Protein AF-0000000076234087 (afdb_homodimer)

Structure (mmCIF, N/CA/C/O backbone):
data_AF-0000000076234087-model_v1
#
loop_
_entity.id
_entity.type
_entity.pdbx_description
1 polymer 'Uncharacterized protein'
#
loop_
_atom_site.group_PDB
_atom_site.id
_atom_site.type_symbol
_atom_site.label_atom_id
_atom_site.label_alt_id
_atom_site.label_comp_id
_atom_site.label_asym_id
_atom_site.label_entity_id
_atom_site.label_seq_id
_atom_site.pdbx_PDB_ins_code
_atom_site.Cartn_x
_atom_site.Cartn_y
_atom_site.Cartn_z
_atom_site.occupancy
_atom_site.B_iso_or_equiv
_atom_site.auth_seq_id
_atom_site.auth_comp_id
_atom_site.auth_asym_id
_atom_site.auth_atom_id
_atom_site.pdbx_PDB_model_num
ATOM 1 N N . MET A 1 1 ? -12.305 -6.762 -27.344 1 75.12 1 MET A N 1
ATOM 2 C CA . MET A 1 1 ? -12.789 -7.418 -26.141 1 75.12 1 MET A CA 1
ATOM 3 C C . MET A 1 1 ? -12.336 -6.672 -24.891 1 75.12 1 MET A C 1
ATOM 5 O O . MET A 1 1 ? -13.141 -6.363 -24.016 1 75.12 1 MET A O 1
ATOM 9 N N . TYR A 1 2 ? -11.102 -6.129 -25.047 1 82.81 2 TYR A N 1
ATOM 10 C CA . TYR A 1 2 ? -10.602 -5.398 -23.891 1 82.81 2 TYR A CA 1
ATOM 11 C C . TYR A 1 2 ? -11.328 -4.062 -23.734 1 82.81 2 TYR A C 1
ATOM 13 O O . TYR A 1 2 ? -11.664 -3.662 -22.625 1 82.81 2 TYR A O 1
ATOM 21 N N . ARG A 1 3 ? -11.594 -3.502 -24.859 1 85.25 3 ARG A N 1
ATOM 22 C CA . ARG A 1 3 ? -12.219 -2.186 -24.844 1 85.25 3 ARG A CA 1
ATOM 23 C C . ARG A 1 3 ? -13.625 -2.26 -24.25 1 85.25 3 ARG A C 1
ATOM 25 O O . ARG A 1 3 ? -14.055 -1.346 -23.547 1 85.25 3 ARG A O 1
ATOM 32 N N . GLU A 1 4 ? -14.32 -3.281 -24.531 1 86.5 4 GLU A N 1
ATOM 33 C CA . GLU A 1 4 ? -15.672 -3.453 -24.016 1 86.5 4 GLU A CA 1
ATOM 34 C C . GLU A 1 4 ? -15.68 -3.564 -22.484 1 86.5 4 GLU A C 1
ATOM 36 O O . GLU A 1 4 ? -16.578 -3.035 -21.828 1 86.5 4 GLU A O 1
ATOM 41 N N . ILE A 1 5 ? -14.641 -4.148 -22.031 1 86.56 5 ILE A N 1
ATOM 42 C CA . ILE A 1 5 ? -14.547 -4.309 -20.594 1 86.56 5 ILE A CA 1
ATOM 43 C C . ILE A 1 5 ? -14.109 -2.99 -19.953 1 86.56 5 ILE A C 1
ATOM 45 O O . ILE A 1 5 ? -14.68 -2.566 -18.938 1 86.56 5 ILE A O 1
ATOM 49 N N . LEU A 1 6 ? -13.18 -2.355 -20.609 1 89.06 6 LEU A N 1
ATOM 50 C CA . LEU A 1 6 ? -12.625 -1.125 -20.047 1 89.06 6 LEU A CA 1
ATOM 51 C C . LEU A 1 6 ? -13.672 -0.014 -20.047 1 89.06 6 LEU A C 1
ATOM 53 O O . LEU A 1 6 ? -13.633 0.869 -19.188 1 89.06 6 LEU A O 1
ATOM 57 N N . LEU A 1 7 ? -14.609 -0.153 -20.953 1 88.06 7 LEU A N 1
ATOM 58 C CA . LEU A 1 7 ? -15.578 0.936 -21.078 1 88.06 7 LEU A CA 1
ATOM 59 C C . LEU A 1 7 ? -16.969 0.47 -20.688 1 88.06 7 LEU A C 1
ATOM 61 O O . LEU A 1 7 ? -17.969 1.037 -21.141 1 88.06 7 LEU A O 1
ATOM 65 N N . ASN A 1 8 ? -16.984 -0.543 -19.875 1 85.69 8 ASN A N 1
ATOM 66 C CA . ASN A 1 8 ? -18.281 -0.977 -19.375 1 85.69 8 ASN A CA 1
ATOM 67 C C . ASN A 1 8 ? -18.812 -0.044 -18.297 1 85.69 8 ASN A C 1
ATOM 69 O O . ASN A 1 8 ? -18.078 0.823 -17.812 1 85.69 8 ASN A O 1
ATOM 73 N N . GLY A 1 9 ? -20.047 -0.012 -18.047 1 82.75 9 GLY A N 1
ATOM 74 C CA . GLY A 1 9 ? -20.734 0.879 -17.125 1 82.75 9 GLY A CA 1
ATOM 75 C C . GLY A 1 9 ? -20.047 0.982 -15.773 1 82.75 9 GLY A C 1
ATOM 76 O O . GLY A 1 9 ? -19.625 2.066 -15.367 1 82.75 9 GLY A O 1
ATOM 77 N N . PRO A 1 10 ? -19.922 -0.135 -15.141 1 84.38 10 PRO A N 1
ATOM 78 C CA . PRO A 1 10 ? -19.312 -0.109 -13.805 1 84.38 10 PRO A CA 1
ATOM 79 C C . PRO A 1 10 ? -17.906 0.477 -13.82 1 84.38 10 PRO A C 1
ATOM 81 O O . PRO A 1 10 ? -17.531 1.218 -12.906 1 84.38 10 PRO A O 1
ATOM 84 N N . ASN A 1 11 ? -17.172 0.186 -14.828 1 88.94 11 ASN A N 1
ATOM 85 C CA . ASN A 1 11 ? -15.805 0.704 -14.898 1 88.94 11 ASN A CA 1
ATOM 86 C C . ASN A 1 11 ? -15.789 2.209 -15.156 1 88.94 11 ASN A C 1
ATOM 88 O O . ASN A 1 11 ? -14.922 2.918 -14.641 1 88.94 11 ASN A O 1
ATOM 92 N N . ILE A 1 12 ? -16.688 2.619 -15.898 1 89.88 12 ILE A N 1
ATOM 93 C CA . ILE A 1 12 ? -16.797 4.055 -16.125 1 89.88 12 ILE A CA 1
ATOM 94 C C . ILE A 1 12 ? -17.094 4.77 -14.812 1 89.88 12 ILE A C 1
ATOM 96 O O . ILE A 1 12 ? -16.531 5.836 -14.539 1 89.88 12 ILE A O 1
ATOM 100 N N . VAL A 1 13 ? -17.953 4.195 -14.086 1 90.19 13 VAL A N 1
ATOM 101 C CA . VAL A 1 13 ? -18.25 4.762 -12.773 1 90.19 13 VAL A CA 1
ATOM 102 C C . VAL A 1 13 ? -16.984 4.785 -11.93 1 90.19 13 VAL A C 1
ATOM 104 O O . VAL A 1 13 ? -16.734 5.75 -11.195 1 90.19 13 VAL A O 1
ATOM 107 N N . GLY A 1 14 ? -16.203 3.75 -12.07 1 91.44 14 GLY A N 1
ATOM 108 C CA . GLY A 1 14 ? -14.922 3.715 -11.367 1 91.44 14 GLY A CA 1
ATOM 109 C C . GLY A 1 14 ? -14 4.855 -11.75 1 91.44 14 GLY A C 1
ATOM 110 O O . GLY A 1 14 ? -13.375 5.469 -10.883 1 91.44 14 GLY A O 1
ATOM 111 N N . TYR A 1 15 ? -14.047 5.082 -13.031 1 93.88 15 TYR A N 1
ATOM 112 C CA . TYR A 1 15 ? -13.211 6.18 -13.5 1 93.88 15 TYR A CA 1
ATOM 113 C C . TYR A 1 15 ? -13.711 7.52 -12.977 1 93.88 15 TYR A C 1
ATOM 115 O O . TYR A 1 15 ? -12.922 8.391 -12.609 1 93.88 15 TYR A O 1
ATOM 123 N N . VAL A 1 16 ? -14.93 7.676 -12.914 1 94.12 16 VAL A N 1
ATOM 124 C CA . VAL A 1 16 ? -15.523 8.898 -12.398 1 94.12 16 VAL A CA 1
ATOM 125 C C . VAL A 1 16 ? -15.188 9.055 -10.914 1 94.12 16 VAL A C 1
ATOM 127 O O . VAL A 1 16 ? -14.844 10.148 -10.461 1 94.12 16 VAL A O 1
ATOM 130 N N . ARG A 1 17 ? -15.219 7.945 -10.203 1 94.81 17 ARG A N 1
ATOM 131 C CA . ARG A 1 17 ? -14.867 7.961 -8.789 1 94.81 17 ARG A CA 1
ATOM 132 C C . ARG A 1 17 ? -13.43 8.406 -8.586 1 94.81 17 ARG A C 1
ATOM 134 O O . ARG A 1 17 ? -13.141 9.227 -7.711 1 94.81 17 ARG A O 1
ATOM 141 N N . LEU A 1 18 ? -12.688 7.895 -9.383 1 93.69 18 LEU A N 1
ATOM 142 C CA . LEU A 1 18 ? -11.273 8.258 -9.312 1 93.69 18 LEU A CA 1
ATOM 143 C C . LEU A 1 18 ? -11.086 9.75 -9.578 1 93.69 18 LEU A C 1
ATOM 145 O O . LEU A 1 18 ? -10.305 10.414 -8.891 1 93.69 18 LEU A O 1
ATOM 149 N N . MET A 1 19 ? -11.766 10.242 -10.523 1 94.94 19 MET A N 1
ATOM 150 C CA . MET A 1 19 ? -11.688 11.664 -10.859 1 94.94 19 MET A CA 1
ATOM 151 C C . MET A 1 19 ? -12.188 12.523 -9.695 1 94.94 19 MET A C 1
ATOM 153 O O . MET A 1 19 ? -11.617 13.578 -9.406 1 94.94 19 MET A O 1
ATOM 157 N N . LEU A 1 20 ? -13.219 12.117 -9.094 1 94.5 20 LEU A N 1
ATOM 158 C CA . LEU A 1 20 ? -13.766 12.844 -7.957 1 94.5 20 LEU A CA 1
ATOM 159 C C . LEU A 1 20 ? -12.758 12.914 -6.816 1 94.5 20 LEU A C 1
ATOM 161 O O . LEU A 1 20 ? -12.547 13.977 -6.227 1 94.5 20 LEU A O 1
ATOM 165 N N . VAL A 1 21 ? -12.156 11.805 -6.547 1 92.44 21 VAL A N 1
ATOM 166 C CA . VAL A 1 21 ? -11.18 11.742 -5.469 1 92.44 21 VAL A CA 1
ATOM 167 C C . VAL A 1 21 ? -9.992 12.648 -5.797 1 92.44 21 VAL A C 1
ATOM 169 O O . VAL A 1 21 ? -9.523 13.406 -4.945 1 92.44 21 VAL A O 1
ATOM 172 N N . PHE A 1 22 ? -9.547 12.594 -7.02 1 90.69 22 PHE A N 1
ATOM 173 C CA . PHE A 1 22 ? -8.422 13.422 -7.453 1 90.69 22 PHE A CA 1
ATOM 174 C C . PHE A 1 22 ? -8.781 14.898 -7.375 1 90.69 22 PHE A C 1
ATOM 176 O O . PHE A 1 22 ? -7.977 15.711 -6.914 1 90.69 22 PHE A O 1
ATOM 183 N N . THR A 1 23 ? -9.93 15.234 -7.82 1 91.5 23 THR A N 1
ATOM 184 C CA . THR A 1 23 ? -10.391 16.609 -7.762 1 91.5 23 THR A CA 1
ATOM 185 C C . THR A 1 23 ? -10.453 17.109 -6.32 1 91.5 23 THR A C 1
ATOM 187 O O . THR A 1 23 ? -10.062 18.234 -6.023 1 91.5 23 THR A O 1
ATOM 190 N N . GLY A 1 24 ? -10.969 16.266 -5.469 1 89.81 24 GLY A N 1
ATOM 191 C CA . GLY A 1 24 ? -11.016 16.641 -4.062 1 89.81 24 GLY A CA 1
ATOM 192 C C . GLY A 1 24 ? -9.648 16.906 -3.469 1 89.81 24 GLY A C 1
ATOM 193 O O . GLY A 1 24 ? -9.484 17.797 -2.645 1 89.81 24 GLY A O 1
ATOM 194 N N . CYS A 1 25 ? -8.672 16.188 -3.896 1 85.69 25 CYS A N 1
ATOM 195 C CA . CYS A 1 25 ? -7.312 16.312 -3.381 1 85.69 25 CYS A CA 1
ATOM 196 C C . CYS A 1 25 ? -6.688 17.641 -3.785 1 85.69 25 CYS A C 1
ATOM 198 O O . CYS A 1 25 ? -5.781 18.125 -3.115 1 85.69 25 CYS A O 1
ATOM 200 N N . LEU A 1 26 ? -7.117 18.188 -4.871 1 85.5 26 LEU A N 1
ATOM 201 C CA . LEU A 1 26 ? -6.547 19.422 -5.379 1 85.5 26 LEU A CA 1
ATOM 202 C C . LEU A 1 26 ? -6.957 20.609 -4.504 1 85.5 26 LEU A C 1
ATOM 204 O O . LEU A 1 26 ? -6.305 21.656 -4.523 1 85.5 26 LEU A O 1
ATOM 208 N N . PHE A 1 27 ? -7.996 20.297 -3.766 1 81.69 27 PHE A N 1
ATOM 209 C CA . PHE A 1 27 ? -8.445 21.375 -2.887 1 81.69 27 PHE A CA 1
ATOM 210 C C . PHE A 1 27 ? -7.828 21.234 -1.501 1 81.69 27 PHE A C 1
ATOM 212 O O . PHE A 1 27 ? -7.711 20.125 -0.979 1 81.69 27 PHE A O 1
ATOM 219 N N . PHE A 1 28 ? -7.211 22.234 -1.013 1 72.94 28 PHE A N 1
ATOM 220 C CA . PHE A 1 28 ? -6.543 22.188 0.282 1 72.94 28 PHE A CA 1
ATOM 221 C C . PHE A 1 28 ? -7.559 22.234 1.418 1 72.94 28 PHE A C 1
ATOM 223 O O . PHE A 1 28 ? -7.238 21.875 2.557 1 72.94 28 PHE A O 1
ATOM 230 N N . ASN A 1 29 ? -8.781 22.484 1.021 1 80.94 29 ASN A N 1
ATOM 231 C CA . ASN A 1 29 ? -9.828 22.547 2.033 1 80.94 29 ASN A CA 1
ATOM 232 C C . ASN A 1 29 ? -10.367 21.156 2.365 1 80.94 29 ASN A C 1
ATOM 234 O O . ASN A 1 29 ? -10.852 20.438 1.481 1 80.94 29 ASN A O 1
ATOM 238 N N . ASN A 1 30 ? -10.344 20.75 3.574 1 82.06 30 ASN A N 1
ATOM 239 C CA . ASN A 1 30 ? -10.742 19.406 4.023 1 82.06 30 ASN A CA 1
ATOM 240 C C . ASN A 1 30 ? -12.227 19.156 3.783 1 82.06 30 ASN A C 1
ATOM 242 O O . ASN A 1 30 ? -12.625 18.047 3.457 1 82.06 30 ASN A O 1
ATOM 246 N N . THR A 1 31 ? -13.031 20.219 3.963 1 82.31 31 THR A N 1
ATOM 247 C CA . THR A 1 31 ? -14.469 20.062 3.766 1 82.31 31 THR A CA 1
ATOM 248 C C . THR A 1 31 ? -14.773 19.688 2.322 1 82.31 31 THR A C 1
ATOM 250 O O . THR A 1 31 ? -15.578 18.781 2.07 1 82.31 31 THR A O 1
ATOM 253 N N . VAL A 1 32 ? -14.133 20.375 1.447 1 86.44 32 VAL A N 1
ATOM 254 C CA . VAL A 1 32 ? -14.336 20.078 0.031 1 86.44 32 VAL A CA 1
ATOM 255 C C . VAL A 1 32 ? -13.836 18.672 -0.286 1 86.44 32 VAL A C 1
ATOM 257 O O . VAL A 1 32 ? -14.5 17.922 -0.994 1 86.44 32 VAL A O 1
ATOM 260 N N . PHE A 1 33 ? -12.727 18.312 0.286 1 90.38 33 PHE A N 1
ATOM 261 C CA . PHE A 1 33 ? -12.141 17 0.077 1 90.38 33 PHE A CA 1
ATOM 262 C C . PHE A 1 33 ? -13.094 15.906 0.546 1 90.38 33 PHE A C 1
ATOM 264 O O . PHE A 1 33 ? -13.367 14.961 -0.194 1 90.38 33 PHE A O 1
ATOM 271 N N . ILE A 1 34 ? -13.617 16.109 1.677 1 88.31 34 ILE A N 1
ATOM 272 C CA . ILE A 1 34 ? -14.5 15.109 2.27 1 88.31 34 ILE A CA 1
ATOM 273 C C . ILE A 1 34 ? -15.773 14.984 1.439 1 88.31 34 ILE A C 1
ATOM 275 O O . ILE A 1 34 ? -16.312 13.891 1.281 1 88.31 34 ILE A O 1
ATOM 279 N N . THR A 1 35 ? -16.25 16.078 0.967 1 88.75 35 THR A N 1
ATOM 280 C CA . THR A 1 35 ? -17.453 16.062 0.142 1 88.75 35 THR A CA 1
ATOM 281 C C . THR A 1 35 ? -17.234 15.25 -1.124 1 88.75 35 THR A C 1
ATOM 283 O O . THR A 1 35 ? -18.047 14.391 -1.465 1 88.75 35 THR A O 1
ATOM 286 N N . PHE A 1 36 ? -16.125 15.469 -1.769 1 92.69 36 PHE A N 1
ATOM 287 C CA . PHE A 1 36 ? -15.82 14.758 -3.004 1 92.69 36 PHE A CA 1
ATOM 288 C C . PHE A 1 36 ? -15.625 13.273 -2.736 1 92.69 36 PHE A C 1
ATOM 290 O O . PHE A 1 36 ? -16.094 12.43 -3.508 1 92.69 36 PHE A O 1
ATOM 297 N N . VAL A 1 37 ? -14.961 12.992 -1.688 1 91.44 37 VAL A N 1
ATOM 298 C CA . VAL A 1 37 ? -14.703 11.602 -1.332 1 91.44 37 VAL A CA 1
ATOM 299 C C . VAL A 1 37 ? -16.016 10.906 -0.985 1 91.44 37 VAL A C 1
ATOM 301 O O . VAL A 1 37 ? -16.234 9.742 -1.347 1 91.44 37 VAL A O 1
ATOM 304 N N . SER A 1 38 ? -16.891 11.609 -0.27 1 88.75 38 SER A N 1
ATOM 305 C CA . SER A 1 38 ? -18.188 11.047 0.077 1 88.75 38 SER A CA 1
ATOM 306 C C . SER A 1 38 ? -19.031 10.789 -1.17 1 88.75 38 SER A C 1
ATOM 308 O O . SER A 1 38 ? -19.688 9.75 -1.274 1 88.75 38 SER A O 1
ATOM 310 N N . LEU A 1 39 ? -18.969 11.711 -2.023 1 91.44 39 LEU A N 1
ATOM 311 C CA . LEU A 1 39 ? -19.672 11.523 -3.289 1 91.44 39 LEU A CA 1
ATOM 312 C C . LEU A 1 39 ? -19.141 10.305 -4.031 1 91.44 39 LEU A C 1
ATOM 314 O O . LEU A 1 39 ? -19.922 9.523 -4.594 1 91.44 39 LEU A O 1
ATOM 318 N N . SER A 1 40 ? -17.844 10.18 -4.039 1 92.94 40 SER A N 1
ATOM 319 C CA . SER A 1 40 ? -17.219 9.031 -4.68 1 92.94 40 SER A CA 1
ATOM 320 C C . SER A 1 40 ? -17.656 7.727 -4.031 1 92.94 40 SER A C 1
ATOM 322 O O . SER A 1 40 ? -17.938 6.742 -4.723 1 92.94 40 SER A O 1
ATOM 324 N N . ALA A 1 41 ? -17.766 7.742 -2.752 1 87.38 41 ALA A N 1
ATOM 325 C CA . ALA A 1 41 ? -18.156 6.539 -2.018 1 87.38 41 ALA A CA 1
ATOM 326 C C . ALA A 1 41 ? -19.594 6.16 -2.312 1 87.38 41 ALA A C 1
ATOM 328 O O . ALA A 1 41 ? -19.938 4.977 -2.406 1 87.38 41 ALA A O 1
ATOM 329 N N . ILE A 1 42 ? -20.422 7.113 -2.406 1 86.31 42 ILE A N 1
ATOM 330 C CA . ILE A 1 42 ? -21.828 6.879 -2.719 1 86.31 42 ILE A CA 1
ATOM 331 C C . ILE A 1 42 ? -21.969 6.281 -4.117 1 86.31 42 ILE A C 1
ATOM 333 O O . ILE A 1 42 ? -22.75 5.355 -4.336 1 86.31 42 ILE A O 1
ATOM 337 N N . LEU A 1 43 ? -21.172 6.777 -5.012 1 87.56 43 LEU A N 1
ATOM 338 C CA . LEU A 1 43 ? -21.188 6.27 -6.379 1 87.56 43 LEU A CA 1
ATOM 339 C C . LEU A 1 43 ? -20.797 4.797 -6.414 1 87.56 43 LEU A C 1
ATOM 341 O O . LEU A 1 43 ? -21.25 4.047 -7.277 1 87.56 43 LEU A O 1
ATOM 345 N N . ASP A 1 44 ? -19.953 4.449 -5.559 1 86.62 44 ASP A N 1
ATOM 346 C CA . ASP A 1 44 ? -19.516 3.061 -5.469 1 86.62 44 ASP A CA 1
ATOM 347 C C . ASP A 1 44 ? -20.688 2.133 -5.148 1 86.62 44 ASP A C 1
ATOM 349 O O . ASP A 1 44 ? -20.797 1.046 -5.719 1 86.62 44 ASP A O 1
ATOM 353 N N . MET A 1 45 ? -21.5 2.539 -4.25 1 78.44 45 MET A N 1
ATOM 354 C CA . MET A 1 45 ? -22.656 1.743 -3.85 1 78.44 45 MET A CA 1
ATOM 355 C C . MET A 1 45 ? -23.609 1.549 -5.02 1 78.44 45 MET A C 1
ATOM 357 O O . MET A 1 45 ? -24.172 0.466 -5.195 1 78.44 45 MET A O 1
ATOM 361 N N . PHE A 1 46 ? -23.609 2.482 -5.82 1 78.25 46 PHE A N 1
ATOM 362 C CA . PHE A 1 46 ? -24.547 2.443 -6.938 1 78.25 46 PHE A CA 1
ATOM 363 C C . PHE A 1 46 ? -24.016 1.56 -8.062 1 78.25 46 PHE A C 1
ATOM 365 O O . PHE A 1 46 ? -24.766 0.796 -8.664 1 78.25 46 PHE A O 1
ATOM 372 N N . ASP A 1 47 ? -22.75 1.668 -8.289 1 75.12 47 ASP A N 1
ATOM 373 C CA . ASP A 1 47 ? -22.188 0.935 -9.422 1 75.12 47 ASP A CA 1
ATOM 374 C C . ASP A 1 47 ? -22.109 -0.56 -9.117 1 75.12 47 ASP A C 1
ATOM 376 O O . ASP A 1 47 ? -22.219 -1.388 -10.031 1 75.12 47 ASP A O 1
ATOM 380 N N . GLY A 1 48 ? -21.828 -0.897 -7.875 1 69.31 48 GLY A N 1
ATOM 381 C CA . GLY A 1 48 ? -21.891 -2.303 -7.508 1 69.31 48 GLY A CA 1
ATOM 382 C C . GLY A 1 48 ? -23.25 -2.924 -7.758 1 69.31 48 GLY A C 1
ATOM 383 O O . GLY A 1 48 ? -23.344 -4.039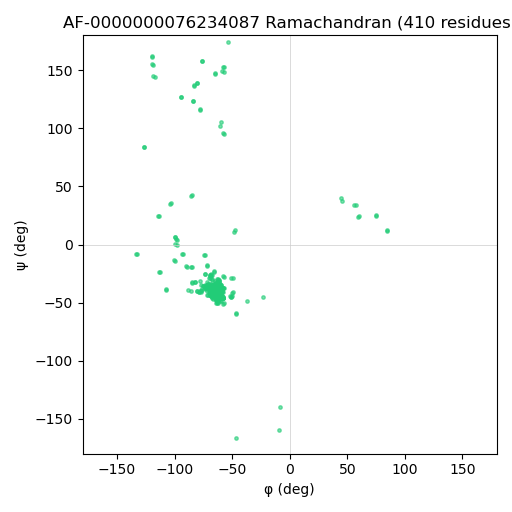 -8.281 1 69.31 48 GLY A O 1
ATOM 384 N N . TYR A 1 49 ? -24.188 -2.086 -7.496 1 69.69 49 TYR A N 1
ATOM 385 C CA . TYR A 1 49 ? -25.562 -2.537 -7.715 1 69.69 49 TYR A CA 1
ATOM 386 C C . TYR A 1 49 ? -25.844 -2.705 -9.203 1 69.69 49 TYR A C 1
ATOM 388 O O . TYR A 1 49 ? -26.422 -3.715 -9.617 1 69.69 49 TYR A O 1
ATOM 396 N N . LEU A 1 50 ? -25.359 -1.82 -9.938 1 69.25 50 LEU A N 1
ATOM 397 C CA . LEU A 1 50 ? -25.609 -1.84 -11.375 1 69.25 50 LEU A CA 1
ATOM 398 C C . LEU A 1 50 ? -24.844 -2.98 -12.047 1 69.25 50 LEU A C 1
ATOM 400 O O . LEU A 1 50 ? -25.344 -3.609 -12.977 1 69.25 50 LEU A O 1
ATOM 404 N N . ALA A 1 51 ? -23.672 -3.254 -11.625 1 68.88 51 ALA A N 1
ATOM 405 C CA . ALA A 1 51 ? -22.859 -4.32 -12.195 1 68.88 51 ALA A CA 1
ATOM 406 C C . ALA A 1 51 ? -23.5 -5.684 -11.984 1 68.88 51 ALA A C 1
ATOM 408 O O . ALA A 1 51 ? -23.484 -6.539 -12.875 1 68.88 51 ALA A O 1
ATOM 409 N N . ARG A 1 52 ? -24.094 -5.855 -10.867 1 69.75 52 ARG A N 1
ATOM 410 C CA . ARG A 1 52 ? -24.781 -7.102 -10.547 1 69.75 52 ARG A CA 1
ATOM 411 C C . ARG A 1 52 ? -26.078 -7.238 -11.344 1 69.75 52 ARG A C 1
ATOM 413 O O . ARG A 1 52 ? -26.391 -8.312 -11.859 1 69.75 52 ARG A O 1
ATOM 420 N N . LYS A 1 53 ? -26.641 -6.188 -11.469 1 71.81 53 LYS A N 1
ATOM 421 C CA . LYS A 1 53 ? -27.922 -6.184 -12.172 1 71.81 53 LYS A CA 1
ATOM 422 C C . LYS A 1 53 ? -27.734 -6.406 -13.672 1 71.81 53 LYS A C 1
ATOM 424 O O . LYS A 1 53 ? -28.516 -7.109 -14.305 1 71.81 53 LYS A O 1
ATOM 429 N N . TRP A 1 54 ? -26.625 -5.848 -14.133 1 75.69 54 TRP A N 1
ATOM 430 C CA . TRP A 1 54 ? -26.391 -5.926 -15.57 1 75.69 54 TRP A CA 1
ATOM 431 C C . TRP A 1 54 ? -25.453 -7.082 -15.906 1 75.69 54 TRP A C 1
ATOM 433 O O . TRP A 1 54 ? -25.062 -7.262 -17.062 1 75.69 54 TRP A O 1
ATOM 443 N N . ASN A 1 55 ? -25.078 -7.859 -14.922 1 73.38 55 ASN A N 1
ATOM 444 C CA . ASN A 1 55 ? -24.203 -9.008 -15.102 1 73.38 55 ASN A CA 1
ATOM 445 C C . ASN A 1 55 ? -22.875 -8.617 -15.734 1 73.38 55 ASN A C 1
ATOM 447 O O . ASN A 1 55 ? -22.422 -9.258 -16.688 1 73.38 55 ASN A O 1
ATOM 451 N N . GLN A 1 56 ? -22.453 -7.547 -15.445 1 77.25 56 GLN A N 1
ATOM 452 C CA . GLN A 1 56 ? -21.203 -7.039 -15.992 1 77.25 56 GLN A CA 1
ATOM 453 C C . GLN A 1 56 ? -20.078 -7.121 -14.969 1 77.25 56 GLN A C 1
ATOM 455 O O . GLN A 1 56 ? -19.234 -6.23 -14.898 1 77.25 56 GLN A O 1
ATOM 460 N N . GLU A 1 57 ? -20.172 -8.133 -14.219 1 78.44 57 GLU A N 1
ATOM 461 C CA . GLU A 1 57 ? -19.094 -8.32 -13.242 1 78.44 57 GLU A CA 1
ATOM 462 C C . GLU A 1 57 ? -17.844 -8.891 -13.891 1 78.44 57 GLU A C 1
ATOM 464 O O . GLU A 1 57 ? -17.906 -9.906 -14.594 1 78.44 57 GLU A O 1
ATOM 469 N N . THR A 1 58 ? -16.797 -8.07 -13.852 1 83.44 58 THR A N 1
ATOM 470 C CA . THR A 1 58 ? -15.523 -8.508 -14.398 1 83.44 58 THR A CA 1
ATOM 471 C C . THR A 1 58 ? -14.445 -8.523 -13.32 1 83.44 58 THR A C 1
ATOM 473 O O . THR A 1 58 ? -14.578 -7.848 -12.297 1 83.44 58 THR A O 1
ATOM 476 N N . ARG A 1 59 ? -13.5 -9.328 -13.555 1 85.88 59 ARG A N 1
ATOM 477 C CA . ARG A 1 59 ? -12.391 -9.391 -12.617 1 85.88 59 ARG A CA 1
ATOM 478 C C . ARG A 1 59 ? -11.633 -8.062 -12.578 1 85.88 59 ARG A C 1
ATOM 480 O O . ARG A 1 59 ? -11.18 -7.633 -11.516 1 85.88 59 ARG A O 1
ATOM 487 N N . PHE A 1 60 ? -11.508 -7.5 -13.734 1 89.44 60 PHE A N 1
ATOM 488 C CA . PHE A 1 60 ? -10.844 -6.207 -13.789 1 89.44 60 PHE A CA 1
ATOM 489 C C . PHE A 1 60 ? -11.617 -5.164 -12.984 1 89.44 60 PHE A C 1
ATOM 491 O O . PHE A 1 60 ? -11.016 -4.383 -12.242 1 89.44 60 PHE A O 1
ATOM 498 N N . GLY A 1 61 ? -12.828 -5.152 -13.211 1 87.62 61 GLY A N 1
ATOM 499 C CA . GLY A 1 61 ? -13.656 -4.195 -12.492 1 87.62 61 GLY A CA 1
ATOM 500 C C . GLY A 1 61 ? -13.578 -4.355 -10.984 1 87.62 61 GLY A C 1
ATOM 501 O O . GLY A 1 61 ? -13.547 -3.365 -10.25 1 87.62 61 GLY A O 1
ATOM 502 N N . GLU A 1 62 ? -13.562 -5.551 -10.539 1 86.06 62 GLU A N 1
ATOM 503 C CA . GLU A 1 62 ? -13.43 -5.824 -9.109 1 86.06 62 GLU A CA 1
ATOM 504 C C . GLU A 1 62 ? -12.094 -5.34 -8.57 1 86.06 62 GLU A C 1
ATOM 506 O O . GLU A 1 62 ? -12.031 -4.742 -7.496 1 86.06 62 GLU A O 1
ATOM 511 N N . TRP A 1 63 ? -11.172 -5.676 -9.312 1 89.5 63 TRP A N 1
ATOM 512 C CA . TRP A 1 63 ? -9.828 -5.234 -8.953 1 89.5 63 TRP A CA 1
ATOM 513 C C . TRP A 1 63 ? -9.75 -3.711 -8.906 1 89.5 63 TRP A C 1
ATOM 515 O O . TRP A 1 63 ? -9.219 -3.137 -7.953 1 89.5 63 TRP A O 1
ATOM 525 N N . LEU A 1 64 ? -10.242 -3.061 -9.938 1 91.38 64 LEU A N 1
ATOM 526 C CA . LEU A 1 64 ? -10.227 -1.604 -10.031 1 91.38 64 LEU A CA 1
ATOM 527 C C . LEU A 1 64 ? -10.969 -0.979 -8.852 1 91.38 64 LEU A C 1
ATOM 529 O O . LEU A 1 64 ? -10.508 0.006 -8.273 1 91.38 64 LEU A O 1
ATOM 533 N N . ASP A 1 65 ? -12.031 -1.592 -8.547 1 89.88 65 ASP A N 1
ATOM 534 C CA . ASP A 1 65 ? -12.852 -1.097 -7.445 1 89.88 65 ASP A CA 1
ATOM 535 C C . ASP A 1 65 ? -12.07 -1.107 -6.133 1 89.88 65 ASP A C 1
ATOM 537 O O . ASP A 1 65 ? -12.047 -0.107 -5.41 1 89.88 65 ASP A O 1
ATOM 541 N N . VAL A 1 66 ? -11.422 -2.146 -5.918 1 91.25 66 VAL A N 1
ATOM 542 C CA . VAL A 1 66 ? -10.664 -2.295 -4.676 1 91.25 66 VAL A CA 1
ATOM 543 C C . VAL A 1 66 ? -9.5 -1.305 -4.656 1 91.25 66 VAL A C 1
ATOM 545 O O . VAL A 1 66 ? -9.219 -0.692 -3.627 1 91.25 66 VAL A O 1
ATOM 548 N N . VAL A 1 67 ? -8.883 -1.13 -5.73 1 94.12 67 VAL A N 1
ATOM 549 C CA . VAL A 1 67 ? -7.742 -0.226 -5.832 1 94.12 67 VAL A CA 1
ATOM 550 C C . VAL A 1 67 ? -8.188 1.206 -5.547 1 94.12 67 VAL A C 1
ATOM 552 O O . VAL A 1 67 ? -7.551 1.922 -4.773 1 94.12 67 VAL A O 1
ATOM 555 N N . ILE A 1 68 ? -9.266 1.614 -6.129 1 93.81 68 ILE A N 1
ATOM 556 C CA . ILE A 1 68 ? -9.781 2.963 -5.926 1 93.81 68 ILE A CA 1
ATOM 557 C C . ILE A 1 68 ? -10.141 3.162 -4.457 1 93.81 68 ILE A C 1
ATOM 559 O O . ILE A 1 68 ? -9.82 4.195 -3.865 1 93.81 68 ILE A O 1
ATOM 563 N N . ASP A 1 69 ? -10.75 2.176 -3.91 1 93.5 69 ASP A N 1
ATOM 564 C CA . ASP A 1 69 ? -11.148 2.254 -2.508 1 93.5 69 ASP A CA 1
ATOM 565 C C . ASP A 1 69 ? -9.93 2.389 -1.597 1 93.5 69 ASP A C 1
ATOM 567 O O . ASP A 1 69 ? -9.93 3.193 -0.662 1 93.5 69 ASP A O 1
ATOM 571 N N . LEU A 1 70 ? -8.93 1.645 -1.89 1 94.5 70 LEU A N 1
ATOM 572 C CA . LEU A 1 70 ? -7.719 1.674 -1.077 1 94.5 70 LEU A CA 1
ATOM 573 C C . LEU A 1 70 ? -7.047 3.039 -1.157 1 94.5 70 LEU A C 1
ATOM 575 O O . LEU A 1 70 ? -6.637 3.594 -0.136 1 94.5 70 LEU A O 1
ATOM 579 N N . PHE A 1 71 ? -6.953 3.59 -2.285 1 93.44 71 PHE A N 1
ATOM 580 C CA . PHE A 1 71 ? -6.305 4.887 -2.441 1 93.44 71 PHE A CA 1
ATOM 581 C C . PHE A 1 71 ? -7.129 5.988 -1.79 1 93.44 71 PHE A C 1
ATOM 583 O O . PHE A 1 71 ? -6.578 6.918 -1.2 1 93.44 71 PHE A O 1
ATOM 590 N N . THR A 1 72 ? -8.406 5.852 -1.954 1 92.88 72 THR A N 1
ATOM 591 C CA . THR A 1 72 ? -9.281 6.84 -1.337 1 92.88 72 THR A CA 1
ATOM 592 C C . THR A 1 72 ? -9.141 6.812 0.182 1 92.88 72 THR A C 1
ATOM 594 O O . THR A 1 72 ? -8.938 7.855 0.812 1 92.88 72 THR A O 1
ATOM 597 N N . ARG A 1 73 ? -9.234 5.652 0.714 1 93.31 73 ARG A N 1
ATOM 598 C CA . ARG A 1 73 ? -9.109 5.531 2.162 1 93.31 73 ARG A CA 1
ATOM 599 C C . ARG A 1 73 ? -7.703 5.902 2.625 1 93.31 73 ARG A C 1
ATOM 601 O O . ARG A 1 73 ? -7.527 6.465 3.705 1 93.31 73 ARG A O 1
ATOM 608 N N . GLY A 1 74 ? -6.773 5.555 1.813 1 92.12 74 GLY A N 1
ATOM 609 C CA . GLY A 1 74 ? -5.418 5.977 2.121 1 92.12 74 GLY A CA 1
ATOM 610 C C . GLY A 1 74 ? -5.273 7.484 2.234 1 92.12 74 GLY A C 1
ATOM 611 O O . GLY A 1 74 ? -4.621 7.984 3.152 1 92.12 74 GLY A O 1
ATOM 612 N N . LEU A 1 75 ? -5.816 8.18 1.317 1 90.31 75 LEU A N 1
ATOM 613 C CA . LEU A 1 75 ? -5.789 9.641 1.349 1 90.31 75 LEU A CA 1
ATOM 614 C C . LEU A 1 75 ? -6.473 10.172 2.604 1 90.31 75 LEU A C 1
ATOM 616 O O . LEU A 1 75 ? -5.98 11.102 3.236 1 90.31 75 LEU A O 1
ATOM 620 N N . LEU A 1 76 ? -7.527 9.539 2.916 1 91.38 76 LEU A N 1
ATOM 621 C CA . LEU A 1 76 ? -8.266 9.945 4.109 1 91.38 76 LEU A CA 1
ATOM 622 C C . LEU A 1 76 ? -7.414 9.758 5.363 1 91.38 76 LEU A C 1
ATOM 624 O O . LEU A 1 76 ? -7.316 10.664 6.191 1 91.38 76 LEU A O 1
ATOM 628 N N . TRP A 1 77 ? -6.797 8.656 5.434 1 91.75 77 TRP A N 1
ATOM 629 C CA . TRP A 1 77 ? -5.977 8.359 6.605 1 91.75 77 TRP A CA 1
ATOM 630 C C . TRP A 1 77 ? -4.77 9.289 6.676 1 91.75 77 TRP A C 1
ATOM 632 O O . TRP A 1 77 ? -4.402 9.758 7.758 1 91.75 77 TRP A O 1
ATOM 642 N N . CYS A 1 78 ? -4.164 9.555 5.57 1 88.44 78 CYS A N 1
ATOM 643 C CA . CYS A 1 78 ? -2.986 10.414 5.555 1 88.44 78 CYS A CA 1
ATOM 644 C C . CYS A 1 78 ? -3.352 11.852 5.91 1 88.44 78 CYS A C 1
ATOM 646 O O . CYS A 1 78 ? -2.553 12.57 6.512 1 88.44 78 CYS A O 1
ATOM 648 N N . ARG A 1 79 ? -4.492 12.227 5.594 1 86.38 79 ARG A N 1
ATOM 649 C CA . ARG A 1 79 ? -4.949 13.555 5.977 1 86.38 79 ARG A CA 1
ATOM 650 C C . ARG A 1 79 ? -5.34 13.594 7.453 1 86.38 79 ARG A C 1
ATOM 652 O O . ARG A 1 79 ? -5.121 14.602 8.133 1 86.38 79 ARG A O 1
ATOM 659 N N . ALA A 1 80 ? -5.957 12.516 7.859 1 87.75 80 ALA A N 1
ATOM 660 C CA . ALA A 1 80 ? -6.391 12.445 9.25 1 87.75 80 ALA A CA 1
ATOM 661 C C . ALA A 1 80 ? -5.195 12.281 10.188 1 87.75 80 ALA A C 1
ATOM 663 O O . ALA A 1 80 ? -5.148 12.906 11.258 1 87.75 80 ALA A O 1
ATOM 664 N N . LEU A 1 81 ? -4.289 11.398 9.773 1 88 81 LEU A N 1
ATOM 665 C CA . LEU A 1 81 ? -3.096 11.094 10.555 1 88 81 LEU A CA 1
ATOM 666 C C . LEU A 1 81 ? -1.837 11.266 9.711 1 88 81 LEU A C 1
ATOM 668 O O . LEU A 1 81 ? -1.275 10.281 9.219 1 88 81 LEU A O 1
ATOM 672 N N . PRO A 1 82 ? -1.343 12.445 9.594 1 80.31 82 PRO A N 1
ATOM 673 C CA . PRO A 1 82 ? -0.241 12.75 8.68 1 80.31 82 PRO A CA 1
ATOM 674 C C . PRO A 1 82 ? 1.002 11.906 8.953 1 80.31 82 PRO A C 1
ATOM 676 O O . PRO A 1 82 ? 1.724 11.539 8.016 1 80.31 8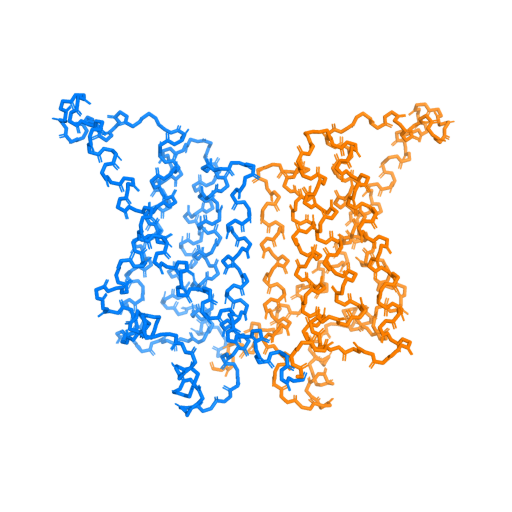2 PRO A O 1
ATOM 679 N N . ASN A 1 83 ? 1.275 11.438 10.164 1 76.75 83 ASN A N 1
ATOM 680 C CA . ASN A 1 83 ? 2.512 10.719 10.453 1 76.75 83 ASN A CA 1
ATOM 681 C C . ASN A 1 83 ? 2.289 9.203 10.461 1 76.75 83 ASN A C 1
ATOM 683 O O . ASN A 1 83 ? 3.23 8.438 10.273 1 76.75 83 ASN A O 1
ATOM 687 N N . PHE A 1 84 ? 0.99 8.797 10.5 1 82.12 84 PHE A N 1
ATOM 688 C CA . PHE A 1 84 ? 0.78 7.379 10.75 1 82.12 84 PHE A CA 1
ATOM 689 C C . PHE A 1 84 ? -0.227 6.801 9.758 1 82.12 84 PHE A C 1
ATOM 691 O O . PHE A 1 84 ? -0.39 5.582 9.68 1 82.12 84 PHE A O 1
ATOM 698 N N . GLY A 1 85 ? -0.831 7.637 9.008 1 88.12 85 GLY A N 1
ATOM 699 C CA . GLY A 1 85 ? -1.87 7.188 8.094 1 88.12 85 GLY A CA 1
ATOM 700 C C . GLY A 1 85 ? -1.367 6.207 7.055 1 88.12 85 GLY A C 1
ATOM 701 O O . GLY A 1 85 ? -2.096 5.297 6.652 1 88.12 85 GLY A O 1
ATOM 702 N N . PHE A 1 86 ? -0.133 6.332 6.66 1 88.31 86 PHE A N 1
ATOM 703 C CA . PHE A 1 86 ? 0.409 5.469 5.617 1 88.31 86 PHE A CA 1
ATOM 704 C C . PHE A 1 86 ? 0.543 4.035 6.117 1 88.31 86 PHE A C 1
ATOM 706 O O . PHE A 1 86 ? 0.499 3.09 5.324 1 88.31 86 PHE A O 1
ATOM 713 N N . LEU A 1 87 ? 0.691 3.828 7.445 1 89.75 87 LEU A N 1
ATOM 714 C CA . LEU A 1 87 ? 0.818 2.482 7.992 1 89.75 87 LEU A CA 1
ATOM 715 C C . LEU A 1 87 ? -0.493 1.717 7.863 1 89.75 87 LEU A C 1
ATOM 717 O O . LEU A 1 87 ? -0.492 0.526 7.543 1 89.75 87 LEU A O 1
ATOM 721 N N . ILE A 1 88 ? -1.564 2.453 8.094 1 92.25 88 ILE A N 1
ATOM 722 C CA . ILE A 1 88 ? -2.877 1.836 7.949 1 92.25 88 ILE A CA 1
ATOM 723 C C . ILE A 1 88 ? -3.125 1.496 6.48 1 92.25 88 ILE A C 1
ATOM 725 O O . ILE A 1 88 ? -3.568 0.392 6.16 1 92.25 88 ILE A O 1
ATOM 729 N N . PHE A 1 89 ? -2.734 2.443 5.672 1 93.44 89 PHE A N 1
ATOM 730 C CA . PHE A 1 89 ? -2.826 2.273 4.227 1 93.44 89 PHE A CA 1
ATOM 731 C C . PHE A 1 89 ? -2.037 1.05 3.775 1 93.44 89 PHE A C 1
ATOM 733 O O . PHE A 1 89 ? -2.557 0.203 3.047 1 93.44 89 PHE A O 1
ATOM 740 N N . GLY A 1 90 ? -0.886 0.903 4.258 1 94.69 90 GLY A N 1
ATOM 741 C CA . GLY A 1 90 ? -0.042 -0.232 3.922 1 94.69 90 GLY A CA 1
ATOM 742 C C . GLY A 1 90 ? -0.607 -1.558 4.395 1 94.69 90 GLY A C 1
ATOM 743 O O . GLY A 1 90 ? -0.538 -2.561 3.682 1 94.69 90 GLY A O 1
ATOM 744 N N . PHE A 1 91 ? -1.12 -1.562 5.574 1 94.88 91 PHE A N 1
ATOM 745 C CA . PHE A 1 91 ? -1.713 -2.781 6.113 1 94.88 91 PHE A CA 1
ATOM 746 C C . PHE A 1 91 ? -2.881 -3.242 5.25 1 94.88 91 PHE A C 1
ATOM 748 O O . PHE A 1 91 ? -3.01 -4.434 4.953 1 94.88 91 PHE A O 1
ATOM 755 N N . GLU A 1 92 ? -3.691 -2.322 4.898 1 94.44 92 GLU A N 1
ATOM 756 C CA . GLU A 1 92 ? -4.832 -2.678 4.059 1 94.44 92 GLU A CA 1
ATOM 757 C C . GLU A 1 92 ? -4.375 -3.219 2.705 1 94.44 92 GLU A C 1
ATOM 759 O O . GLU A 1 92 ? -4.996 -4.125 2.15 1 94.44 92 GLU A O 1
ATOM 764 N N . PHE A 1 93 ? -3.309 -2.646 2.189 1 95 93 PHE A N 1
ATOM 765 C CA . PHE A 1 93 ? -2.766 -3.146 0.931 1 95 93 PHE A CA 1
ATOM 766 C C . PHE A 1 93 ? -2.25 -4.57 1.092 1 95 93 PHE A C 1
ATOM 768 O O . PHE A 1 93 ? -2.381 -5.391 0.181 1 95 93 PHE A O 1
ATOM 775 N N . LEU A 1 94 ? -1.68 -4.84 2.238 1 94.75 94 LEU A N 1
ATOM 776 C CA . LEU A 1 94 ? -1.182 -6.184 2.496 1 94.75 94 LEU A CA 1
ATOM 777 C C . LEU A 1 94 ? -2.318 -7.199 2.461 1 94.75 94 LEU A C 1
ATOM 779 O O . LEU A 1 94 ? -2.158 -8.305 1.929 1 94.75 94 LEU A O 1
ATOM 783 N N . VAL A 1 95 ? -3.393 -6.844 3.039 1 93.12 95 VAL A N 1
ATOM 784 C CA . VAL A 1 95 ? -4.562 -7.715 3.02 1 93.12 95 VAL A CA 1
ATOM 785 C C . VAL A 1 95 ? -5.031 -7.922 1.581 1 93.12 95 VAL A C 1
ATOM 787 O O . VAL A 1 95 ? -5.383 -9.039 1.19 1 93.12 95 VAL A O 1
ATOM 790 N N . PHE A 1 96 ? -4.957 -6.859 0.848 1 93.94 96 PHE A N 1
ATOM 791 C CA . PHE A 1 96 ? -5.324 -6.926 -0.562 1 93.94 96 PHE A CA 1
ATOM 792 C C . PHE A 1 96 ? -4.41 -7.883 -1.315 1 93.94 96 PHE A C 1
ATOM 794 O O . PHE A 1 96 ? -4.867 -8.648 -2.166 1 93.94 96 PHE A O 1
ATOM 801 N N . VAL A 1 97 ? -3.174 -7.844 -1.029 1 91.44 97 VAL A N 1
ATOM 802 C CA . VAL A 1 97 ? -2.219 -8.773 -1.623 1 91.44 97 VAL A CA 1
ATOM 803 C C . VAL A 1 97 ? -2.637 -10.211 -1.316 1 91.44 97 VAL A C 1
ATOM 805 O O . VAL A 1 97 ? -2.65 -11.062 -2.207 1 91.44 97 VAL A O 1
ATOM 808 N N . ALA A 1 98 ? -2.975 -10.445 -0.107 1 89.19 98 ALA A N 1
ATOM 809 C CA . ALA A 1 98 ? -3.371 -11.781 0.326 1 89.19 98 ALA A CA 1
ATOM 810 C C . ALA A 1 98 ? -4.613 -12.258 -0.423 1 89.19 98 ALA A C 1
ATOM 812 O O . ALA A 1 98 ? -4.688 -13.414 -0.847 1 89.19 98 ALA A O 1
ATOM 813 N N . ILE A 1 99 ? -5.496 -11.367 -0.6 1 86.31 99 ILE A N 1
ATOM 814 C CA . ILE A 1 99 ? -6.75 -11.711 -1.265 1 86.31 99 ILE A CA 1
ATOM 815 C C . ILE A 1 99 ? -6.488 -12.008 -2.738 1 86.31 99 ILE A C 1
ATOM 817 O O . ILE A 1 99 ? -6.984 -13 -3.273 1 86.31 99 ILE A O 1
ATOM 821 N N . GLN A 1 100 ? -5.68 -11.203 -3.389 1 84.81 100 GLN A N 1
ATOM 822 C CA . GLN A 1 100 ? -5.418 -11.367 -4.812 1 84.81 100 GLN A CA 1
ATOM 823 C C . GLN A 1 100 ? -4.562 -12.602 -5.078 1 84.81 100 GLN A C 1
ATOM 825 O O . GLN A 1 100 ? -4.703 -13.25 -6.117 1 84.81 100 GLN A O 1
ATOM 830 N N . ALA A 1 101 ? -3.682 -12.844 -4.277 1 81.31 101 ALA A N 1
ATOM 831 C CA . ALA A 1 101 ? -2.834 -14.023 -4.434 1 81.31 101 ALA A CA 1
ATOM 832 C C . ALA A 1 101 ? -3.656 -15.305 -4.348 1 81.31 101 ALA A C 1
ATOM 834 O O . ALA A 1 101 ? -3.312 -16.312 -4.965 1 81.31 101 ALA A O 1
ATOM 835 N N . ASN A 1 102 ? -4.621 -15.281 -3.684 1 71.94 102 ASN A N 1
ATOM 836 C CA . ASN A 1 102 ? -5.453 -16.469 -3.488 1 71.94 102 ASN A CA 1
ATOM 837 C C . ASN A 1 102 ? -6.539 -16.562 -4.559 1 71.94 102 ASN A C 1
ATOM 839 O O . ASN A 1 102 ? -7.188 -17.609 -4.691 1 71.94 102 ASN A O 1
ATOM 843 N N . SER A 1 103 ? -6.84 -15.516 -5.234 1 62.44 103 SER A N 1
ATOM 844 C CA . SER A 1 103 ? -7.922 -15.508 -6.211 1 62.44 103 SER A CA 1
ATOM 845 C C . SER A 1 103 ? -7.562 -16.344 -7.438 1 62.44 103 SER A C 1
ATOM 847 O O . SER A 1 103 ? -8.445 -16.891 -8.109 1 62.44 103 SER A O 1
ATOM 849 N N . HIS A 1 104 ? -6.324 -16.344 -8.031 1 52.5 104 HIS A N 1
ATOM 850 C CA . HIS A 1 104 ? -6 -17.078 -9.242 1 52.5 104 HIS A CA 1
ATOM 851 C C . HIS A 1 104 ? -5.992 -18.594 -8.984 1 52.5 104 HIS A C 1
ATOM 853 O O . HIS A 1 104 ? -5.902 -19.375 -9.922 1 52.5 104 HIS A O 1
ATOM 859 N N . ASN A 1 105 ? -5.73 -18.984 -7.934 1 45.72 105 ASN A N 1
ATOM 860 C CA . ASN A 1 105 ? -5.789 -20.438 -7.719 1 45.72 105 ASN A CA 1
ATOM 861 C C . ASN A 1 105 ? -7.191 -20.984 -7.973 1 45.72 105 ASN A C 1
ATOM 863 O O . ASN A 1 105 ? -8.18 -20.375 -7.551 1 45.72 105 ASN A O 1
ATOM 867 N N . SER A 1 106 ? -7.438 -21.641 -9.203 1 39.09 106 SER A N 1
ATOM 868 C CA .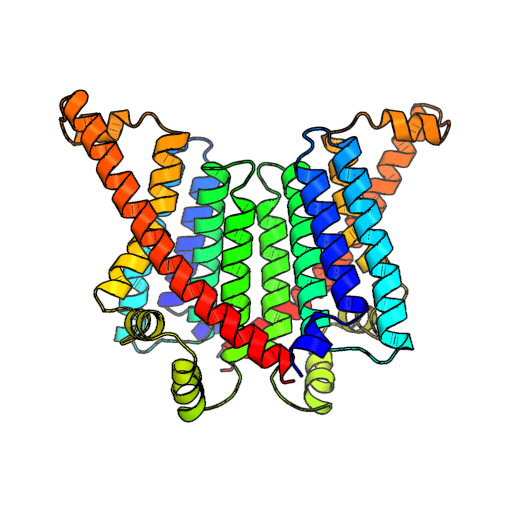 SER A 1 106 ? -8.648 -22.203 -9.773 1 39.09 106 SER A CA 1
ATOM 869 C C . SER A 1 106 ? -9.789 -22.219 -8.758 1 39.09 106 SER A C 1
ATOM 871 O O . SER A 1 106 ? -9.562 -22.031 -7.562 1 39.09 106 SER A O 1
ATOM 873 N N . GLU A 1 107 ? -10.781 -23.531 -8.711 1 37.94 107 GLU A N 1
ATOM 874 C CA . GLU A 1 107 ? -12.164 -23.906 -8.453 1 37.94 107 GLU A CA 1
ATOM 875 C C . GLU A 1 107 ? -12.633 -23.391 -7.102 1 37.94 107 GLU A C 1
ATOM 877 O O . GLU A 1 107 ? -11.82 -23.047 -6.238 1 37.94 107 GLU A O 1
ATOM 882 N N . ASN A 1 108 ? -14.242 -23.609 -6.727 1 39.31 108 ASN A N 1
ATOM 883 C CA . ASN A 1 108 ? -15.359 -23.734 -5.801 1 39.31 108 ASN A CA 1
ATOM 884 C C . ASN A 1 108 ? -14.891 -24.188 -4.418 1 39.31 108 ASN A C 1
ATOM 886 O O . ASN A 1 108 ? -15.531 -23.875 -3.41 1 39.31 108 ASN A O 1
ATOM 890 N N . ARG A 1 109 ? -13.969 -25.25 -4.422 1 37.41 109 ARG A N 1
ATOM 891 C CA . ARG A 1 109 ? -13.672 -26.109 -3.281 1 37.41 109 ARG A CA 1
ATOM 892 C C . ARG A 1 109 ? -12.766 -25.391 -2.279 1 37.41 109 ARG A C 1
ATOM 894 O O . ARG A 1 109 ? -12.945 -25.531 -1.068 1 37.41 109 ARG A O 1
ATOM 901 N N . ALA A 1 110 ? -11.656 -24.562 -2.658 1 39.47 110 ALA A N 1
ATOM 902 C CA . ALA A 1 110 ? -10.594 -24.109 -1.771 1 39.47 110 ALA A CA 1
ATOM 903 C C . ALA A 1 110 ? -11 -22.828 -1.047 1 39.47 110 ALA A C 1
ATOM 905 O O . ALA A 1 110 ? -10.586 -22.594 0.093 1 39.47 110 ALA A O 1
ATOM 906 N N . TRP A 1 111 ? -11.664 -21.906 -1.7 1 45.25 111 TRP A N 1
ATOM 907 C CA . TRP A 1 111 ? -12.328 -20.828 -1 1 45.25 111 TRP A CA 1
ATOM 908 C C . TRP A 1 111 ? -13.242 -21.359 0.102 1 45.25 111 TRP A C 1
ATOM 910 O O . TRP A 1 111 ? -13.289 -20.797 1.199 1 45.25 111 TRP A O 1
ATOM 920 N N . GLN A 1 112 ? -14.031 -22.5 -0.337 1 40.94 112 GLN A N 1
ATOM 921 C CA . GLN A 1 112 ? -14.844 -23.25 0.613 1 40.94 112 GLN A CA 1
ATOM 922 C C . GLN A 1 112 ? -13.977 -23.859 1.712 1 40.94 112 GLN A C 1
ATOM 924 O O . GLN A 1 112 ? -14.367 -23.891 2.881 1 40.94 112 GLN A O 1
ATOM 929 N N . GLU A 1 113 ? -12.812 -24.344 1.364 1 44.12 113 GLU A N 1
ATOM 930 C CA . GLU A 1 113 ? -11.875 -24.969 2.303 1 44.12 113 GLU A CA 1
ATOM 931 C C . GLU A 1 113 ? -11.141 -23.906 3.123 1 44.12 113 GLU A C 1
ATOM 933 O O . GLU A 1 113 ? -10.836 -24.125 4.297 1 44.12 113 GLU A O 1
ATOM 938 N N . ARG A 1 114 ? -10.828 -22.734 2.572 1 48.03 114 ARG A N 1
ATOM 939 C CA . ARG A 1 114 ? -10.094 -21.609 3.133 1 48.03 114 ARG A CA 1
ATOM 940 C C . ARG A 1 114 ? -10.945 -20.859 4.145 1 48.03 114 ARG A C 1
ATOM 942 O O . ARG A 1 114 ? -10.422 -20.25 5.086 1 48.03 114 ARG A O 1
ATOM 949 N N . LYS A 1 115 ? -12.219 -20.797 3.719 1 52.38 115 LYS A N 1
ATOM 950 C CA . LYS A 1 115 ? -13.203 -20.438 4.738 1 52.38 115 LYS A CA 1
ATOM 951 C C . LYS A 1 115 ? -13.023 -21.281 5.992 1 52.38 115 LYS A C 1
ATOM 953 O O . LYS A 1 115 ? -13.359 -20.844 7.094 1 52.38 115 LYS A O 1
ATOM 958 N N . ARG A 1 116 ? -12.531 -22.406 5.605 1 50.31 116 ARG A N 1
ATOM 959 C CA . ARG A 1 116 ? -12.375 -23.359 6.699 1 50.31 116 ARG A CA 1
ATOM 960 C C . ARG A 1 116 ? -11.328 -22.875 7.695 1 50.31 116 ARG A C 1
ATOM 962 O O . ARG A 1 116 ? -11.398 -23.188 8.883 1 50.31 116 ARG A O 1
ATOM 969 N N . GLY A 1 117 ? -10.328 -21.906 7.121 1 59.12 117 GLY A N 1
ATOM 970 C CA . GLY A 1 117 ? -9.352 -21.5 8.117 1 59.12 117 GLY A CA 1
ATOM 971 C C . GLY A 1 117 ? -9.672 -20.172 8.773 1 59.12 117 GLY A C 1
ATOM 972 O O . GLY A 1 117 ? -8.922 -19.703 9.641 1 59.12 117 GLY A O 1
ATOM 973 N N . LEU A 1 118 ? -10.82 -19.641 8.258 1 63.78 118 LEU A N 1
ATOM 974 C CA . LEU A 1 118 ? -11.203 -18.391 8.914 1 63.78 118 LEU A CA 1
ATOM 975 C C . LEU A 1 118 ? -11.906 -18.672 10.242 1 63.78 118 LEU A C 1
ATOM 977 O O . LEU A 1 118 ? -12.578 -19.703 10.391 1 63.78 118 LEU A O 1
ATOM 981 N N . ASN A 1 119 ? -11.531 -17.844 11.188 1 68.81 119 ASN A N 1
ATOM 982 C CA . ASN A 1 119 ? -12.32 -17.938 12.414 1 68.81 119 ASN A CA 1
ATOM 983 C C . ASN A 1 119 ? -13.805 -17.703 12.148 1 68.81 119 ASN A C 1
ATOM 985 O O . ASN A 1 119 ? -14.164 -17.141 11.109 1 68.81 119 ASN A O 1
ATOM 989 N N . TRP A 1 120 ? -14.555 -18.234 12.922 1 69.5 120 TRP A N 1
ATOM 990 C CA . TRP A 1 120 ? -16 -18.219 12.758 1 69.5 120 TRP A CA 1
ATOM 991 C C . TRP A 1 120 ? -16.5 -16.797 12.5 1 69.5 120 TRP A C 1
ATOM 993 O O . TRP A 1 120 ? -17.375 -16.594 11.656 1 69.5 120 TRP A O 1
ATOM 1003 N N . LEU A 1 121 ? -16.016 -15.883 13.156 1 70.88 121 LEU A N 1
ATOM 1004 C CA . LEU A 1 121 ? -16.484 -14.508 13.023 1 70.88 121 LEU A CA 1
ATOM 1005 C C . LEU A 1 121 ? -16.094 -13.93 11.664 1 70.88 121 LEU A C 1
ATOM 1007 O O . LEU A 1 121 ? -16.891 -13.219 11.039 1 70.88 121 LEU A O 1
ATOM 1011 N N . ALA A 1 122 ? -14.961 -14.227 11.289 1 72.56 122 ALA A N 1
ATOM 1012 C CA . ALA A 1 122 ? -14.508 -13.758 9.984 1 72.56 122 ALA A CA 1
ATOM 1013 C C . ALA A 1 122 ? -15.32 -14.398 8.859 1 72.56 122 ALA A C 1
ATOM 1015 O O . ALA A 1 122 ? -15.688 -13.727 7.895 1 72.56 122 ALA A O 1
ATOM 1016 N N . ALA A 1 123 ? -15.609 -15.641 9.125 1 70.94 123 ALA A N 1
ATOM 1017 C CA . ALA A 1 123 ? -16.406 -16.344 8.125 1 70.94 123 ALA A CA 1
ATOM 1018 C C . ALA A 1 123 ? -17.812 -15.766 8.031 1 70.94 123 ALA A C 1
ATOM 1020 O O . ALA A 1 123 ? -18.344 -15.586 6.938 1 70.94 123 ALA A O 1
ATOM 1021 N N . MET A 1 124 ? -18.312 -15.414 9.188 1 70.81 124 MET A N 1
ATOM 1022 C CA . MET A 1 124 ? -19.641 -14.828 9.227 1 70.81 124 MET A CA 1
ATOM 1023 C C . MET A 1 124 ? -19.656 -13.453 8.578 1 70.81 124 MET A C 1
ATOM 1025 O O . MET A 1 124 ? -20.625 -13.086 7.914 1 70.81 124 MET A O 1
ATOM 1029 N N . THR A 1 125 ? -18.641 -12.797 8.711 1 75.19 125 THR A N 1
ATOM 1030 C CA . THR A 1 125 ? -18.547 -11.422 8.219 1 75.19 125 THR A CA 1
ATOM 1031 C C . THR A 1 125 ? -18.484 -11.406 6.695 1 75.19 125 THR A C 1
ATOM 1033 O O . THR A 1 125 ? -19.125 -10.57 6.051 1 75.19 125 THR A O 1
ATOM 1036 N N . VAL A 1 126 ? -17.766 -12.438 6.172 1 70.5 126 VAL A N 1
ATOM 1037 C CA . VAL A 1 126 ? -17.547 -12.406 4.73 1 70.5 126 VAL A CA 1
ATOM 1038 C C . VAL A 1 126 ? -18.641 -13.195 4.02 1 70.5 126 VAL A C 1
ATOM 1040 O O . VAL A 1 126 ? -18.812 -13.078 2.805 1 70.5 126 VAL A O 1
ATOM 1043 N N . SER A 1 127 ? -19.422 -13.867 4.871 1 66 127 SER A N 1
ATOM 1044 C CA . SER A 1 127 ? -20.453 -14.695 4.27 1 66 127 SER A CA 1
ATOM 1045 C C . SER A 1 127 ? -21.484 -13.844 3.531 1 66 127 SER A C 1
ATOM 1047 O O . SER A 1 127 ? -21.672 -12.664 3.852 1 66 127 SER A O 1
ATOM 1049 N N . LYS A 1 128 ? -22.062 -14.312 2.49 1 67.06 128 LYS A N 1
ATOM 1050 C CA . LYS A 1 128 ? -23.094 -13.672 1.676 1 67.06 128 LYS A CA 1
ATOM 1051 C C . LYS A 1 128 ? -22.594 -12.352 1.093 1 67.06 128 LYS A C 1
ATOM 1053 O O . LYS A 1 128 ? -23.359 -11.383 1.015 1 67.06 128 LYS A O 1
ATOM 1058 N N . GLY A 1 129 ? -21.297 -12.125 0.933 1 67.06 129 GLY A N 1
ATOM 1059 C CA . GLY A 1 129 ? -20.766 -10.898 0.351 1 67.06 129 GLY A CA 1
ATOM 1060 C C . GLY A 1 129 ? -20.828 -9.719 1.294 1 67.06 129 GLY A C 1
ATOM 1061 O O . GLY A 1 129 ? -21.141 -8.602 0.875 1 67.06 129 GLY A O 1
ATOM 1062 N N . PHE A 1 130 ? -20.844 -9.984 2.521 1 68.06 130 PHE A N 1
ATOM 1063 C CA . PHE A 1 130 ? -20.812 -8.977 3.57 1 68.06 130 PHE A CA 1
ATOM 1064 C C . PHE A 1 130 ? -22.219 -8.453 3.857 1 68.06 130 PHE A C 1
ATOM 1066 O O . PHE A 1 130 ? -22.375 -7.414 4.5 1 68.06 130 PHE A O 1
ATOM 1073 N N . LYS A 1 131 ? -23.203 -9.133 3.311 1 72.06 131 LYS A N 1
ATOM 1074 C CA . LYS A 1 131 ? -24.578 -8.703 3.574 1 72.06 131 LYS A CA 1
ATOM 1075 C C . LYS A 1 131 ? -25.094 -9.297 4.879 1 72.06 131 LYS A C 1
ATOM 1077 O O . LYS A 1 131 ? -26.141 -9.953 4.898 1 72.06 131 LYS A O 1
ATOM 1082 N N . THR A 1 132 ? -24.328 -9.305 5.852 1 78.12 132 THR A N 1
ATOM 1083 C CA . THR A 1 132 ? -24.656 -9.688 7.223 1 78.12 132 THR A CA 1
ATOM 1084 C C . THR A 1 132 ? -24.422 -8.523 8.18 1 78.12 132 THR A C 1
ATOM 1086 O O . THR A 1 132 ? -23.875 -7.496 7.797 1 78.12 132 THR A O 1
ATOM 1089 N N . ILE A 1 133 ? -25 -8.633 9.25 1 83.5 133 ILE A N 1
ATOM 1090 C CA . ILE A 1 133 ? -24.859 -7.57 10.234 1 83.5 133 ILE A CA 1
ATOM 1091 C C . ILE A 1 133 ? -23.375 -7.352 10.555 1 83.5 133 ILE A C 1
ATOM 1093 O O . ILE A 1 133 ? -22.875 -6.227 10.469 1 83.5 133 ILE A O 1
ATOM 1097 N N . PRO A 1 134 ? -22.672 -8.406 10.859 1 84.19 134 PRO A N 1
ATOM 1098 C CA . PRO A 1 134 ? -21.25 -8.18 11.102 1 84.19 134 PRO A CA 1
ATOM 1099 C C . PRO A 1 134 ? -20.531 -7.617 9.883 1 84.19 134 PRO A C 1
ATOM 1101 O O . PRO A 1 134 ? -19.578 -6.84 10.023 1 84.19 134 PRO A O 1
ATOM 1104 N N . GLY A 1 135 ? -21 -8.023 8.781 1 86.06 135 GLY A N 1
ATOM 1105 C CA . GLY A 1 135 ? -20.422 -7.477 7.562 1 86.06 135 GLY A CA 1
ATOM 1106 C C . GLY A 1 135 ? -20.656 -5.984 7.41 1 86.06 135 GLY A C 1
ATOM 1107 O O . GLY A 1 135 ? -19.75 -5.242 7.039 1 86.06 135 GLY A O 1
ATOM 1108 N N . ALA A 1 136 ? -21.844 -5.613 7.684 1 86.25 136 ALA A N 1
ATOM 1109 C CA . ALA A 1 136 ? -22.188 -4.195 7.613 1 86.25 136 ALA A CA 1
ATOM 1110 C C . ALA A 1 136 ? -21.359 -3.381 8.609 1 86.25 136 ALA A C 1
ATOM 1112 O O . ALA A 1 136 ? -20.891 -2.289 8.289 1 86.25 136 ALA A O 1
ATOM 1113 N N . ILE A 1 137 ? -21.203 -3.936 9.734 1 88.44 137 ILE A N 1
ATOM 1114 C CA . ILE A 1 137 ? -20.438 -3.264 10.773 1 88.44 137 ILE A CA 1
ATOM 1115 C C . ILE A 1 137 ? -18.984 -3.117 10.336 1 88.44 137 ILE A C 1
ATOM 1117 O O . ILE A 1 137 ? -18.375 -2.074 10.547 1 88.44 137 ILE A O 1
ATOM 1121 N N . ALA A 1 138 ? -18.531 -4.078 9.734 1 88.5 138 ALA A N 1
ATOM 1122 C CA . ALA A 1 138 ? -17.156 -4.023 9.234 1 88.5 138 ALA A CA 1
ATOM 1123 C C . ALA A 1 138 ? -16.984 -2.941 8.172 1 88.5 138 ALA A C 1
ATOM 1125 O O . ALA A 1 138 ? -16.016 -2.193 8.18 1 88.5 138 ALA A O 1
ATOM 1126 N N . ILE A 1 139 ? -17.953 -2.885 7.383 1 86.31 139 ILE A N 1
ATOM 1127 C CA . ILE A 1 139 ? -17.891 -1.915 6.297 1 86.31 139 ILE A CA 1
ATOM 1128 C C . ILE A 1 139 ? -17.984 -0.5 6.859 1 86.31 139 ILE A C 1
ATOM 1130 O O . ILE A 1 139 ? -17.297 0.407 6.398 1 86.31 139 ILE A O 1
ATOM 1134 N N . ILE A 1 140 ? -18.812 -0.384 7.793 1 88.69 140 ILE A N 1
ATOM 1135 C CA . ILE A 1 140 ? -18.953 0.918 8.438 1 88.69 140 ILE A CA 1
ATOM 1136 C C . ILE A 1 140 ? -17.625 1.326 9.078 1 88.69 140 ILE A C 1
ATOM 1138 O O . ILE A 1 140 ? -17.172 2.459 8.906 1 88.69 140 ILE A O 1
ATOM 1142 N N . GLY A 1 141 ? -17.031 0.449 9.773 1 89.81 141 GLY A N 1
ATOM 1143 C CA . GLY A 1 141 ? -15.75 0.746 10.391 1 89.81 141 GLY A CA 1
ATOM 1144 C C . GLY A 1 141 ? -14.664 1.058 9.375 1 89.81 141 GLY A C 1
ATOM 1145 O O . GLY A 1 141 ? -13.828 1.932 9.609 1 89.81 141 GLY A O 1
ATOM 1146 N N . LEU A 1 142 ? -14.781 0.42 8.312 1 89.88 142 LEU A N 1
ATOM 1147 C CA . LEU A 1 142 ? -13.758 0.545 7.281 1 89.88 142 LEU A CA 1
ATOM 1148 C C . LEU A 1 142 ? -13.883 1.874 6.547 1 89.88 142 LEU A C 1
ATOM 1150 O O . LEU A 1 142 ? -12.883 2.521 6.242 1 89.88 142 LEU A O 1
ATOM 1154 N N . TRP A 1 143 ? -15.078 2.357 6.336 1 90.25 143 TRP A N 1
ATOM 1155 C CA . TRP A 1 143 ? -15.266 3.516 5.465 1 90.25 143 TRP A CA 1
ATOM 1156 C C . TRP A 1 143 ? -15.609 4.758 6.277 1 90.25 143 TRP A C 1
ATOM 1158 O O . TRP A 1 143 ? -15.125 5.852 5.988 1 90.25 143 TRP A O 1
ATOM 1168 N N . VAL A 1 144 ? -16.359 4.598 7.234 1 90.88 144 VAL A N 1
ATOM 1169 C CA . VAL A 1 144 ? -16.891 5.766 7.934 1 90.88 144 VAL A CA 1
ATOM 1170 C C . VAL A 1 144 ? -15.859 6.277 8.938 1 90.88 144 VAL A C 1
ATOM 1172 O O . VAL A 1 144 ? -15.758 7.484 9.164 1 90.88 144 VAL A O 1
ATOM 1175 N N . LEU A 1 145 ? -15.102 5.414 9.469 1 92.88 145 LEU A N 1
ATOM 1176 C CA . LEU A 1 145 ? -14.133 5.848 10.469 1 92.88 145 LEU A CA 1
ATOM 1177 C C . LEU A 1 145 ? -13.109 6.797 9.859 1 92.88 145 LEU A C 1
ATOM 1179 O O . LEU A 1 145 ? -12.828 7.859 10.422 1 92.88 145 LEU A O 1
ATOM 1183 N N . PRO A 1 146 ? -12.492 6.449 8.758 1 91.75 146 PRO A N 1
ATOM 1184 C CA . PRO A 1 146 ? -11.516 7.383 8.188 1 91.75 146 PRO A CA 1
ATOM 1185 C C . PRO A 1 146 ? -12.133 8.734 7.84 1 91.75 146 PRO A C 1
ATOM 1187 O O . PRO A 1 146 ? -11.469 9.773 7.969 1 91.75 146 PRO A O 1
ATOM 1190 N N . VAL A 1 147 ? -13.32 8.727 7.391 1 89.56 147 VAL A N 1
ATOM 1191 C CA . VAL A 1 147 ? -14.008 9.984 7.102 1 89.56 147 VAL A CA 1
ATOM 1192 C C . VAL A 1 147 ? -14.203 10.773 8.391 1 89.56 147 VAL A C 1
ATOM 1194 O O . VAL A 1 147 ? -13.914 11.969 8.453 1 89.56 147 VAL A O 1
ATOM 1197 N N . TRP A 1 148 ? -14.672 10.062 9.359 1 89.75 148 TRP A N 1
ATOM 1198 C CA . TRP A 1 148 ? -14.906 10.672 10.664 1 89.75 148 TRP A CA 1
ATOM 1199 C C . TRP A 1 148 ? -13.609 11.203 11.258 1 89.75 148 TRP A C 1
ATOM 1201 O O . TRP A 1 148 ? -13.578 12.312 11.805 1 89.75 148 TRP A O 1
ATOM 1211 N N . ALA A 1 149 ? -12.617 10.477 11.125 1 89.38 149 ALA A N 1
ATOM 1212 C CA . ALA A 1 149 ? -11.312 10.898 11.641 1 89.38 149 ALA A CA 1
ATOM 1213 C C . ALA A 1 149 ? -10.82 12.148 10.914 1 89.38 149 ALA A C 1
ATOM 1215 O O . ALA A 1 149 ? -10.25 13.047 11.539 1 89.38 149 ALA A O 1
ATOM 1216 N N . CYS A 1 150 ? -10.961 12.234 9.703 1 87.19 150 CYS A N 1
ATOM 1217 C CA . CYS A 1 150 ? -10.547 13.398 8.922 1 87.19 150 CYS A CA 1
ATOM 1218 C C . CYS A 1 150 ? -11.336 14.641 9.336 1 87.19 150 CYS A C 1
ATOM 1220 O O . CYS A 1 150 ? -10.781 15.734 9.43 1 87.19 150 CYS A O 1
ATOM 1222 N N . ILE A 1 151 ? -12.609 14.43 9.617 1 84.56 151 ILE A N 1
ATOM 1223 C CA . ILE A 1 151 ? -13.453 15.539 10.047 1 84.56 151 ILE A CA 1
ATOM 1224 C C . ILE A 1 151 ? -13.023 16.016 11.43 1 84.56 151 ILE A C 1
ATOM 1226 O O . ILE A 1 151 ? -12.867 17.219 11.648 1 84.56 151 ILE A O 1
ATOM 1230 N N . MET A 1 152 ? -12.781 15.117 12.289 1 83.81 152 MET A N 1
ATOM 1231 C CA . MET A 1 152 ? -12.461 15.453 13.672 1 83.81 152 MET A CA 1
ATOM 1232 C C . MET A 1 152 ? -11.094 16.109 13.766 1 83.81 152 MET A C 1
ATOM 1234 O O . MET A 1 152 ? -10.898 17.047 14.555 1 83.81 152 MET A O 1
ATOM 1238 N N . MET A 1 153 ? -10.172 15.641 12.961 1 80 153 MET A N 1
ATOM 1239 C CA . MET A 1 153 ? -8.797 16.125 13.094 1 80 153 MET A CA 1
ATOM 1240 C C . MET A 1 153 ? -8.609 17.422 12.32 1 80 153 MET A C 1
ATOM 1242 O O . MET A 1 153 ? -7.75 18.234 12.672 1 80 153 MET A O 1
ATOM 1246 N N . ASN A 1 154 ? -9.258 17.625 11.242 1 70.62 154 ASN A N 1
ATOM 1247 C CA . ASN A 1 154 ? -8.938 18.766 10.383 1 70.62 154 ASN A CA 1
ATOM 1248 C C . ASN A 1 154 ? -10.07 19.781 10.352 1 70.62 154 ASN A C 1
ATOM 1250 O O . ASN A 1 154 ? -9.914 20.891 9.82 1 70.62 154 ASN A O 1
ATOM 1254 N N . SER A 1 155 ? -11.234 19.344 10.633 1 65.75 155 SER A N 1
ATOM 1255 C CA . SER A 1 155 ? -12.328 20.297 10.398 1 65.75 155 SER A CA 1
ATOM 1256 C C . SER A 1 155 ? -13.031 20.641 11.703 1 65.75 155 SER A C 1
ATOM 1258 O O . SER A 1 155 ? -12.906 19.938 12.703 1 65.75 155 SER A O 1
ATOM 1260 N N . ASP A 1 156 ? -13.484 21.891 11.859 1 61.12 156 ASP A N 1
ATOM 1261 C CA . ASP A 1 156 ? -14.375 22.359 12.914 1 61.12 156 ASP A CA 1
ATOM 1262 C C . ASP A 1 156 ? -15.68 21.578 12.914 1 61.12 156 ASP A C 1
ATOM 1264 O O . ASP A 1 156 ? -16.359 21.469 11.891 1 61.12 156 ASP A O 1
ATOM 1268 N N . THR A 1 157 ? -15.766 20.562 13.734 1 61.03 157 THR A N 1
ATOM 1269 C CA . THR A 1 157 ? -16.969 19.75 13.891 1 61.03 157 THR A CA 1
ATOM 1270 C C . THR A 1 157 ? -18.188 20.641 14.086 1 61.03 157 THR A C 1
ATOM 1272 O O . THR A 1 157 ? -19.25 20.172 14.484 1 61.03 157 THR A O 1
ATOM 1275 N N . SER A 1 158 ? -17.984 21.906 13.852 1 62.38 158 SER A N 1
ATOM 1276 C CA . SER A 1 158 ? -19.094 22.828 14.07 1 62.38 158 SER A CA 1
ATOM 1277 C C . SER A 1 158 ? -20.25 22.562 13.117 1 62.38 158 SER A C 1
ATOM 1279 O O . SER A 1 158 ? -21.406 22.719 13.484 1 62.38 158 SER A O 1
ATOM 1281 N N . PHE A 1 159 ? -19.828 22.109 11.984 1 61.47 159 PHE A N 1
ATOM 1282 C CA . PHE A 1 159 ? -20.875 21.875 11.008 1 61.47 159 PHE A CA 1
ATOM 1283 C C . PHE A 1 159 ? -21.797 20.75 11.461 1 61.47 159 PHE A C 1
ATOM 1285 O O . PHE A 1 159 ? -23.016 20.812 11.289 1 61.47 159 PHE A O 1
ATOM 1292 N N . LEU A 1 160 ? -21.234 19.797 12.008 1 62.78 160 LEU A N 1
ATOM 1293 C CA . LEU A 1 160 ? -22.047 18.688 12.492 1 62.78 160 LEU A CA 1
ATOM 1294 C C . LEU A 1 160 ? -22.938 19.125 13.656 1 62.78 160 LEU A C 1
ATOM 1296 O O . LEU A 1 160 ? -24.094 18.734 13.734 1 62.78 160 LEU A O 1
ATOM 1300 N N . VAL A 1 161 ? -22.328 19.922 14.445 1 64.44 161 VAL A N 1
ATOM 1301 C CA . VAL A 1 161 ? -23.062 20.453 15.594 1 64.44 161 VAL A CA 1
ATOM 1302 C C . VAL A 1 161 ? -24.219 21.312 15.117 1 64.44 161 VAL A C 1
ATOM 1304 O O . VAL A 1 161 ? -25.328 21.219 15.641 1 64.44 161 VAL A O 1
ATOM 1307 N N . ASP A 1 162 ? -23.891 22.125 14.211 1 64.31 162 ASP A N 1
ATOM 1308 C CA . ASP A 1 162 ? -24.922 23.031 13.695 1 64.31 162 ASP A CA 1
ATOM 1309 C C . ASP A 1 162 ? -26 22.266 12.938 1 64.31 162 ASP A C 1
ATOM 1311 O O . ASP A 1 162 ? -27.188 22.562 13.078 1 64.31 162 ASP A O 1
ATOM 1315 N N . PHE A 1 163 ? -25.5 21.297 12.297 1 62.69 163 PHE A N 1
ATOM 1316 C CA . PHE A 1 163 ? -26.422 20.531 11.469 1 62.69 163 PHE A CA 1
ATOM 1317 C C . PHE A 1 163 ? -27.375 19.703 12.328 1 62.69 163 PHE A C 1
ATOM 1319 O O . PHE A 1 163 ? -28.562 19.594 12.031 1 62.69 163 PHE A O 1
ATOM 1326 N N . LEU A 1 164 ? -26.844 19.281 13.391 1 67.88 164 LEU A N 1
ATOM 1327 C CA . LEU A 1 164 ? -27.656 18.406 14.227 1 67.88 164 LEU A CA 1
ATOM 1328 C C . LEU A 1 164 ? -28.281 19.188 15.383 1 67.88 164 LEU A C 1
ATOM 1330 O O . LEU A 1 164 ? -29.031 18.625 16.172 1 67.88 164 LEU A O 1
ATOM 1334 N N . SER A 1 165 ? -28.125 20.469 15.391 1 68.94 165 SER A N 1
ATOM 1335 C CA . SER A 1 165 ? -28.688 21.359 16.406 1 68.94 165 SER A CA 1
ATOM 1336 C C . SER A 1 165 ? -28.469 20.812 17.812 1 68.94 165 SER A C 1
ATOM 1338 O O . SER A 1 165 ? -29.391 20.797 18.625 1 68.94 165 SER A O 1
ATOM 1340 N N . PHE A 1 166 ? -27.406 20.25 18.031 1 68.38 166 PHE A N 1
ATOM 1341 C CA . PHE A 1 166 ? -27.094 19.656 19.328 1 68.38 166 PHE A CA 1
ATOM 1342 C C . PHE A 1 166 ? -26.562 20.719 20.297 1 68.38 166 PHE A C 1
ATOM 1344 O O . PHE A 1 166 ? -25.953 21.703 19.859 1 68.38 166 PHE A O 1
ATOM 1351 N N . SER A 1 167 ? -27.109 20.594 21.516 1 73.5 167 SER A N 1
ATOM 1352 C CA . SER A 1 167 ? -26.391 21.328 22.547 1 73.5 167 SER A CA 1
ATOM 1353 C C . SER A 1 167 ? -24.922 20.906 22.625 1 73.5 167 SER A C 1
ATOM 1355 O O . SER A 1 167 ? -24.578 19.797 22.219 1 73.5 167 SER A O 1
ATOM 1357 N N . PRO A 1 168 ? -24.062 21.828 22.984 1 73.88 168 PRO A N 1
ATOM 1358 C CA . PRO A 1 168 ? -22.641 21.5 23.031 1 73.88 168 PRO A CA 1
ATOM 1359 C C . PRO A 1 168 ? -22.359 20.219 23.828 1 73.88 168 PRO A C 1
ATOM 1361 O O . PRO A 1 168 ? -21.484 19.438 23.453 1 73.88 168 PRO A O 1
ATOM 1364 N N . LYS A 1 169 ? -23.016 20.109 24.984 1 77.44 169 LYS A N 1
ATOM 1365 C CA . LYS A 1 169 ? -22.797 18.906 25.781 1 77.44 169 LYS A CA 1
ATOM 1366 C C . LYS A 1 169 ? -23.25 17.656 25.031 1 77.44 169 LYS A C 1
ATOM 1368 O O . LYS A 1 169 ? -22.562 16.625 25.047 1 77.44 169 LYS A O 1
ATOM 1373 N N . THR A 1 170 ? -24.344 17.734 24.438 1 78 170 THR A N 1
ATOM 1374 C CA . THR A 1 170 ? -24.891 16.625 23.656 1 78 170 THR A CA 1
ATOM 1375 C C . THR A 1 170 ? -24 16.328 22.453 1 78 170 THR A C 1
ATOM 1377 O O . THR A 1 170 ? -23.812 15.164 22.094 1 78 170 THR A O 1
ATOM 1380 N N . ALA A 1 171 ? -23.453 17.359 22 1 79 171 ALA A N 1
ATOM 1381 C CA . ALA A 1 171 ? -22.562 17.188 20.844 1 79 171 ALA A CA 1
ATOM 1382 C C . ALA A 1 171 ? -21.312 16.406 21.234 1 79 171 ALA A C 1
ATOM 1384 O O . ALA A 1 171 ? -20.875 15.523 20.484 1 79 171 ALA A O 1
ATOM 1385 N N . ASP A 1 172 ? -20.844 16.688 22.328 1 82.62 172 ASP A N 1
ATOM 1386 C CA . ASP A 1 172 ? -19.641 16.016 22.797 1 82.62 172 ASP A CA 1
ATOM 1387 C C . ASP A 1 172 ? -19.922 14.531 23.047 1 82.62 172 ASP A C 1
ATOM 1389 O O . ASP A 1 172 ? -19.109 13.68 22.703 1 82.62 172 ASP A O 1
ATOM 1393 N N . SER A 1 173 ? -21.047 14.383 23.734 1 84.88 173 SER A N 1
ATOM 1394 C CA . SER A 1 173 ? -21.406 13 24.016 1 84.88 173 SER A CA 1
ATOM 1395 C C . SER A 1 173 ? -21.625 12.211 22.734 1 84.88 173 SER A C 1
ATOM 1397 O O . SER A 1 173 ? -21.234 11.047 22.641 1 84.88 173 SER A O 1
ATOM 1399 N N . PHE A 1 174 ? -22.25 12.828 21.891 1 83.06 174 PHE A N 1
ATOM 1400 C CA . PHE A 1 174 ? -22.531 12.188 20.609 1 83.06 174 PHE A CA 1
ATOM 1401 C C . PHE A 1 174 ? -21.234 11.883 19.875 1 83.06 174 PHE A C 1
ATOM 1403 O O . PHE A 1 174 ? -21.078 10.805 19.297 1 83.06 174 PHE A O 1
ATOM 1410 N N . GLU A 1 175 ? -20.328 12.797 19.875 1 85.06 175 GLU A N 1
ATOM 1411 C CA . GLU A 1 175 ? -19.047 12.594 19.234 1 85.06 175 GLU A CA 1
ATOM 1412 C C . GLU A 1 175 ? -18.281 11.422 19.875 1 85.06 175 GLU A C 1
ATOM 1414 O O . GLU A 1 175 ? -17.656 10.633 19.172 1 85.06 175 GLU A O 1
ATOM 1419 N N . PHE A 1 176 ? -18.438 11.352 21.109 1 88.62 176 PHE A N 1
ATOM 1420 C CA . PHE A 1 176 ? -17.766 10.273 21.828 1 88.62 176 PHE A CA 1
ATOM 1421 C C . PHE A 1 176 ? -18.359 8.922 21.453 1 88.62 176 PHE A C 1
ATOM 1423 O O . PHE A 1 176 ? -17.641 7.965 21.172 1 88.62 176 PHE A O 1
ATOM 1430 N N . LEU A 1 177 ? -19.641 8.93 21.438 1 90.31 177 LEU A N 1
ATOM 1431 C CA . LEU A 1 177 ? -20.344 7.68 21.172 1 90.31 177 LEU A CA 1
ATOM 1432 C C . LEU A 1 177 ? -20.078 7.211 19.734 1 90.31 177 LEU A C 1
ATOM 1434 O O . LEU A 1 177 ? -19.828 6.027 19.5 1 90.31 177 LEU A O 1
ATOM 1438 N N . ILE A 1 178 ? -20.141 8.102 18.859 1 89.25 178 ILE A N 1
ATOM 1439 C CA . ILE A 1 178 ? -19.922 7.758 17.469 1 89.25 178 ILE A CA 1
ATOM 1440 C C . ILE A 1 178 ? -18.484 7.285 17.266 1 89.25 178 ILE A C 1
ATOM 1442 O O . ILE A 1 178 ? -18.234 6.301 16.562 1 89.25 178 ILE A O 1
ATOM 1446 N N . THR A 1 179 ? -17.594 7.941 17.859 1 92 179 THR A N 1
ATOM 1447 C CA . THR A 1 179 ? -16.188 7.566 17.75 1 92 179 THR A CA 1
ATOM 1448 C C . THR A 1 179 ? -15.953 6.18 18.344 1 92 179 THR A C 1
ATOM 1450 O O . THR A 1 179 ? -15.266 5.355 17.734 1 92 179 THR A O 1
ATOM 1453 N N . ALA A 1 180 ? -16.562 5.945 19.438 1 93.62 180 ALA A N 1
ATOM 1454 C CA . ALA A 1 180 ? -16.406 4.645 20.078 1 93.62 180 ALA A CA 1
ATOM 1455 C C . ALA A 1 180 ? -16.969 3.527 19.203 1 93.62 180 ALA A C 1
ATOM 1457 O O . ALA A 1 180 ? -16.359 2.469 19.062 1 93.62 180 ALA A O 1
ATOM 1458 N N . PHE A 1 181 ? -18.109 3.824 18.734 1 94.44 181 PHE A N 1
ATOM 1459 C CA . PHE A 1 181 ? -18.766 2.846 17.859 1 94.44 181 PHE A CA 1
ATOM 1460 C C . PHE A 1 181 ? -17.906 2.578 16.641 1 94.44 181 PHE A C 1
ATOM 1462 O O . PHE A 1 181 ? -17.703 1.423 16.25 1 94.44 181 PHE A O 1
ATOM 1469 N N . LEU A 1 182 ? -17.391 3.576 16.094 1 94.62 182 LEU A N 1
ATOM 1470 C CA . LEU A 1 182 ? -16.625 3.428 14.859 1 94.62 182 LEU A CA 1
ATOM 1471 C C . LEU A 1 182 ? -15.297 2.727 15.133 1 94.62 182 LEU A C 1
ATOM 1473 O O . LEU A 1 182 ? -14.82 1.938 14.312 1 94.62 182 LEU A O 1
ATOM 1477 N N . ILE A 1 183 ? -14.727 2.947 16.219 1 94.69 183 ILE A N 1
ATOM 1478 C CA . ILE A 1 183 ? -13.477 2.299 16.578 1 94.69 183 ILE A CA 1
ATOM 1479 C C . ILE A 1 183 ? -13.711 0.806 16.797 1 94.69 183 ILE A C 1
ATOM 1481 O O . ILE A 1 183 ? -12.93 -0.027 16.328 1 94.69 183 ILE A O 1
ATOM 1485 N N . THR A 1 184 ? -14.758 0.547 17.469 1 94.5 184 THR A N 1
ATOM 1486 C CA . THR A 1 184 ? -15.094 -0.853 17.703 1 94.5 184 THR A CA 1
ATOM 1487 C C . THR A 1 184 ? -15.359 -1.573 16.391 1 94.5 184 THR A C 1
ATOM 1489 O O . THR A 1 184 ? -14.922 -2.713 16.203 1 94.5 184 THR A O 1
ATOM 1492 N N . SER A 1 185 ? -16.016 -0.924 15.547 1 92.75 185 SER A N 1
ATOM 1493 C CA . SER A 1 185 ? -16.312 -1.492 14.234 1 92.75 185 SER A CA 1
ATOM 1494 C C . SER A 1 185 ? -15.031 -1.737 13.445 1 92.75 185 SER A C 1
ATOM 1496 O O . SER A 1 185 ? -14.906 -2.752 12.758 1 92.75 185 SER A O 1
ATOM 1498 N N . ARG A 1 186 ? -14.172 -0.894 13.578 1 93.38 186 ARG A N 1
ATOM 1499 C CA . ARG A 1 186 ? -12.906 -1.049 12.867 1 93.38 186 ARG A CA 1
ATOM 1500 C C . ARG A 1 186 ? -12.102 -2.217 13.43 1 93.38 186 ARG A C 1
ATOM 1502 O O . ARG A 1 186 ? -11.422 -2.922 12.688 1 93.38 186 ARG A O 1
ATOM 1509 N N . PHE A 1 187 ? -12.172 -2.361 14.672 1 93.12 187 PHE A N 1
ATOM 1510 C CA . PHE A 1 187 ? -11.477 -3.488 15.281 1 93.12 187 PHE A CA 1
ATOM 1511 C C . PHE A 1 187 ? -12.062 -4.812 14.805 1 93.12 187 PHE A C 1
ATOM 1513 O O . PHE A 1 187 ? -11.336 -5.789 14.625 1 93.12 187 PHE A O 1
ATOM 1520 N N . HIS A 1 188 ? -13.352 -4.75 14.672 1 91.88 188 HIS A N 1
ATOM 1521 C CA . HIS A 1 188 ? -13.984 -5.93 14.094 1 91.88 188 HIS A CA 1
ATOM 1522 C C . HIS A 1 188 ? -13.453 -6.207 12.688 1 91.88 188 HIS A C 1
ATOM 1524 O O . HIS A 1 188 ? -13.109 -7.344 12.367 1 91.88 188 HIS A O 1
ATOM 1530 N N . CYS A 1 189 ? -13.352 -5.25 11.906 1 90.69 189 CYS A N 1
ATOM 1531 C CA . CYS A 1 189 ? -12.812 -5.383 10.562 1 90.69 189 CYS A CA 1
ATOM 1532 C C . CYS A 1 189 ? -11.367 -5.859 10.602 1 90.69 189 CYS A C 1
ATOM 1534 O O . CYS A 1 189 ? -10.961 -6.703 9.797 1 90.69 189 CYS A O 1
ATOM 1536 N N . LEU A 1 190 ? -10.68 -5.312 11.523 1 92.44 190 LEU A N 1
ATOM 1537 C CA . LEU A 1 190 ? -9.273 -5.695 11.68 1 92.44 190 LEU A CA 1
ATOM 1538 C C . LEU A 1 190 ? -9.148 -7.18 12 1 92.44 190 LEU A C 1
ATOM 1540 O O . LEU A 1 190 ? -8.258 -7.855 11.492 1 92.44 190 LEU A O 1
ATOM 1544 N N . HIS A 1 191 ? -9.992 -7.598 12.789 1 90.75 191 HIS A N 1
ATOM 1545 C CA . HIS A 1 191 ? -9.984 -9.016 13.141 1 90.75 191 HIS A CA 1
ATOM 1546 C C . HIS A 1 191 ? -10.148 -9.898 11.914 1 90.75 191 HIS A C 1
ATOM 1548 O O . HIS A 1 191 ? -9.43 -10.883 11.75 1 90.75 191 HIS A O 1
ATOM 1554 N N . VAL A 1 192 ? -11.016 -9.555 11.109 1 88.56 192 VAL A N 1
ATOM 1555 C CA . VAL A 1 192 ? -11.258 -10.305 9.883 1 88.56 192 VAL A CA 1
ATOM 1556 C C . VAL A 1 192 ? -10.039 -10.211 8.969 1 88.56 192 VAL A C 1
ATOM 1558 O O . VAL A 1 192 ? -9.594 -11.211 8.406 1 88.56 192 VAL A O 1
ATOM 1561 N N . GLU A 1 193 ? -9.523 -9.078 8.836 1 90.75 193 GLU A N 1
ATOM 1562 C CA . GLU A 1 193 ? -8.367 -8.852 7.98 1 90.75 193 GLU A CA 1
ATOM 1563 C C . GLU A 1 193 ? -7.16 -9.664 8.461 1 90.75 193 GLU A C 1
ATOM 1565 O O . GLU A 1 193 ? -6.426 -10.227 7.648 1 90.75 193 GLU A O 1
ATOM 1570 N N . LEU A 1 194 ? -7 -9.711 9.742 1 92 194 LEU A N 1
ATOM 1571 C CA . LEU A 1 194 ? -5.891 -10.469 10.312 1 92 194 LEU A CA 1
ATOM 1572 C C . LEU A 1 194 ? -6.062 -11.961 10.055 1 92 194 LEU A C 1
ATOM 1574 O O . LEU A 1 194 ? -5.078 -12.672 9.844 1 92 194 LEU A O 1
ATOM 1578 N N . SER A 1 195 ? -7.258 -12.359 10.07 1 88.5 195 SER A N 1
ATOM 1579 C CA . SER A 1 195 ? -7.523 -13.766 9.781 1 88.5 195 SER A CA 1
ATOM 1580 C C . SER A 1 195 ? -7.172 -14.109 8.336 1 88.5 195 SER A C 1
ATOM 1582 O O . SER A 1 195 ? -6.602 -15.164 8.062 1 88.5 195 SER A O 1
ATOM 1584 N N . ILE A 1 196 ? -7.496 -13.258 7.48 1 87.31 196 ILE A N 1
ATOM 1585 C CA . ILE A 1 196 ? -7.191 -13.453 6.066 1 87.31 196 ILE A CA 1
ATOM 1586 C C . ILE A 1 196 ? -5.676 -13.477 5.863 1 87.31 196 ILE A C 1
ATOM 1588 O O . ILE A 1 196 ? -5.148 -14.344 5.16 1 87.31 196 ILE A O 1
ATOM 1592 N N . LEU A 1 197 ? -5.07 -12.586 6.449 1 90.38 197 LEU A N 1
ATOM 1593 C CA . LEU A 1 197 ? -3.619 -12.484 6.312 1 90.38 197 LEU A CA 1
ATOM 1594 C C . LEU A 1 197 ? -2.934 -13.711 6.914 1 90.38 197 LEU A C 1
ATOM 1596 O O . LEU A 1 197 ? -1.952 -14.211 6.359 1 90.38 197 LEU A O 1
ATOM 1600 N N . LYS A 1 198 ? -3.449 -14.102 8.016 1 89 198 LYS A N 1
ATOM 1601 C CA . LYS A 1 198 ? -2.896 -15.289 8.664 1 89 198 LYS A CA 1
ATOM 1602 C C . LYS A 1 198 ? -2.971 -16.5 7.746 1 89 198 LYS A C 1
ATOM 1604 O O . LYS A 1 198 ? -2.002 -17.25 7.621 1 89 198 LYS A O 1
ATOM 1609 N N . ASN A 1 199 ? -4.055 -16.688 7.141 1 85.69 199 ASN A N 1
ATOM 1610 C CA . ASN A 1 199 ? -4.215 -17.797 6.215 1 85.69 199 ASN A CA 1
ATOM 1611 C C . ASN A 1 199 ? -3.246 -17.703 5.043 1 85.69 199 ASN A C 1
ATOM 1613 O O . ASN A 1 199 ? -2.689 -18.719 4.605 1 85.69 199 ASN A O 1
ATOM 1617 N N . TYR A 1 200 ? -3.123 -16.562 4.57 1 87.38 200 TYR A N 1
ATOM 1618 C CA . TYR A 1 200 ? -2.193 -16.344 3.465 1 87.38 200 TYR A CA 1
ATOM 1619 C C . TYR A 1 200 ? -0.765 -16.672 3.883 1 87.38 200 TYR A C 1
ATOM 1621 O O . TYR A 1 200 ? -0.033 -17.344 3.143 1 87.38 200 TYR A O 1
ATOM 1629 N N . ILE A 1 201 ? -0.396 -16.25 5.059 1 88.88 201 ILE A N 1
ATOM 1630 C CA . ILE A 1 201 ? 0.95 -16.5 5.566 1 88.88 201 ILE A CA 1
ATOM 1631 C C . ILE A 1 201 ? 1.16 -18 5.777 1 88.88 201 ILE A C 1
ATOM 1633 O O . ILE A 1 201 ? 2.234 -18.531 5.488 1 88.88 201 ILE A O 1
ATOM 1637 N N . LEU A 1 202 ? 0.158 -18.641 6.273 1 87 202 LEU A N 1
ATOM 1638 C CA . LEU A 1 202 ? 0.25 -20.094 6.457 1 87 202 LEU A CA 1
ATOM 1639 C C . LEU A 1 202 ? 0.454 -20.797 5.121 1 87 202 LEU A C 1
ATOM 1641 O O . LEU A 1 202 ? 1.218 -21.75 5.035 1 87 202 LEU A O 1
ATOM 1645 N N . ASP A 1 203 ? -0.213 -20.312 4.152 1 84 203 ASP A N 1
ATOM 1646 C CA . ASP A 1 203 ? -0.029 -20.859 2.816 1 84 203 ASP A CA 1
ATOM 1647 C C . ASP A 1 203 ? 1.4 -20.641 2.322 1 84 203 ASP A C 1
ATOM 1649 O O . ASP A 1 203 ? 1.978 -21.516 1.671 1 84 203 ASP A O 1
ATOM 1653 N N . LEU A 1 204 ? 1.933 -19.531 2.607 1 84.81 204 LEU A N 1
ATOM 1654 C CA . LEU A 1 204 ? 3.305 -19.234 2.213 1 84.81 204 LEU A CA 1
ATOM 1655 C C . LEU A 1 204 ? 4.289 -20.156 2.93 1 84.81 204 LEU A C 1
ATOM 1657 O O . LEU A 1 204 ? 5.301 -20.562 2.35 1 84.81 204 LEU A O 1
ATOM 1661 N N . LEU A 1 205 ? 3.969 -20.453 4.18 1 86.06 205 LEU A N 1
ATOM 1662 C CA . LEU A 1 205 ? 4.859 -21.266 4.992 1 86.06 205 LEU A CA 1
ATOM 1663 C C . LEU A 1 205 ? 4.809 -22.734 4.547 1 86.06 205 LEU A C 1
ATOM 1665 O O . LEU A 1 205 ? 5.781 -23.469 4.715 1 86.06 205 LEU A O 1
ATOM 1669 N N . GLU A 1 206 ? 3.705 -23.094 3.951 1 82.62 206 GLU A N 1
ATOM 1670 C CA . GLU A 1 206 ? 3.545 -24.469 3.49 1 82.62 206 GLU A CA 1
ATOM 1671 C C . GLU A 1 206 ? 4.152 -24.656 2.104 1 82.62 206 GLU A C 1
ATOM 1673 O O . GLU A 1 206 ? 4.441 -25.797 1.697 1 82.62 206 GLU A O 1
ATOM 1678 N N . SER A 1 207 ? 4.371 -23.609 1.348 1 74.06 207 SER A N 1
ATOM 1679 C CA . SER A 1 207 ? 4.91 -23.703 -0.005 1 74.06 207 SER A CA 1
ATOM 1680 C C . SER A 1 207 ? 6.434 -23.672 0.003 1 74.06 207 SER A C 1
ATOM 1682 O O . SER A 1 207 ? 7.035 -22.781 0.614 1 74.06 207 SER A O 1
ATOM 1684 N N . MET B 1 1 ? 7.355 -27.391 11.688 1 75.62 1 MET B N 1
ATOM 1685 C CA . MET B 1 1 ? 7.809 -27.016 10.352 1 75.62 1 MET B CA 1
ATOM 1686 C C . MET B 1 1 ? 7.695 -25.516 10.125 1 75.62 1 MET B C 1
ATOM 1688 O O . MET B 1 1 ? 8.648 -24.875 9.688 1 75.62 1 MET B O 1
ATOM 1692 N N . TYR B 1 2 ? 6.617 -25 10.75 1 83.06 2 TYR B N 1
ATOM 1693 C CA . TYR B 1 2 ? 6.449 -23.562 10.586 1 83.06 2 TYR B CA 1
ATOM 1694 C C . TYR B 1 2 ? 7.488 -22.781 11.383 1 83.06 2 TYR B C 1
ATOM 1696 O O . TYR B 1 2 ? 8.039 -21.797 10.906 1 83.06 2 TYR B O 1
ATOM 1704 N N . ARG B 1 3 ? 7.758 -23.312 12.508 1 85.06 3 ARG B N 1
ATOM 1705 C CA . ARG B 1 3 ? 8.688 -22.625 13.391 1 85.06 3 ARG B CA 1
ATOM 1706 C C . ARG B 1 3 ? 10.086 -22.594 12.789 1 85.06 3 ARG B C 1
ATOM 1708 O O . ARG B 1 3 ? 10.805 -21.594 12.945 1 85.06 3 ARG B O 1
ATOM 1715 N N . GLU B 1 4 ? 10.469 -23.609 12.148 1 86.38 4 GLU B N 1
ATOM 1716 C CA . GLU B 1 4 ? 11.789 -23.672 11.531 1 86.38 4 GLU B CA 1
ATOM 1717 C C . GLU B 1 4 ? 11.938 -22.625 10.43 1 86.38 4 GLU B C 1
ATOM 1719 O O . GLU B 1 4 ? 13 -22.016 10.289 1 86.38 4 GLU B O 1
ATOM 1724 N N . ILE B 1 5 ? 10.844 -22.406 9.812 1 86.5 5 ILE B N 1
ATOM 1725 C CA . ILE B 1 5 ? 10.883 -21.422 8.742 1 86.5 5 ILE B CA 1
ATOM 1726 C C . ILE B 1 5 ? 10.859 -20.016 9.344 1 86.5 5 ILE B C 1
ATOM 1728 O O . ILE B 1 5 ? 11.625 -19.141 8.922 1 86.5 5 ILE B O 1
ATOM 1732 N N . LEU B 1 6 ? 10.055 -19.859 10.344 1 88.88 6 LEU B N 1
ATOM 1733 C CA . LEU B 1 6 ? 9.883 -18.531 10.945 1 88.88 6 LEU B CA 1
ATOM 1734 C C . LEU B 1 6 ? 11.164 -18.094 11.641 1 88.88 6 LEU B C 1
ATOM 1736 O O . LEU B 1 6 ? 11.445 -16.891 11.719 1 88.88 6 LEU B O 1
ATOM 1740 N N . LEU B 1 7 ? 11.93 -19.094 12.055 1 87.88 7 LEU B N 1
ATOM 1741 C CA . LEU B 1 7 ? 13.109 -18.734 12.828 1 87.88 7 LEU B CA 1
ATOM 1742 C C . LEU B 1 7 ? 14.383 -19.078 12.062 1 87.88 7 LEU B C 1
ATOM 1744 O O . LEU B 1 7 ? 15.438 -19.297 12.672 1 87.88 7 LEU B O 1
ATOM 1748 N N . ASN B 1 8 ? 14.227 -19.125 10.781 1 85.5 8 ASN B N 1
ATOM 1749 C CA . ASN B 1 8 ? 15.43 -19.359 9.984 1 85.5 8 ASN B CA 1
ATOM 1750 C C . ASN B 1 8 ? 16.281 -18.109 9.883 1 85.5 8 ASN B C 1
ATOM 1752 O O . ASN B 1 8 ? 15.852 -17.016 10.281 1 85.5 8 ASN B O 1
ATOM 1756 N N . GLY B 1 9 ? 17.5 -18.203 9.609 1 82.62 9 GLY B N 1
ATOM 1757 C CA . GLY B 1 9 ? 18.484 -17.141 9.57 1 82.62 9 GLY B CA 1
ATOM 1758 C C . GLY B 1 9 ? 18.016 -15.906 8.82 1 82.62 9 GLY B C 1
ATOM 1759 O O . GLY B 1 9 ? 17.922 -14.82 9.391 1 82.62 9 GLY B O 1
ATOM 1760 N N . PRO B 1 10 ? 17.703 -16.109 7.582 1 84.31 10 PRO B N 1
ATOM 1761 C CA . PRO B 1 10 ? 17.266 -14.969 6.781 1 84.31 10 PRO B CA 1
ATOM 1762 C C . PRO B 1 10 ? 16.047 -14.258 7.375 1 84.31 10 PRO B C 1
ATOM 1764 O O . PRO B 1 10 ? 15.977 -13.023 7.348 1 84.31 10 PRO B O 1
ATOM 1767 N N . ASN B 1 11 ? 15.156 -15 7.918 1 88.81 11 ASN B N 1
ATOM 1768 C CA . ASN B 1 11 ? 13.969 -14.383 8.492 1 88.81 11 ASN B CA 1
ATOM 1769 C C . ASN B 1 11 ? 14.297 -13.617 9.773 1 88.81 11 ASN B C 1
ATOM 1771 O O . ASN B 1 11 ? 13.688 -12.578 10.047 1 88.81 11 ASN B O 1
ATOM 1775 N N . ILE B 1 12 ? 15.164 -14.125 10.477 1 89.94 12 ILE B N 1
ATOM 1776 C CA . ILE B 1 12 ? 15.594 -13.414 11.68 1 89.94 12 ILE B CA 1
ATOM 1777 C C . ILE B 1 12 ? 16.203 -12.07 11.289 1 89.94 12 ILE B C 1
ATOM 1779 O O . ILE B 1 12 ? 15.961 -11.055 11.945 1 89.94 12 ILE B O 1
ATOM 1783 N N . VAL B 1 13 ? 16.969 -12.117 10.281 1 90.31 13 VAL B N 1
ATOM 1784 C CA . VAL B 1 13 ? 17.547 -10.867 9.781 1 90.31 13 VAL B CA 1
ATOM 1785 C C . VAL B 1 13 ? 16.422 -9.914 9.375 1 90.31 13 VAL B C 1
ATOM 1787 O O . VAL B 1 13 ? 16.5 -8.711 9.617 1 90.31 13 VAL B O 1
ATOM 1790 N N . GLY B 1 14 ? 15.414 -10.484 8.805 1 91.38 14 GLY B N 1
ATOM 1791 C CA . GLY B 1 14 ? 14.258 -9.672 8.445 1 91.38 14 GLY B CA 1
ATOM 1792 C C . GLY B 1 14 ? 13.617 -9 9.648 1 91.38 14 GLY B C 1
ATOM 1793 O O . GLY B 1 14 ? 13.266 -7.816 9.586 1 91.38 14 GLY B O 1
ATOM 1794 N N . TYR B 1 15 ? 13.562 -9.805 10.664 1 93.69 15 TYR B N 1
ATOM 1795 C CA . TYR B 1 15 ? 12.977 -9.25 11.883 1 93.69 15 TYR B CA 1
ATOM 1796 C C . TYR B 1 15 ? 13.859 -8.141 12.445 1 93.69 15 TYR B C 1
ATOM 1798 O O . TYR B 1 15 ? 13.352 -7.125 12.93 1 93.69 15 TYR B O 1
ATOM 1806 N N . VAL B 1 16 ? 15.07 -8.305 12.391 1 94.12 16 VAL B N 1
ATOM 1807 C CA . VAL B 1 16 ? 16.016 -7.297 12.875 1 94.12 16 VAL B CA 1
ATOM 1808 C C . VAL B 1 16 ? 15.891 -6.027 12.031 1 94.12 16 VAL B C 1
ATOM 1810 O O . VAL B 1 16 ? 15.883 -4.918 12.57 1 94.12 16 VAL B O 1
ATOM 1813 N N . ARG B 1 17 ? 15.719 -6.215 10.75 1 94.75 17 ARG B N 1
ATOM 1814 C CA . ARG B 1 17 ? 15.547 -5.078 9.852 1 94.75 17 ARG B CA 1
ATOM 1815 C C . ARG B 1 17 ? 14.289 -4.285 10.211 1 94.75 17 ARG B C 1
ATOM 1817 O O . ARG B 1 17 ? 14.32 -3.055 10.258 1 94.75 17 ARG B O 1
ATOM 1824 N N . LEU B 1 18 ? 13.375 -5.008 10.445 1 93.56 18 LEU B N 1
ATOM 1825 C CA . LEU B 1 18 ? 12.117 -4.371 10.82 1 93.56 18 LEU B CA 1
ATOM 1826 C C . LEU B 1 18 ? 12.273 -3.576 12.117 1 93.56 18 LEU B C 1
ATOM 1828 O O . LEU B 1 18 ? 11.766 -2.457 12.227 1 93.56 18 LEU B O 1
ATOM 1832 N N . MET B 1 19 ? 12.938 -4.129 13.039 1 94.81 19 MET B N 1
ATOM 1833 C CA . MET B 1 19 ? 13.188 -3.457 14.312 1 94.81 19 MET B CA 1
ATOM 1834 C C . MET B 1 19 ? 14.008 -2.191 14.109 1 94.81 19 MET B C 1
ATOM 1836 O O . MET B 1 19 ? 13.758 -1.172 14.75 1 94.81 19 MET B O 1
ATOM 1840 N N . LEU B 1 20 ? 14.969 -2.262 13.297 1 94.38 20 LEU B N 1
ATOM 1841 C CA . LEU B 1 20 ? 15.805 -1.102 13.008 1 94.38 20 LEU B CA 1
ATOM 1842 C C . LEU B 1 20 ? 14.977 0.031 12.414 1 94.38 20 LEU B C 1
ATOM 1844 O O . LEU B 1 20 ? 15.109 1.187 12.82 1 94.38 20 LEU B O 1
ATOM 1848 N N . VAL B 1 21 ? 14.156 -0.327 11.492 1 92.31 21 VAL B N 1
ATOM 1849 C CA . VAL B 1 21 ? 13.32 0.671 10.836 1 92.31 21 VAL B CA 1
ATOM 1850 C C . VAL B 1 21 ? 12.367 1.296 11.852 1 92.31 21 VAL B C 1
ATOM 1852 O O . VAL B 1 21 ? 12.203 2.518 11.898 1 92.31 21 VAL B O 1
ATOM 1855 N N . PHE B 1 22 ? 11.789 0.488 12.672 1 90.69 22 PHE B N 1
ATOM 1856 C CA . PHE B 1 22 ? 10.875 0.97 13.703 1 90.69 22 PHE B CA 1
ATOM 1857 C C . PHE B 1 22 ? 11.594 1.875 14.688 1 90.69 22 PHE B C 1
ATOM 1859 O O . PHE B 1 22 ? 11.078 2.93 15.07 1 90.69 22 PHE B O 1
ATOM 1866 N N . THR B 1 23 ? 12.734 1.475 15.102 1 91.31 23 THR B N 1
ATOM 1867 C CA . THR B 1 23 ? 13.523 2.273 16.031 1 91.31 23 THR B CA 1
ATOM 1868 C C . THR B 1 23 ? 13.875 3.627 15.414 1 91.31 23 THR B C 1
ATOM 1870 O O . THR B 1 23 ? 13.812 4.656 16.094 1 91.31 23 THR B O 1
ATOM 1873 N N . GLY B 1 24 ? 14.25 3.6 14.172 1 89.5 24 GLY B N 1
ATOM 1874 C CA . GLY B 1 24 ? 14.539 4.855 13.492 1 89.5 24 GLY B CA 1
ATOM 1875 C C . GLY B 1 24 ? 13.352 5.797 13.453 1 89.5 24 GLY B C 1
ATOM 1876 O O . GLY B 1 24 ? 13.516 7.016 13.578 1 89.5 24 GLY B O 1
ATOM 1877 N N . CYS B 1 25 ? 12.195 5.277 13.336 1 85.5 25 CYS B N 1
ATOM 1878 C CA . CYS B 1 25 ? 10.977 6.07 13.234 1 85.5 25 CYS B CA 1
ATOM 1879 C C . CYS B 1 25 ? 10.664 6.762 14.555 1 85.5 25 CYS B C 1
ATOM 1881 O O . CYS B 1 25 ? 9.984 7.789 14.57 1 85.5 25 CYS B O 1
ATOM 1883 N N . LEU B 1 26 ? 11.094 6.211 15.625 1 85.25 26 LEU B N 1
ATOM 1884 C CA . LEU B 1 26 ? 10.797 6.762 16.953 1 85.25 26 LEU B CA 1
ATOM 1885 C C . LEU B 1 26 ? 11.586 8.047 17.188 1 85.25 26 LEU B C 1
ATOM 1887 O O . LEU B 1 26 ? 11.219 8.852 18.047 1 85.25 26 LEU B O 1
ATOM 1891 N N . PHE B 1 27 ? 12.586 8.125 16.359 1 81.62 27 PHE B N 1
ATOM 1892 C CA . PHE B 1 27 ? 13.383 9.336 16.516 1 81.62 27 PHE B CA 1
ATOM 1893 C C . PHE B 1 27 ? 12.922 10.422 15.547 1 81.62 27 PHE B C 1
ATOM 1895 O O . PHE B 1 27 ? 12.609 10.133 14.383 1 81.62 27 PHE B O 1
ATOM 1902 N N . PHE B 1 28 ? 12.633 11.562 16.031 1 72.56 28 PHE B N 1
ATOM 1903 C CA . PHE B 1 28 ? 12.133 12.656 15.203 1 72.56 28 PHE B CA 1
ATOM 1904 C C . PHE B 1 28 ? 13.25 13.25 14.359 1 72.56 28 PHE B C 1
ATOM 1906 O O . PHE B 1 28 ? 12.984 13.945 13.375 1 72.56 28 PHE B O 1
ATOM 1913 N N . ASN B 1 29 ? 14.438 12.82 14.664 1 80.75 29 ASN B N 1
ATOM 1914 C CA . ASN B 1 29 ? 15.57 13.336 13.914 1 80.75 29 ASN B CA 1
ATOM 1915 C C . ASN B 1 29 ? 15.781 12.57 12.609 1 80.75 29 ASN B C 1
ATOM 1917 O O . ASN B 1 29 ? 15.953 11.352 12.617 1 80.75 29 ASN B O 1
ATOM 1921 N N . ASN B 1 30 ? 15.789 13.219 11.516 1 82 30 ASN B N 1
ATOM 1922 C CA . ASN B 1 30 ? 15.891 12.609 10.188 1 82 30 ASN B CA 1
ATOM 1923 C C . ASN B 1 30 ? 17.234 11.898 10 1 82 30 ASN B C 1
ATOM 1925 O O . ASN B 1 30 ? 17.297 10.852 9.344 1 82 30 ASN B O 1
ATOM 1929 N N . THR B 1 31 ? 18.281 12.484 10.57 1 82.19 31 THR B N 1
ATOM 1930 C CA . THR B 1 31 ? 19.609 11.875 10.422 1 82.19 31 THR B CA 1
ATOM 1931 C C . THR B 1 31 ? 19.641 10.492 11.07 1 82.19 31 THR B C 1
ATOM 1933 O O . THR B 1 31 ? 20.156 9.539 10.492 1 82.19 31 THR B O 1
ATOM 1936 N N . VAL B 1 32 ? 19.094 10.445 12.219 1 86.38 32 VAL B N 1
ATOM 1937 C CA . VAL B 1 32 ? 19.047 9.172 12.93 1 86.38 32 VAL B CA 1
ATOM 1938 C C . VAL B 1 32 ? 18.188 8.18 12.164 1 86.38 32 VAL B C 1
ATOM 1940 O O . VAL B 1 32 ? 18.547 7.012 12 1 86.38 32 VAL B O 1
ATOM 1943 N N . PHE B 1 33 ? 17.094 8.656 11.648 1 90.12 33 PHE B N 1
ATOM 1944 C CA . PHE B 1 33 ? 16.172 7.816 10.875 1 90.12 33 PHE B CA 1
ATOM 1945 C C . PHE B 1 33 ? 16.875 7.234 9.656 1 90.12 33 PHE B C 1
ATOM 1947 O O . PHE B 1 33 ? 16.812 6.023 9.422 1 90.12 33 PHE B O 1
ATOM 1954 N N . ILE B 1 34 ? 17.562 8.062 8.992 1 88.19 34 ILE B N 1
ATOM 1955 C CA . ILE B 1 34 ? 18.234 7.648 7.758 1 88.19 34 ILE B CA 1
ATOM 1956 C C . ILE B 1 34 ? 19.328 6.641 8.078 1 88.19 34 ILE B C 1
ATOM 1958 O O . ILE B 1 34 ? 19.562 5.703 7.316 1 88.19 34 ILE B O 1
ATOM 1962 N N . THR B 1 35 ? 20 6.875 9.141 1 88.5 35 THR B N 1
ATOM 1963 C CA . THR B 1 35 ? 21.062 5.957 9.547 1 88.5 35 THR B CA 1
ATOM 1964 C C . THR B 1 35 ? 20.5 4.566 9.812 1 88.5 35 THR B C 1
ATOM 1966 O O . THR B 1 35 ? 21.031 3.568 9.32 1 88.5 35 THR B O 1
ATOM 1969 N N . PHE B 1 36 ? 19.422 4.5 10.539 1 92.5 36 PHE B N 1
ATOM 1970 C CA . PHE B 1 36 ? 18.812 3.217 10.875 1 92.5 36 PHE B CA 1
ATOM 1971 C C . PHE B 1 36 ? 18.281 2.525 9.625 1 92.5 36 PHE B C 1
ATOM 1973 O O . PHE B 1 36 ? 18.438 1.312 9.469 1 92.5 36 PHE B O 1
ATOM 1980 N N . VAL B 1 37 ? 17.688 3.291 8.789 1 91.31 37 VAL B N 1
ATOM 1981 C CA . VAL B 1 37 ? 17.141 2.74 7.555 1 91.31 37 VAL B CA 1
ATOM 1982 C C . VAL B 1 37 ? 18.266 2.229 6.664 1 91.31 37 VAL B C 1
ATOM 1984 O O . VAL B 1 37 ? 18.141 1.18 6.027 1 91.31 37 VAL B O 1
ATOM 1987 N N . SER B 1 38 ? 19.359 2.979 6.617 1 88.38 38 SER B N 1
ATOM 1988 C CA . SER B 1 38 ? 20.516 2.553 5.824 1 88.38 38 SER B CA 1
ATOM 1989 C C . SER B 1 38 ? 21.109 1.259 6.371 1 88.38 38 SER B C 1
ATOM 1991 O O . SER B 1 38 ? 21.469 0.364 5.605 1 88.38 38 SER B O 1
ATOM 1993 N N . LEU B 1 39 ? 21.188 1.229 7.621 1 91.25 39 LEU B N 1
ATOM 1994 C CA . LEU B 1 39 ? 21.672 0.006 8.25 1 91.25 39 LEU B CA 1
ATOM 1995 C C . LEU B 1 39 ? 20.781 -1.176 7.91 1 91.25 39 LEU B C 1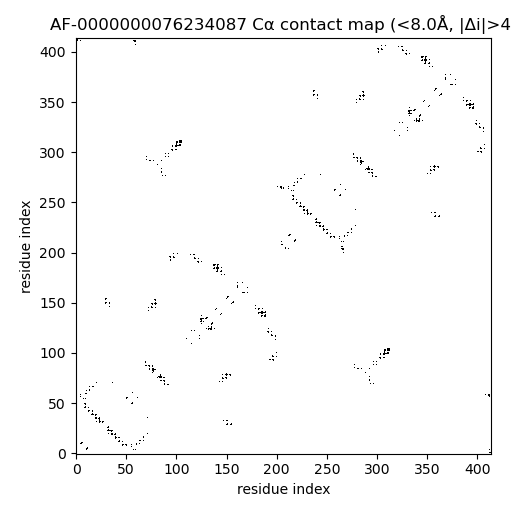
ATOM 1997 O O . LEU B 1 39 ? 21.266 -2.271 7.625 1 91.25 39 LEU B O 1
ATOM 2001 N N . SER B 1 40 ? 19.5 -0.937 7.969 1 92.81 40 SER B N 1
ATOM 2002 C CA . SER B 1 40 ? 18.531 -1.975 7.625 1 92.81 40 SER B CA 1
ATOM 2003 C C . SER B 1 40 ? 18.703 -2.43 6.18 1 92.81 40 SER B C 1
ATOM 2005 O O . SER B 1 40 ? 18.641 -3.627 5.891 1 92.81 40 SER B O 1
ATOM 2007 N N . ALA B 1 41 ? 18.953 -1.509 5.324 1 87.19 41 ALA B N 1
ATOM 2008 C CA . ALA B 1 41 ? 19.109 -1.823 3.906 1 87.19 41 ALA B CA 1
ATOM 2009 C C . ALA B 1 41 ? 20.375 -2.643 3.664 1 87.19 41 ALA B C 1
ATOM 2011 O O . ALA B 1 41 ? 20.391 -3.543 2.822 1 87.19 41 ALA B O 1
ATOM 2012 N N . ILE B 1 42 ? 21.406 -2.309 4.336 1 86.25 42 ILE B N 1
ATOM 2013 C CA . ILE B 1 42 ? 22.656 -3.035 4.219 1 86.25 42 ILE B CA 1
ATOM 2014 C C . ILE B 1 42 ? 22.469 -4.473 4.699 1 86.25 42 ILE B C 1
ATOM 2016 O O . ILE B 1 42 ? 22.984 -5.41 4.078 1 86.25 42 ILE B O 1
ATOM 2020 N N . LEU B 1 43 ? 21.734 -4.637 5.75 1 87.56 43 LEU B N 1
ATOM 2021 C CA . LEU B 1 43 ? 21.469 -5.961 6.293 1 87.56 43 LEU B CA 1
ATOM 2022 C C . LEU B 1 43 ? 20.719 -6.82 5.277 1 87.56 43 LEU B C 1
ATOM 2024 O O . LEU B 1 43 ? 20.891 -8.039 5.246 1 87.56 43 LEU B O 1
ATOM 2028 N N . ASP B 1 44 ? 19.922 -6.207 4.539 1 86.62 44 ASP B N 1
ATOM 2029 C CA . ASP B 1 44 ? 19.172 -6.902 3.506 1 86.62 44 ASP B CA 1
ATOM 2030 C C . ASP B 1 44 ? 20.094 -7.551 2.482 1 86.62 44 ASP B C 1
ATOM 2032 O O . ASP B 1 44 ? 19.875 -8.68 2.055 1 86.62 44 ASP B O 1
ATOM 2036 N N . MET B 1 45 ? 21.078 -6.816 2.088 1 78.56 45 MET B N 1
ATOM 2037 C CA . MET B 1 45 ? 22.047 -7.316 1.107 1 78.56 45 MET B CA 1
ATOM 2038 C C . MET B 1 45 ? 22.781 -8.539 1.644 1 78.56 45 MET B C 1
ATOM 2040 O O . MET B 1 45 ? 23.031 -9.492 0.905 1 78.56 45 MET B O 1
ATOM 2044 N N . PHE B 1 46 ? 22.922 -8.531 2.861 1 78.44 46 PHE B N 1
ATOM 2045 C CA . PHE B 1 46 ? 23.688 -9.609 3.477 1 78.44 46 PHE B CA 1
ATOM 2046 C C . PHE B 1 46 ? 22.844 -10.859 3.641 1 78.44 46 PHE B C 1
ATOM 2048 O O . PHE B 1 46 ? 23.297 -11.977 3.402 1 78.44 46 PHE B O 1
ATOM 2055 N N . ASP B 1 47 ? 21.625 -10.648 4.016 1 75.25 47 ASP B N 1
ATOM 2056 C CA . ASP B 1 47 ? 20.781 -11.805 4.297 1 75.25 47 ASP B CA 1
ATOM 2057 C C . ASP B 1 47 ? 20.359 -12.508 3.008 1 75.25 47 ASP B C 1
ATOM 2059 O O . ASP B 1 47 ? 20.156 -13.719 2.992 1 75.25 47 ASP B O 1
ATOM 2063 N N . GLY B 1 48 ? 20.141 -11.742 1.962 1 69.88 48 GLY B N 1
ATOM 2064 C CA . GLY B 1 48 ? 19.891 -12.367 0.676 1 69.88 48 GLY B CA 1
ATOM 2065 C C . GLY B 1 48 ? 21.016 -13.281 0.229 1 69.88 48 GLY B C 1
ATOM 2066 O O . GLY B 1 48 ? 20.766 -14.391 -0.253 1 69.88 48 GLY B O 1
ATOM 2067 N N . TYR B 1 49 ? 22.156 -12.781 0.567 1 70.31 49 TYR B N 1
ATOM 2068 C CA . TYR B 1 49 ? 23.344 -13.57 0.219 1 70.31 49 TYR B CA 1
ATOM 2069 C C . TYR B 1 49 ? 23.406 -14.836 1.055 1 70.31 49 TYR B C 1
ATOM 2071 O O . TYR B 1 49 ? 23.656 -15.922 0.523 1 70.31 49 TYR B O 1
ATOM 2079 N N . LEU B 1 50 ? 23.094 -14.703 2.246 1 69.44 50 LEU B N 1
ATOM 2080 C CA . LEU B 1 50 ? 23.172 -15.844 3.162 1 69.44 50 LEU B CA 1
ATOM 2081 C C . LEU B 1 50 ? 22.078 -16.859 2.859 1 69.44 50 LEU B C 1
ATOM 2083 O O . LEU B 1 50 ? 22.297 -18.062 2.957 1 69.44 50 LEU B O 1
ATOM 2087 N N . ALA B 1 51 ? 20.922 -16.422 2.521 1 69.31 51 ALA B N 1
ATOM 2088 C CA . ALA B 1 51 ? 19.812 -17.312 2.211 1 69.31 51 ALA B CA 1
ATOM 2089 C C . ALA B 1 51 ? 20.109 -18.172 0.989 1 69.31 51 ALA B C 1
ATOM 2091 O O . ALA B 1 51 ? 19.781 -19.359 0.957 1 69.31 51 ALA B O 1
ATOM 2092 N N . ARG B 1 52 ? 20.766 -17.609 0.053 1 70.12 52 ARG B N 1
ATOM 2093 C CA . ARG B 1 52 ? 21.141 -18.328 -1.16 1 70.12 52 ARG B CA 1
ATOM 2094 C C . ARG B 1 52 ? 22.266 -19.312 -0.88 1 70.12 52 ARG B C 1
ATOM 2096 O O . ARG B 1 52 ? 22.25 -20.453 -1.364 1 70.12 52 ARG B O 1
ATOM 2103 N N . LYS B 1 53 ? 23.078 -18.891 -0.088 1 72.25 53 LYS B N 1
ATOM 2104 C CA . LYS B 1 53 ? 24.234 -19.719 0.236 1 72.25 53 LYS B CA 1
ATOM 2105 C C . LYS B 1 53 ? 23.828 -20.922 1.093 1 72.25 53 LYS B C 1
ATOM 2107 O O . LYS B 1 53 ? 24.328 -22.031 0.905 1 72.25 53 LYS B O 1
ATOM 2112 N N . TRP B 1 54 ? 22.844 -20.641 1.93 1 75.94 54 TRP B N 1
ATOM 2113 C CA . TRP B 1 54 ? 22.438 -21.688 2.854 1 75.94 54 TRP B CA 1
ATOM 2114 C C . TRP B 1 54 ? 21.203 -22.422 2.336 1 75.94 54 TRP B C 1
ATOM 2116 O O . TRP B 1 54 ? 20.656 -23.297 3.025 1 75.94 54 TRP B O 1
ATOM 2126 N N . ASN B 1 55 ? 20.75 -22.109 1.143 1 73.25 55 ASN B N 1
ATOM 2127 C CA . ASN B 1 55 ? 19.594 -22.734 0.51 1 73.25 55 ASN B CA 1
ATOM 2128 C C . ASN B 1 55 ? 18.344 -22.625 1.378 1 73.25 55 ASN B C 1
ATOM 2130 O O . ASN B 1 55 ? 17.641 -23.609 1.589 1 73.25 55 ASN B O 1
ATOM 2134 N N . GLN B 1 56 ? 18.25 -21.641 2.029 1 77.31 56 GLN B N 1
ATOM 2135 C CA . GLN B 1 56 ? 17.109 -21.422 2.912 1 77.31 56 GLN B CA 1
ATOM 2136 C C . GLN B 1 56 ? 16.125 -20.422 2.297 1 77.31 56 GLN B C 1
ATOM 2138 O O . GLN B 1 56 ? 15.547 -19.609 3.002 1 77.31 56 GLN B O 1
ATOM 2143 N N . GLU B 1 57 ? 16.047 -20.531 1.046 1 78.5 57 GLU B N 1
ATOM 2144 C CA . GLU B 1 57 ? 15.094 -19.656 0.382 1 78.5 57 GLU B CA 1
ATOM 2145 C C . GLU B 1 57 ? 13.664 -20.188 0.537 1 78.5 57 GLU B C 1
ATOM 2147 O O . GLU B 1 57 ? 13.391 -21.344 0.237 1 78.5 57 GLU B O 1
ATOM 2152 N N . THR B 1 58 ? 12.867 -19.375 1.218 1 83.62 58 THR B N 1
ATOM 2153 C CA . THR B 1 58 ? 11.461 -19.734 1.403 1 83.62 58 THR B CA 1
ATOM 2154 C C . THR B 1 58 ? 10.547 -18.688 0.793 1 83.62 58 THR B C 1
ATOM 2156 O O . THR B 1 58 ? 10.961 -17.547 0.586 1 83.62 58 THR B O 1
ATOM 2159 N N . ARG B 1 59 ? 9.414 -19.125 0.475 1 85.94 59 ARG B N 1
ATOM 2160 C CA . ARG B 1 59 ? 8.43 -18.188 -0.07 1 85.94 59 ARG B CA 1
ATOM 2161 C C . ARG B 1 59 ? 8.039 -17.141 0.964 1 85.94 59 ARG B C 1
ATOM 2163 O O . ARG B 1 59 ? 7.836 -15.977 0.625 1 85.94 59 ARG B O 1
ATOM 2170 N N . PHE B 1 60 ? 7.934 -17.609 2.158 1 89.5 60 PHE B N 1
ATOM 2171 C CA . PHE B 1 60 ? 7.605 -16.672 3.225 1 89.5 60 PHE B CA 1
ATOM 2172 C C . PHE B 1 60 ? 8.695 -15.609 3.369 1 89.5 60 PHE B C 1
ATOM 2174 O O . PHE B 1 60 ? 8.398 -14.422 3.514 1 89.5 60 PHE B O 1
ATOM 2181 N N . GLY B 1 61 ? 9.844 -16.062 3.383 1 87.62 61 GLY B N 1
ATOM 2182 C CA . GLY B 1 61 ? 10.953 -15.141 3.51 1 87.62 61 GLY B CA 1
ATOM 2183 C C . GLY B 1 61 ? 11.008 -14.109 2.396 1 87.62 61 GLY B C 1
ATOM 2184 O O . GLY B 1 61 ? 11.305 -12.938 2.639 1 87.62 61 GLY B O 1
ATOM 2185 N N . GLU B 1 62 ? 10.734 -14.539 1.224 1 86 62 GLU B N 1
ATOM 2186 C CA . GLU B 1 62 ? 10.703 -13.625 0.083 1 86 62 GLU B CA 1
ATOM 2187 C C . GLU B 1 62 ? 9.594 -12.594 0.237 1 86 62 GLU B C 1
ATOM 2189 O O . GLU B 1 62 ? 9.797 -11.406 -0.04 1 86 62 GLU B O 1
ATOM 2194 N N . TRP B 1 63 ? 8.547 -13.125 0.593 1 89.5 63 TRP B N 1
ATOM 2195 C CA . TRP B 1 63 ? 7.402 -12.25 0.828 1 89.5 63 TRP B CA 1
ATOM 2196 C C . TRP B 1 63 ? 7.711 -11.234 1.929 1 89.5 63 TRP B C 1
ATOM 2198 O O . TRP B 1 63 ? 7.453 -10.039 1.773 1 89.5 63 TRP B O 1
ATOM 2208 N N . LEU B 1 64 ? 8.234 -11.711 3.033 1 91.38 64 LEU B N 1
ATOM 2209 C CA . LEU B 1 64 ? 8.57 -10.852 4.164 1 91.38 64 LEU B CA 1
ATOM 2210 C C . LEU B 1 64 ? 9.57 -9.773 3.754 1 91.38 64 LEU B C 1
ATOM 2212 O O . LEU B 1 64 ? 9.43 -8.617 4.145 1 91.38 64 LEU B O 1
ATOM 2216 N N . ASP B 1 65 ? 10.461 -10.203 2.977 1 89.94 65 ASP B N 1
ATOM 2217 C CA . ASP B 1 65 ? 11.492 -9.281 2.51 1 89.94 65 ASP B CA 1
ATOM 2218 C C . ASP B 1 65 ? 10.883 -8.133 1.715 1 89.94 65 ASP B C 1
ATOM 2220 O O . ASP B 1 65 ? 11.188 -6.961 1.974 1 89.94 65 ASP B O 1
ATOM 2224 N N . VAL B 1 66 ? 10.031 -8.461 0.893 1 91.31 66 VAL B N 1
ATOM 2225 C CA . VAL B 1 66 ? 9.398 -7.453 0.043 1 91.31 66 VAL B CA 1
ATOM 2226 C C . VAL B 1 66 ? 8.531 -6.531 0.892 1 91.31 66 VAL B C 1
ATOM 2228 O O . VAL B 1 66 ? 8.516 -5.316 0.685 1 91.31 66 VAL B O 1
ATOM 2231 N N . VAL B 1 67 ? 7.867 -7.059 1.806 1 94 67 VAL B N 1
ATOM 2232 C CA . VAL B 1 67 ? 6.988 -6.277 2.67 1 94 67 VAL B CA 1
ATOM 2233 C C . VAL B 1 67 ? 7.809 -5.277 3.479 1 94 67 VAL B C 1
ATOM 2235 O O . VAL B 1 67 ? 7.457 -4.098 3.561 1 94 67 VAL B O 1
ATOM 2238 N N . ILE B 1 68 ? 8.867 -5.711 4.035 1 93.75 68 ILE B N 1
ATOM 2239 C CA . ILE B 1 68 ? 9.734 -4.844 4.832 1 93.75 68 ILE B CA 1
ATOM 2240 C C . ILE B 1 68 ? 10.289 -3.725 3.953 1 93.75 68 ILE B C 1
ATOM 2242 O O . ILE B 1 68 ? 10.297 -2.557 4.352 1 93.75 68 ILE B O 1
ATOM 2246 N N . ASP B 1 69 ? 10.68 -4.098 2.797 1 93.5 69 ASP B N 1
ATOM 2247 C CA . ASP B 1 69 ? 11.242 -3.115 1.871 1 93.5 69 ASP B CA 1
ATOM 2248 C C . ASP B 1 69 ? 10.203 -2.059 1.5 1 93.5 69 ASP B C 1
ATOM 2250 O O . ASP B 1 69 ? 10.508 -0.865 1.464 1 93.5 69 ASP B O 1
ATOM 2254 N N . LEU B 1 70 ? 9.023 -2.496 1.27 1 94.5 70 LEU B N 1
ATOM 2255 C CA . LEU B 1 70 ? 7.957 -1.58 0.886 1 94.5 70 LEU B CA 1
ATOM 2256 C C . LEU B 1 70 ? 7.641 -0.61 2.02 1 94.5 70 LEU B C 1
ATOM 2258 O O . LEU B 1 70 ? 7.5 0.593 1.791 1 94.5 70 LEU B O 1
ATOM 2262 N N . PHE B 1 71 ? 7.566 -1.074 3.188 1 93.31 71 PHE B N 1
ATOM 2263 C CA . PHE B 1 71 ? 7.242 -0.209 4.316 1 93.31 71 PHE B CA 1
ATOM 2264 C C . PHE B 1 71 ? 8.383 0.757 4.602 1 93.31 71 PHE B C 1
ATOM 2266 O O . PHE B 1 71 ? 8.156 1.913 4.965 1 93.31 71 PHE B O 1
ATOM 2273 N N . THR B 1 72 ? 9.555 0.236 4.465 1 92.75 72 THR B N 1
ATOM 2274 C CA . THR B 1 72 ? 10.711 1.097 4.68 1 92.75 72 THR B CA 1
ATOM 2275 C C . THR B 1 72 ? 10.742 2.232 3.66 1 92.75 72 THR B C 1
ATOM 2277 O O . THR B 1 72 ? 10.875 3.4 4.027 1 92.75 72 THR B O 1
ATOM 2280 N N . ARG B 1 73 ? 10.594 1.868 2.449 1 93.31 73 ARG B N 1
ATOM 2281 C CA . ARG B 1 73 ? 10.602 2.889 1.406 1 93.31 73 ARG B CA 1
ATOM 2282 C C . ARG B 1 73 ? 9.391 3.809 1.532 1 93.31 73 ARG B C 1
ATOM 2284 O O . ARG B 1 73 ? 9.484 5.004 1.244 1 93.31 73 ARG B O 1
ATOM 2291 N N . GLY B 1 74 ? 8.32 3.219 1.929 1 92.06 74 GLY B N 1
ATOM 2292 C CA . GLY B 1 74 ? 7.156 4.047 2.193 1 92.06 74 GLY B CA 1
ATOM 2293 C C . GLY B 1 74 ? 7.406 5.117 3.24 1 92.06 74 GLY B C 1
ATOM 2294 O O . GLY B 1 74 ? 7 6.266 3.07 1 92.06 74 GLY B O 1
ATOM 2295 N N . LEU B 1 75 ? 8.008 4.75 4.297 1 90.19 75 LEU B N 1
ATOM 2296 C CA . LEU B 1 75 ? 8.352 5.699 5.348 1 90.19 75 LEU B CA 1
ATOM 2297 C C . LEU B 1 75 ? 9.281 6.789 4.816 1 90.19 75 LEU B C 1
ATOM 2299 O O . LEU B 1 75 ? 9.109 7.965 5.137 1 90.19 75 LEU B O 1
ATOM 2303 N N . LEU B 1 76 ? 10.172 6.363 4.02 1 91.25 76 LEU B N 1
ATOM 2304 C CA . LEU B 1 76 ? 11.109 7.316 3.438 1 91.25 76 LEU B CA 1
ATOM 2305 C C . LEU B 1 76 ? 10.383 8.328 2.561 1 91.25 76 LEU B C 1
ATOM 2307 O O . LEU B 1 76 ? 10.602 9.539 2.684 1 91.25 76 LEU B O 1
ATOM 2311 N N . TRP B 1 77 ? 9.523 7.84 1.782 1 91.75 77 TRP B N 1
ATOM 2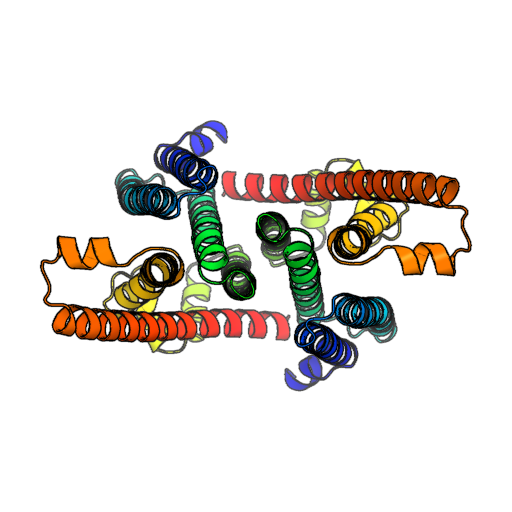312 C CA . TRP B 1 77 ? 8.781 8.719 0.876 1 91.75 77 TRP B CA 1
ATOM 2313 C C . TRP B 1 77 ? 7.863 9.648 1.651 1 91.75 77 TRP B C 1
ATOM 2315 O O . TRP B 1 77 ? 7.742 10.828 1.315 1 91.75 77 TRP B O 1
ATOM 2325 N N . CYS B 1 78 ? 7.223 9.148 2.648 1 88.44 78 CYS B N 1
ATOM 2326 C CA . CYS B 1 78 ? 6.301 9.969 3.424 1 88.44 78 CYS B CA 1
ATOM 2327 C C . CYS B 1 78 ? 7.047 11.047 4.199 1 88.44 78 CYS B C 1
ATOM 2329 O O . CYS B 1 78 ? 6.52 12.141 4.418 1 88.44 78 CYS B O 1
ATOM 2331 N N . ARG B 1 79 ? 8.203 10.773 4.551 1 86.25 79 ARG B N 1
ATOM 2332 C CA . ARG B 1 79 ? 9.016 11.781 5.219 1 86.25 79 ARG B CA 1
ATOM 2333 C C . ARG B 1 79 ? 9.562 12.797 4.219 1 86.25 79 ARG B C 1
ATOM 2335 O O . ARG B 1 79 ? 9.672 13.984 4.523 1 86.25 79 ARG B O 1
ATOM 2342 N N . ALA B 1 80 ? 9.938 12.258 3.08 1 87.69 80 ALA B N 1
ATOM 2343 C CA . ALA B 1 80 ? 10.484 13.133 2.051 1 87.69 80 ALA B CA 1
ATOM 2344 C C . ALA B 1 80 ? 9.398 14.016 1.44 1 87.69 80 ALA B C 1
ATOM 2346 O O . ALA B 1 80 ? 9.625 15.203 1.185 1 87.69 80 ALA B O 1
ATOM 2347 N N . LEU B 1 81 ? 8.266 13.375 1.172 1 88.06 81 LEU B N 1
ATOM 2348 C CA . LEU B 1 81 ? 7.125 14.055 0.563 1 88.06 81 LEU B CA 1
ATOM 2349 C C . LEU B 1 81 ? 5.863 13.844 1.396 1 88.06 81 LEU B C 1
ATOM 2351 O O . LEU B 1 81 ? 5.023 13.008 1.064 1 88.06 81 LEU B O 1
ATOM 2355 N N . PRO B 1 82 ? 5.656 14.633 2.404 1 80.31 82 PRO B N 1
ATOM 2356 C CA . PRO B 1 82 ? 4.57 14.414 3.365 1 80.31 82 PRO B CA 1
ATOM 2357 C C . PRO B 1 82 ? 3.195 14.391 2.703 1 80.31 82 PRO B C 1
ATOM 2359 O O . PRO B 1 82 ? 2.309 13.648 3.145 1 80.31 82 PRO B O 1
ATOM 2362 N N . ASN B 1 83 ? 2.949 15.047 1.57 1 76.81 83 ASN B N 1
ATOM 2363 C CA . ASN B 1 83 ? 1.612 15.109 0.987 1 76.81 83 ASN B CA 1
ATOM 2364 C C . ASN B 1 83 ? 1.458 14.109 -0.161 1 76.81 83 ASN B C 1
ATOM 2366 O O . ASN B 1 83 ? 0.341 13.727 -0.503 1 76.81 83 ASN B O 1
ATOM 2370 N N . PHE B 1 84 ? 2.607 13.555 -0.621 1 82.25 84 PHE B N 1
ATOM 2371 C CA . PHE B 1 84 ? 2.488 12.797 -1.859 1 82.25 84 PHE B CA 1
ATOM 2372 C C . PHE B 1 84 ? 3.209 11.453 -1.742 1 82.25 84 PHE B C 1
ATOM 2374 O O . PHE B 1 84 ? 3.062 10.586 -2.605 1 82.25 84 PHE B O 1
ATOM 2381 N N . GLY B 1 85 ? 3.918 11.281 -0.682 1 88.19 85 GLY B N 1
ATOM 2382 C CA . GLY B 1 85 ? 4.707 10.07 -0.522 1 88.19 85 GLY B CA 1
ATOM 2383 C C . GLY B 1 85 ? 3.865 8.812 -0.495 1 88.19 85 GLY B C 1
ATOM 2384 O O . GLY B 1 85 ? 4.297 7.758 -0.974 1 88.19 85 GLY B O 1
ATOM 2385 N N . PHE B 1 86 ? 2.664 8.914 -0.004 1 88.5 86 PHE B N 1
ATOM 2386 C CA . PHE B 1 86 ? 1.812 7.734 0.119 1 88.5 86 PHE B CA 1
ATOM 2387 C C . PHE B 1 86 ? 1.384 7.23 -1.254 1 88.5 86 PHE B C 1
ATOM 2389 O O . PHE B 1 86 ? 1.11 6.043 -1.426 1 88.5 86 PHE B O 1
ATOM 2396 N N . LEU B 1 87 ? 1.336 8.109 -2.273 1 90 87 LEU B N 1
ATOM 2397 C CA . LEU B 1 87 ? 0.942 7.695 -3.617 1 90 87 LEU B CA 1
ATOM 2398 C C . LEU B 1 87 ? 2.002 6.793 -4.242 1 90 87 LEU B C 1
ATOM 2400 O O . LEU B 1 87 ? 1.671 5.809 -4.902 1 90 87 LEU B O 1
ATOM 2404 N N . ILE B 1 88 ? 3.238 7.172 -3.984 1 92.38 88 ILE B N 1
ATOM 2405 C CA . ILE B 1 88 ? 4.336 6.352 -4.488 1 92.38 88 ILE B CA 1
ATOM 2406 C C . ILE B 1 88 ? 4.328 4.996 -3.789 1 92.38 88 ILE B C 1
ATOM 2408 O O . ILE B 1 88 ? 4.449 3.953 -4.438 1 92.38 88 ILE B O 1
ATOM 2412 N N . PHE B 1 89 ? 4.098 5.09 -2.504 1 93.44 89 PHE B N 1
ATOM 2413 C CA . PHE B 1 89 ? 3.988 3.891 -1.678 1 93.44 89 PHE B CA 1
ATOM 2414 C C . PHE B 1 89 ? 2.873 2.984 -2.184 1 93.44 89 PHE B C 1
ATOM 2416 O O . PHE B 1 89 ? 3.082 1.786 -2.379 1 93.44 89 PHE B O 1
ATOM 2423 N N . GLY B 1 90 ? 1.779 3.539 -2.48 1 94.75 90 GLY B N 1
ATOM 2424 C CA . GLY B 1 90 ? 0.646 2.785 -2.994 1 94.75 90 GLY B CA 1
ATOM 2425 C C . GLY B 1 90 ? 0.913 2.158 -4.348 1 94.75 90 GLY B C 1
ATOM 2426 O O . GLY B 1 90 ? 0.516 1.019 -4.602 1 94.75 90 GLY B O 1
ATOM 2427 N N . PHE B 1 91 ? 1.542 2.893 -5.199 1 95 91 PHE B N 1
ATOM 2428 C CA . PHE B 1 91 ? 1.869 2.373 -6.523 1 95 91 PHE B CA 1
ATOM 2429 C C . PHE B 1 91 ? 2.785 1.159 -6.414 1 95 91 PHE B C 1
ATOM 2431 O O . PHE B 1 91 ? 2.58 0.158 -7.105 1 95 91 PHE B O 1
ATOM 2438 N N . GLU B 1 92 ? 3.758 1.281 -5.594 1 94.5 92 GLU B N 1
ATOM 2439 C CA . GLU B 1 92 ? 4.676 0.158 -5.422 1 94.5 92 GLU B CA 1
ATOM 2440 C C . GLU B 1 92 ? 3.951 -1.064 -4.863 1 94.5 92 GLU B C 1
ATOM 2442 O O . GLU B 1 92 ? 4.266 -2.199 -5.227 1 94.5 92 GLU B O 1
ATOM 2447 N N . PHE B 1 93 ? 3.014 -0.818 -3.98 1 95 93 PHE B N 1
ATOM 2448 C CA . PHE B 1 93 ? 2.229 -1.924 -3.441 1 95 93 PHE B CA 1
ATOM 2449 C C . PHE B 1 93 ? 1.396 -2.58 -4.535 1 95 93 PHE B C 1
ATOM 2451 O O . PHE B 1 93 ? 1.221 -3.801 -4.543 1 95 93 PHE B O 1
ATOM 2458 N N . LEU B 1 94 ? 0.912 -1.766 -5.438 1 94.88 94 LEU B N 1
ATOM 2459 C CA . LEU B 1 94 ? 0.127 -2.305 -6.543 1 94.88 94 LEU B CA 1
ATOM 2460 C C . LEU B 1 94 ? 0.965 -3.252 -7.395 1 94.88 94 LEU B C 1
ATOM 2462 O O . LEU B 1 94 ? 0.48 -4.297 -7.828 1 94.88 94 LEU B O 1
ATOM 2466 N N . VAL B 1 95 ? 2.148 -2.863 -7.633 1 93.31 95 VAL B N 1
ATOM 2467 C CA . VAL B 1 95 ? 3.059 -3.713 -8.391 1 93.31 95 VAL B CA 1
ATOM 2468 C C . VAL B 1 95 ? 3.299 -5.02 -7.637 1 93.31 95 VAL B C 1
ATOM 2470 O O . VAL B 1 95 ? 3.318 -6.098 -8.234 1 93.31 95 VAL B O 1
ATOM 2473 N N . PHE B 1 96 ? 3.414 -4.867 -6.359 1 93.94 96 PHE B N 1
ATOM 2474 C CA . PHE B 1 96 ? 3.596 -6.039 -5.508 1 93.94 96 PHE B CA 1
ATOM 2475 C C . PHE B 1 96 ? 2.393 -6.969 -5.605 1 93.94 96 PHE B C 1
ATOM 2477 O O . PHE B 1 96 ? 2.551 -8.195 -5.648 1 93.94 96 PHE B O 1
ATOM 2484 N N . VAL B 1 97 ? 1.244 -6.43 -5.633 1 91.44 97 VAL B N 1
ATOM 2485 C CA . VAL B 1 97 ? 0.028 -7.215 -5.809 1 91.44 97 VAL B CA 1
ATOM 2486 C C . VAL B 1 97 ? 0.104 -8 -7.117 1 91.44 97 VAL B C 1
ATOM 2488 O O . VAL B 1 97 ? -0.195 -9.195 -7.148 1 91.44 97 VAL B O 1
ATOM 2491 N N . ALA B 1 98 ? 0.507 -7.34 -8.133 1 89.31 98 ALA B N 1
ATOM 2492 C CA . ALA B 1 98 ? 0.603 -7.961 -9.453 1 89.31 98 ALA B CA 1
ATOM 2493 C C . ALA B 1 98 ? 1.599 -9.117 -9.438 1 89.31 98 ALA B C 1
ATOM 2495 O O . ALA B 1 98 ? 1.337 -10.18 -10.016 1 89.31 98 ALA B O 1
ATOM 2496 N N . ILE B 1 99 ? 2.652 -8.906 -8.766 1 86.44 99 ILE B N 1
ATOM 2497 C CA . ILE B 1 99 ? 3.701 -9.914 -8.711 1 86.44 99 ILE B CA 1
ATOM 2498 C C . ILE B 1 99 ? 3.213 -11.125 -7.918 1 86.44 99 ILE B C 1
ATOM 2500 O O . ILE B 1 99 ? 3.385 -12.266 -8.344 1 86.44 99 ILE B O 1
ATOM 2504 N N . GLN B 1 100 ? 2.561 -10.898 -6.805 1 84.94 100 GLN B N 1
ATOM 2505 C CA . GLN B 1 100 ? 2.109 -11.984 -5.941 1 84.94 100 GLN B CA 1
ATOM 2506 C C . GLN B 1 100 ? 0.951 -12.75 -6.578 1 84.94 100 GLN B C 1
ATOM 2508 O O . GLN B 1 100 ? 0.812 -13.953 -6.379 1 84.94 100 GLN B O 1
ATOM 2513 N N . ALA B 1 101 ? 0.14 -12.102 -7.199 1 81.38 101 ALA B N 1
ATOM 2514 C CA . ALA B 1 101 ? -0.983 -12.758 -7.867 1 81.38 101 ALA B CA 1
ATOM 2515 C C . ALA B 1 101 ? -0.496 -13.703 -8.961 1 81.38 101 ALA B C 1
ATOM 2517 O O . ALA B 1 101 ? -1.146 -14.703 -9.258 1 81.38 101 ALA B O 1
ATOM 2518 N N . ASN B 1 102 ? 0.509 -13.414 -9.484 1 72.12 102 ASN B N 1
ATOM 2519 C CA . ASN B 1 102 ? 1.042 -14.219 -10.578 1 72.12 102 ASN B CA 1
ATOM 2520 C C . ASN B 1 102 ? 1.941 -15.344 -10.062 1 72.12 102 ASN B C 1
ATOM 2522 O O . ASN B 1 102 ? 2.295 -16.25 -10.812 1 72.12 102 ASN B O 1
ATOM 2526 N N . SER B 1 103 ? 2.432 -15.242 -8.875 1 62.5 103 SER B N 1
ATOM 2527 C CA . SER B 1 103 ? 3.365 -16.219 -8.336 1 62.5 103 SER B CA 1
ATOM 2528 C C . SER B 1 103 ? 2.678 -17.562 -8.094 1 62.5 103 SER B C 1
ATOM 2530 O O . SER B 1 103 ? 3.32 -18.609 -8.141 1 62.5 103 SER B O 1
ATOM 2532 N N . HIS B 1 104 ? 1.416 -17.703 -7.559 1 52.38 104 HIS B N 1
ATOM 2533 C CA . HIS B 1 104 ? 0.784 -18.984 -7.254 1 52.38 104 HIS B CA 1
ATOM 2534 C C . HIS B 1 104 ? 0.426 -19.734 -8.531 1 52.38 104 HIS B C 1
ATOM 2536 O O . HIS B 1 104 ? 0.039 -20.906 -8.477 1 52.38 104 HIS B O 1
ATOM 2542 N N . ASN B 1 105 ? 0.182 -19.141 -9.492 1 46.06 105 ASN B N 1
ATOM 2543 C CA . ASN B 1 105 ? -0.107 -19.906 -10.695 1 46.06 105 ASN B CA 1
ATOM 2544 C C . ASN B 1 105 ? 1.068 -20.797 -11.086 1 46.06 105 ASN B C 1
ATOM 2546 O O . ASN B 1 105 ? 2.223 -20.375 -11.016 1 46.06 105 ASN B O 1
ATOM 2550 N N . SER B 1 106 ? 0.964 -22.172 -10.852 1 38.88 106 SER B N 1
ATOM 2551 C CA . SER B 1 106 ? 1.917 -23.266 -11.047 1 38.88 106 SER B CA 1
ATOM 2552 C C . SER B 1 106 ? 3.143 -22.781 -11.82 1 38.88 106 SER B C 1
ATOM 2554 O O . SER B 1 106 ? 3.107 -21.734 -12.469 1 38.88 106 SER B O 1
ATOM 2556 N N . GLU B 1 107 ? 4.074 -23.906 -12.586 1 38.59 107 GLU B N 1
ATOM 2557 C CA . GLU B 1 107 ? 5.422 -24.219 -13.062 1 38.59 107 GLU B CA 1
ATOM 2558 C C . GLU B 1 107 ? 6.023 -23.031 -13.812 1 38.59 107 GLU B C 1
ATOM 2560 O O . GLU B 1 107 ? 5.312 -22.094 -14.188 1 38.59 107 GLU B O 1
ATOM 2565 N N . ASN B 1 108 ? 7.406 -23.375 -14.695 1 38.66 108 ASN B N 1
ATOM 2566 C CA . ASN B 1 108 ? 8.508 -23.125 -15.617 1 38.66 108 ASN B CA 1
ATOM 2567 C C . ASN B 1 108 ? 8.07 -22.25 -16.797 1 38.66 108 ASN B C 1
ATOM 2569 O O . ASN B 1 108 ? 8.828 -21.422 -17.266 1 38.66 108 ASN B O 1
ATOM 2573 N N . ARG B 1 109 ? 6.875 -22.656 -17.453 1 37.84 109 ARG B N 1
ATOM 2574 C CA . ARG B 1 109 ? 6.473 -22.266 -18.797 1 37.84 109 ARG B CA 1
ATOM 2575 C C . ARG B 1 109 ? 5.918 -20.844 -18.812 1 37.84 109 ARG B C 1
ATOM 2577 O O . ARG B 1 109 ? 6.18 -20.094 -19.75 1 37.84 109 ARG B O 1
ATOM 2584 N N . ALA B 1 110 ? 5.078 -20.312 -17.812 1 39.47 110 ALA B N 1
ATOM 2585 C CA . ALA B 1 110 ? 4.273 -19.109 -17.938 1 39.47 110 ALA B CA 1
ATOM 2586 C C . ALA B 1 110 ? 5.074 -17.875 -17.531 1 39.47 110 ALA B C 1
ATOM 2588 O O . ALA B 1 110 ? 4.871 -16.781 -18.078 1 39.47 110 ALA B O 1
ATOM 2589 N N . TRP B 1 111 ? 5.875 -17.953 -16.516 1 45.12 111 TRP B N 1
ATOM 2590 C CA . TRP B 1 111 ? 6.887 -16.938 -16.266 1 45.12 111 TRP B CA 1
ATOM 2591 C C . TRP B 1 111 ? 7.723 -16.688 -17.531 1 45.12 111 TRP B C 1
ATOM 2593 O O . TRP B 1 111 ? 8.047 -15.547 -17.844 1 45.12 111 TRP B O 1
ATOM 2603 N N . GLN B 1 112 ? 8.117 -17.922 -18.156 1 40.56 112 GLN B N 1
ATOM 2604 C CA . GLN B 1 112 ? 8.789 -17.906 -19.453 1 40.56 112 GLN B CA 1
ATOM 2605 C C . GLN B 1 112 ? 7.918 -17.25 -20.516 1 40.56 112 GLN B C 1
ATOM 2607 O O . GLN B 1 112 ? 8.422 -16.516 -21.359 1 40.56 112 GLN B O 1
ATOM 2612 N N . GLU B 1 113 ? 6.633 -17.516 -20.484 1 44.25 113 GLU B N 1
ATOM 2613 C CA . GLU B 1 113 ? 5.68 -16.938 -21.438 1 44.25 113 GLU B CA 1
ATOM 2614 C C . GLU B 1 113 ? 5.34 -15.5 -21.078 1 44.25 113 GLU B C 1
ATOM 2616 O O . GLU B 1 113 ? 5.105 -14.68 -21.969 1 44.25 113 GLU B O 1
ATOM 2621 N N . ARG B 1 114 ? 5.328 -15.109 -19.812 1 48.34 114 ARG B N 1
ATOM 2622 C CA . ARG B 1 114 ? 5.016 -13.82 -19.203 1 48.34 114 ARG B CA 1
ATOM 2623 C C . ARG B 1 114 ? 6.117 -12.805 -19.469 1 48.34 114 ARG B C 1
ATOM 2625 O O . ARG B 1 114 ? 5.855 -11.602 -19.547 1 48.34 114 ARG B O 1
ATOM 2632 N N . LYS B 1 115 ? 7.324 -13.391 -19.375 1 52.19 115 LYS B N 1
ATOM 2633 C CA . LYS B 1 115 ? 8.453 -12.656 -19.938 1 52.19 115 LYS B CA 1
ATOM 2634 C C . LYS B 1 115 ? 8.164 -12.211 -21.359 1 52.19 115 LYS B C 1
ATOM 2636 O O . LYS B 1 115 ? 8.703 -11.203 -21.828 1 52.19 115 LYS B O 1
ATOM 2641 N N . ARG B 1 116 ? 7.352 -13.07 -21.859 1 50.69 116 ARG B N 1
ATOM 2642 C CA . ARG B 1 116 ? 7.051 -12.812 -23.25 1 50.69 116 ARG B CA 1
ATOM 2643 C C . ARG B 1 116 ? 6.273 -11.508 -23.422 1 50.69 116 ARG B C 1
ATOM 2645 O O . ARG B 1 116 ? 6.391 -10.828 -24.438 1 50.69 116 ARG B O 1
ATOM 2652 N N . GLY B 1 117 ? 5.531 -11.078 -22.172 1 59.88 117 GLY B N 1
ATOM 2653 C CA . GLY B 1 117 ? 4.797 -9.844 -22.422 1 59.88 117 GLY B CA 1
ATOM 2654 C C . GLY B 1 117 ? 5.516 -8.609 -21.906 1 59.88 117 GLY B C 1
ATOM 2655 O O . GLY B 1 117 ? 5.008 -7.492 -22.047 1 59.88 117 GLY B O 1
ATOM 2656 N N . LEU B 1 118 ? 6.703 -8.953 -21.328 1 64.31 118 LEU B N 1
ATOM 2657 C CA . LEU B 1 118 ? 7.457 -7.785 -20.906 1 64.31 118 LEU B CA 1
ATOM 2658 C C . LEU B 1 118 ? 8.203 -7.156 -22.078 1 64.31 118 LEU B C 1
ATOM 2660 O O . LEU B 1 118 ? 8.617 -7.855 -23 1 64.31 118 LEU B O 1
ATOM 2664 N N . ASN B 1 119 ? 8.156 -5.859 -22.047 1 68.88 119 ASN B N 1
ATOM 2665 C CA . ASN B 1 119 ? 9.023 -5.207 -23.031 1 68.88 119 ASN B CA 1
ATOM 2666 C C . ASN B 1 119 ? 10.484 -5.613 -22.844 1 68.88 119 ASN B C 1
ATOM 2668 O O . ASN B 1 119 ? 10.859 -6.105 -21.781 1 68.88 119 ASN B O 1
ATOM 2672 N N . TRP B 1 120 ? 11.156 -5.566 -23.844 1 70.06 120 TRP B N 1
ATOM 2673 C CA . TRP B 1 120 ? 12.539 -6.035 -23.891 1 70.06 120 TRP B CA 1
ATOM 2674 C C . TRP B 1 120 ? 13.352 -5.449 -22.734 1 70.06 120 TRP B C 1
ATOM 2676 O O . TRP B 1 120 ? 14.148 -6.152 -22.109 1 70.06 120 TRP B O 1
ATOM 2686 N N . LEU B 1 121 ? 13.172 -4.27 -22.438 1 72.12 121 LEU B N 1
ATOM 2687 C CA . LEU B 1 121 ? 13.945 -3.607 -21.391 1 72.12 121 LEU B CA 1
ATOM 2688 C C . LEU B 1 121 ? 13.578 -4.148 -20.016 1 72.12 121 LEU B C 1
ATOM 2690 O O . LEU B 1 121 ? 14.445 -4.348 -19.172 1 72.12 121 LEU B O 1
ATOM 2694 N N . ALA B 1 122 ? 12.375 -4.328 -19.859 1 73.44 122 ALA B N 1
ATOM 2695 C CA . ALA B 1 122 ? 11.914 -4.879 -18.594 1 73.44 122 ALA B CA 1
ATOM 2696 C C . ALA B 1 122 ? 12.422 -6.309 -18.406 1 73.44 122 ALA B C 1
ATOM 2698 O O . ALA B 1 122 ? 12.844 -6.68 -17.297 1 73.44 122 ALA B O 1
ATOM 2699 N N . ALA B 1 123 ? 12.406 -6.977 -19.516 1 72 123 ALA B N 1
ATOM 2700 C CA . ALA B 1 123 ? 12.898 -8.352 -19.453 1 72 123 ALA B CA 1
ATOM 2701 C C . ALA B 1 123 ? 14.391 -8.391 -19.125 1 72 123 ALA B C 1
ATOM 2703 O O . ALA B 1 123 ? 14.828 -9.219 -18.328 1 72 123 ALA B O 1
ATOM 2704 N N . MET B 1 124 ? 15.062 -7.453 -19.703 1 71.5 124 MET B N 1
ATOM 2705 C CA . MET B 1 124 ? 16.5 -7.375 -19.453 1 71.5 124 MET B CA 1
ATOM 2706 C C . MET B 1 124 ? 16.781 -6.98 -18 1 71.5 124 MET B C 1
ATOM 2708 O O . MET B 1 124 ? 17.734 -7.469 -17.406 1 71.5 124 MET B O 1
ATOM 2712 N N . THR B 1 125 ? 16 -6.211 -17.5 1 76.25 125 THR B N 1
ATOM 2713 C CA . THR B 1 125 ? 16.188 -5.68 -16.156 1 76.25 125 THR B CA 1
ATOM 2714 C C . THR B 1 125 ? 15.977 -6.766 -15.102 1 76.25 125 THR B C 1
ATOM 2716 O O . THR B 1 125 ? 16.734 -6.863 -14.133 1 76.25 125 THR B O 1
ATOM 2719 N N . VAL B 1 126 ? 14.984 -7.629 -15.43 1 71.31 126 VAL B N 1
ATOM 2720 C CA . VAL B 1 126 ? 14.625 -8.609 -14.414 1 71.31 126 VAL B CA 1
ATOM 2721 C C . VAL B 1 126 ? 15.406 -9.898 -14.633 1 71.31 126 VAL B C 1
ATOM 2723 O O . VAL B 1 126 ? 15.469 -10.75 -13.75 1 71.31 126 VAL B O 1
ATOM 2726 N N . SER B 1 127 ? 16.078 -9.891 -15.766 1 66.94 127 SER B N 1
ATOM 2727 C CA . SER B 1 127 ? 16.812 -11.109 -16.094 1 66.94 127 SER B CA 1
ATOM 2728 C C . SER B 1 127 ? 17.938 -11.359 -15.094 1 66.94 127 SER B C 1
ATOM 2730 O O . SER B 1 127 ? 18.438 -10.422 -14.469 1 66.94 127 SER B O 1
ATOM 2732 N N . LYS B 1 128 ? 18.25 -12.57 -14.789 1 67.31 128 LYS B N 1
ATOM 2733 C CA . LYS B 1 128 ? 19.312 -13.016 -13.891 1 67.31 128 LYS B CA 1
ATOM 2734 C C . LYS B 1 128 ? 19.109 -12.484 -12.477 1 67.31 128 LYS B C 1
ATOM 2736 O O . LYS B 1 128 ? 20.062 -12.102 -11.805 1 67.31 128 LYS B O 1
ATOM 2741 N N . GLY B 1 129 ? 17.906 -12.148 -12.062 1 67.19 129 GLY B N 1
ATOM 2742 C CA . GLY B 1 129 ? 17.625 -11.664 -10.711 1 67.19 129 GLY B CA 1
ATOM 2743 C C . GLY B 1 129 ? 18.078 -10.234 -10.484 1 67.19 129 GLY B C 1
ATOM 2744 O O . GLY B 1 129 ? 18.609 -9.906 -9.422 1 67.19 129 GLY B O 1
ATOM 2745 N N . PHE B 1 130 ? 18.156 -9.516 -11.508 1 68.75 130 PHE B N 1
ATOM 2746 C CA . PHE B 1 130 ? 18.5 -8.094 -11.477 1 68.75 130 PHE B CA 1
ATOM 2747 C C . PHE B 1 130 ? 20.016 -7.898 -11.445 1 68.75 130 PHE B C 1
ATOM 2749 O O . PHE B 1 130 ? 20.5 -6.809 -11.133 1 68.75 130 PHE B O 1
ATOM 2756 N N . LYS B 1 131 ? 20.719 -8.984 -11.703 1 73.5 131 LYS B N 1
ATOM 2757 C CA . LYS B 1 131 ? 22.172 -8.859 -11.719 1 73.5 131 LYS B CA 1
ATOM 2758 C C . LYS B 1 131 ? 22.672 -8.398 -13.086 1 73.5 131 LYS B C 1
ATOM 2760 O O . LYS B 1 131 ? 23.5 -9.062 -13.703 1 73.5 131 LYS B O 1
ATOM 2765 N N . THR B 1 132 ? 22.047 -7.512 -13.664 1 79.31 132 THR B N 1
ATOM 2766 C CA . THR B 1 132 ? 22.406 -6.832 -14.906 1 79.31 132 THR B CA 1
ATOM 2767 C C . THR B 1 132 ? 22.578 -5.332 -14.672 1 79.31 132 THR B C 1
ATOM 2769 O O . THR B 1 132 ? 22.25 -4.828 -13.594 1 79.31 132 THR B O 1
ATOM 2772 N N . ILE B 1 133 ? 23.188 -4.758 -15.539 1 84.38 133 ILE B N 1
ATOM 2773 C CA . ILE B 1 133 ? 23.422 -3.322 -15.406 1 84.38 133 ILE B CA 1
ATOM 2774 C C . ILE B 1 133 ? 22.094 -2.59 -15.289 1 84.38 133 ILE B C 1
ATOM 2776 O O . ILE B 1 133 ? 21.875 -1.816 -14.352 1 84.38 133 ILE B O 1
ATOM 2780 N N . PRO B 1 134 ? 21.203 -2.855 -16.188 1 84.81 134 PRO B N 1
ATOM 2781 C CA . PRO B 1 134 ? 19.906 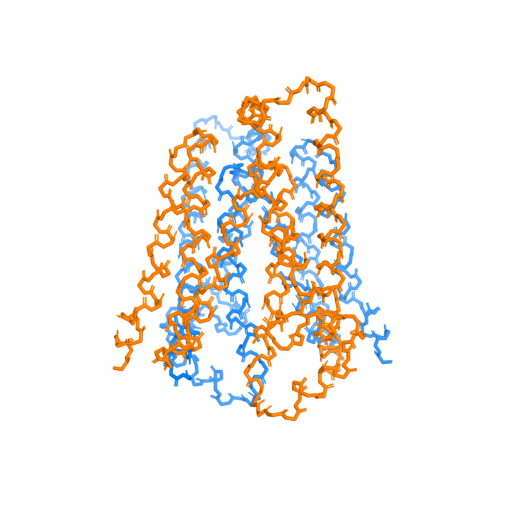-2.188 -16.031 1 84.81 134 PRO B CA 1
ATOM 2782 C C . PRO B 1 134 ? 19.219 -2.553 -14.711 1 84.81 134 PRO B C 1
ATOM 2784 O O . PRO B 1 134 ? 18.516 -1.725 -14.125 1 84.81 134 PRO B O 1
ATO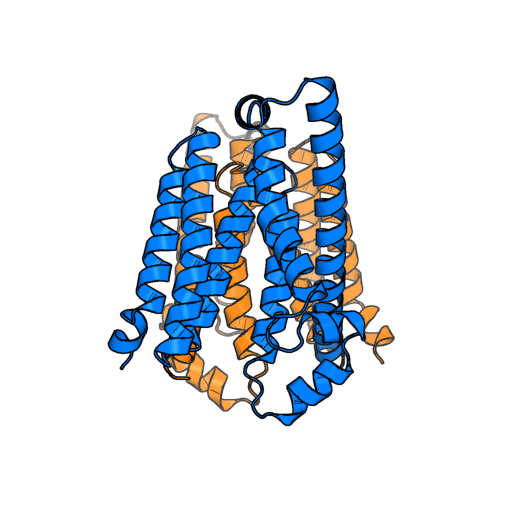M 2787 N N . GLY B 1 135 ? 19.438 -3.736 -14.336 1 86.69 135 GLY B N 1
ATOM 2788 C CA . GLY B 1 135 ? 18.891 -4.145 -13.055 1 86.69 135 GLY B CA 1
ATOM 2789 C C . GLY B 1 135 ? 19.469 -3.373 -11.883 1 86.69 135 GLY B C 1
ATOM 2790 O O . GLY B 1 135 ? 18.75 -2.951 -10.984 1 86.69 135 GLY B O 1
ATOM 2791 N N . ALA B 1 136 ? 20.734 -3.227 -11.93 1 86.81 136 ALA B N 1
ATOM 2792 C CA . ALA B 1 136 ? 21.406 -2.469 -10.875 1 86.81 136 ALA B CA 1
ATOM 2793 C C . ALA B 1 136 ? 20.938 -1.019 -10.852 1 86.81 136 ALA B C 1
ATOM 2795 O O . ALA B 1 136 ? 20.703 -0.447 -9.781 1 86.81 136 ALA B O 1
ATOM 2796 N N . ILE B 1 137 ? 20.766 -0.501 -11.984 1 88.81 137 ILE B N 1
ATOM 2797 C CA . ILE B 1 137 ? 20.312 0.878 -12.102 1 88.81 137 ILE B CA 1
ATOM 2798 C C . ILE B 1 137 ? 18.906 1.003 -11.539 1 88.81 137 ILE B C 1
ATOM 2800 O O . ILE B 1 137 ? 18.578 1.976 -10.852 1 88.81 137 ILE B O 1
ATOM 2804 N N . ALA B 1 138 ? 18.141 0.07 -11.781 1 88.75 138 ALA B N 1
ATOM 2805 C CA . ALA B 1 138 ? 16.781 0.076 -11.258 1 88.75 138 ALA B CA 1
ATOM 2806 C C . ALA B 1 138 ? 16.781 0.019 -9.734 1 88.75 138 ALA B C 1
ATOM 2808 O O . ALA B 1 138 ? 16.031 0.738 -9.078 1 88.75 138 ALA B O 1
ATOM 2809 N N . ILE B 1 139 ? 17.641 -0.764 -9.273 1 86.62 139 ILE B N 1
ATOM 2810 C CA . ILE B 1 139 ? 17.703 -0.937 -7.828 1 86.62 139 ILE B CA 1
ATOM 2811 C C . ILE B 1 139 ? 18.203 0.351 -7.176 1 86.62 139 ILE B C 1
ATOM 2813 O O . ILE B 1 139 ? 17.703 0.758 -6.125 1 86.62 139 ILE B O 1
ATOM 2817 N N . ILE B 1 140 ? 19.125 0.913 -7.809 1 89 140 ILE B N 1
ATOM 2818 C CA . ILE B 1 140 ? 19.656 2.172 -7.301 1 89 140 ILE B CA 1
ATOM 2819 C C . ILE B 1 140 ? 18.547 3.227 -7.281 1 89 140 ILE B C 1
ATOM 2821 O O . ILE B 1 140 ? 18.375 3.926 -6.281 1 89 140 ILE B O 1
ATOM 2825 N N . GLY B 1 141 ? 17.844 3.332 -8.32 1 90 141 GLY B N 1
ATOM 2826 C CA . GLY B 1 141 ? 16.734 4.285 -8.367 1 90 141 GLY B CA 1
ATOM 2827 C C . GLY B 1 141 ? 15.656 4.004 -7.34 1 90 141 GLY B C 1
ATOM 2828 O O . GLY B 1 141 ? 15.094 4.93 -6.754 1 90 141 GLY B O 1
ATOM 2829 N N . LEU B 1 142 ? 15.492 2.789 -7.117 1 90.25 142 LEU B N 1
ATOM 2830 C CA . LEU B 1 142 ? 14.422 2.365 -6.219 1 90.25 142 LEU B CA 1
ATOM 2831 C C . LEU B 1 142 ? 14.797 2.631 -4.766 1 90.25 142 LEU B C 1
ATOM 2833 O O . LEU B 1 142 ? 13.953 3.066 -3.975 1 90.25 142 LEU B O 1
ATOM 2837 N N . TRP B 1 143 ? 16.047 2.484 -4.41 1 90.31 143 TRP B N 1
ATOM 2838 C CA . TRP B 1 143 ? 16.406 2.529 -2.996 1 90.31 143 TRP B CA 1
ATOM 2839 C C . TRP B 1 143 ? 17.141 3.822 -2.664 1 90.31 143 TRP B C 1
ATOM 2841 O O . TRP B 1 143 ? 16.922 4.418 -1.607 1 90.31 143 TRP B O 1
ATOM 2851 N N . VAL B 1 144 ? 17.938 4.242 -3.496 1 90.94 144 VAL B N 1
ATOM 2852 C CA . VAL B 1 144 ? 18.812 5.363 -3.162 1 90.94 144 VAL B CA 1
ATOM 2853 C C . VAL B 1 144 ? 18.047 6.68 -3.344 1 90.94 144 VAL B C 1
ATOM 2855 O O . VAL B 1 144 ? 18.281 7.637 -2.6 1 90.94 144 VAL B O 1
ATOM 2858 N N . LEU B 1 145 ? 17.172 6.715 -4.254 1 92.88 145 LEU B N 1
ATOM 2859 C CA . LEU B 1 145 ? 16.453 7.961 -4.496 1 92.88 145 LEU B CA 1
ATOM 2860 C C . LEU B 1 145 ? 15.633 8.359 -3.275 1 92.88 145 LEU B C 1
ATOM 2862 O O . LEU B 1 145 ? 15.688 9.516 -2.838 1 92.88 145 LEU B O 1
ATOM 2866 N N . PRO B 1 146 ? 14.836 7.48 -2.723 1 91.75 146 PRO B N 1
ATOM 2867 C CA . PRO B 1 146 ? 14.062 7.891 -1.547 1 91.75 146 PRO B CA 1
ATOM 2868 C C . PRO B 1 146 ? 14.945 8.344 -0.387 1 91.75 146 PRO B C 1
ATOM 2870 O O . PRO B 1 146 ? 14.578 9.25 0.362 1 91.75 146 PRO B O 1
ATOM 2873 N N . VAL B 1 147 ? 16.031 7.711 -0.238 1 89.44 147 VAL B N 1
ATOM 2874 C CA . VAL B 1 147 ? 16.984 8.125 0.801 1 89.44 147 VAL B CA 1
ATOM 2875 C C . VAL B 1 147 ? 17.5 9.523 0.497 1 89.44 147 VAL B C 1
ATOM 2877 O O . VAL B 1 147 ? 17.516 10.391 1.372 1 89.44 147 VAL B O 1
ATOM 2880 N N . TRP B 1 148 ? 17.875 9.664 -0.716 1 89.69 148 TRP B N 1
ATOM 2881 C CA . TRP B 1 148 ? 18.406 10.953 -1.168 1 89.69 148 TRP B CA 1
ATOM 2882 C C . TRP B 1 148 ? 17.344 12.047 -1.021 1 89.69 148 TRP B C 1
ATOM 2884 O O . TRP B 1 148 ? 17.656 13.156 -0.568 1 89.69 148 TRP B O 1
ATOM 2894 N N . ALA B 1 149 ? 16.203 11.734 -1.354 1 89.38 149 ALA B N 1
ATOM 2895 C CA . ALA B 1 149 ? 15.102 12.688 -1.24 1 89.38 149 ALA B CA 1
ATOM 2896 C C . ALA B 1 149 ? 14.852 13.07 0.218 1 89.38 149 ALA B C 1
ATOM 2898 O O . ALA B 1 149 ? 14.594 14.234 0.527 1 89.38 149 ALA B O 1
ATOM 2899 N N . CYS B 1 150 ? 14.875 12.195 1.08 1 87.12 150 CYS B N 1
ATOM 2900 C CA . CYS B 1 150 ? 14.68 12.461 2.502 1 87.12 150 CYS B CA 1
ATOM 2901 C C . CYS B 1 150 ? 15.789 13.359 3.047 1 87.12 150 CYS B C 1
ATOM 2903 O O . CYS B 1 150 ? 15.531 14.258 3.848 1 87.12 150 CYS B O 1
ATOM 2905 N N . ILE B 1 151 ? 16.984 13.125 2.557 1 84.56 151 ILE B N 1
ATOM 2906 C CA . ILE B 1 151 ? 18.125 13.93 2.994 1 84.56 151 ILE B CA 1
ATOM 2907 C C . ILE B 1 151 ? 17.984 15.359 2.477 1 84.56 151 ILE B C 1
ATOM 2909 O O . ILE B 1 151 ? 18.141 16.312 3.23 1 84.56 151 ILE B O 1
ATOM 2913 N N . MET B 1 152 ? 17.625 15.477 1.266 1 83.88 152 MET B N 1
ATOM 2914 C CA . MET B 1 152 ? 17.547 16.781 0.626 1 83.88 152 MET B CA 1
ATOM 2915 C C . MET B 1 152 ? 16.406 17.609 1.204 1 83.88 152 MET B C 1
ATOM 2917 O O . MET B 1 152 ? 16.531 18.828 1.379 1 83.88 152 MET B O 1
ATOM 2921 N N . MET B 1 153 ? 15.312 16.938 1.507 1 80.06 153 MET B N 1
ATOM 2922 C CA . MET B 1 153 ? 14.125 17.688 1.929 1 80.06 153 MET B CA 1
ATOM 2923 C C . MET B 1 153 ? 14.172 17.984 3.422 1 80.06 153 MET B C 1
ATOM 2925 O O . MET B 1 153 ? 13.586 18.969 3.879 1 80.06 153 MET B O 1
ATOM 2929 N N . ASN B 1 154 ? 14.734 17.156 4.227 1 70.94 154 ASN B N 1
ATOM 2930 C CA . ASN B 1 154 ? 14.617 17.328 5.672 1 70.94 154 ASN B CA 1
ATOM 2931 C C . ASN B 1 154 ? 15.961 17.688 6.301 1 70.94 154 ASN B C 1
ATOM 2933 O O . ASN B 1 154 ? 16.016 18.031 7.484 1 70.94 154 ASN B O 1
ATOM 2937 N N . SER B 1 155 ? 17.016 17.359 5.68 1 65.75 155 SER B N 1
ATOM 2938 C CA . SER B 1 155 ? 18.266 17.531 6.391 1 65.75 155 SER B CA 1
ATOM 2939 C C . SER B 1 155 ? 19.172 18.516 5.68 1 65.75 155 SER B C 1
ATOM 2941 O O . SER B 1 155 ? 18.984 18.812 4.5 1 65.75 155 SER B O 1
ATOM 2943 N N . ASP B 1 156 ? 19.938 19.312 6.434 1 61.16 156 ASP B N 1
ATOM 2944 C CA . ASP B 1 156 ? 21.031 20.141 5.961 1 61.16 156 ASP B CA 1
ATOM 2945 C C . ASP B 1 156 ? 22.094 19.312 5.246 1 61.16 156 ASP B C 1
ATOM 2947 O O . ASP B 1 156 ? 22.594 18.328 5.797 1 61.16 156 ASP B O 1
ATOM 2951 N N . THR B 1 157 ? 22.016 19.219 3.951 1 60.97 157 THR B N 1
ATOM 2952 C CA . THR B 1 157 ? 23 18.516 3.133 1 60.97 157 THR B CA 1
ATOM 2953 C C . THR B 1 157 ? 24.406 18.922 3.512 1 60.97 157 THR B C 1
ATOM 2955 O O . THR B 1 157 ? 25.359 18.656 2.773 1 60.97 157 THR B O 1
ATOM 2958 N N . SER B 1 158 ? 24.5 19.594 4.613 1 62.38 158 SER B N 1
ATOM 2959 C CA . SER B 1 158 ? 25.812 20.078 5.02 1 62.38 158 SER B CA 1
ATOM 2960 C C . SER B 1 158 ? 26.766 18.922 5.324 1 62.38 158 SER B C 1
ATOM 2962 O O . SER B 1 158 ? 27.953 19.031 5.066 1 62.38 158 SER B O 1
ATOM 2964 N N . PHE B 1 159 ? 26.141 17.906 5.82 1 61.38 159 PHE B N 1
ATOM 2965 C CA . PHE B 1 159 ? 27 16.797 6.184 1 61.38 159 PHE B CA 1
ATOM 2966 C C . PHE B 1 159 ? 27.656 16.188 4.945 1 61.38 159 PHE B C 1
ATOM 2968 O O . PHE B 1 159 ? 28.828 15.82 4.977 1 61.38 159 PHE B O 1
ATOM 2975 N N . LEU B 1 160 ? 26.938 16.109 3.943 1 62.91 160 LEU B N 1
ATOM 2976 C CA . LEU B 1 160 ? 27.5 15.562 2.717 1 62.91 160 LEU B CA 1
ATOM 2977 C C . LEU B 1 160 ? 28.562 16.484 2.148 1 62.91 160 LEU B C 1
ATOM 2979 O O . LEU B 1 160 ? 29.609 16.016 1.667 1 62.91 160 LEU B O 1
ATOM 2983 N N . VAL B 1 161 ? 28.25 17.734 2.268 1 64.62 161 VAL B N 1
ATOM 2984 C CA . VAL B 1 161 ? 29.188 18.734 1.786 1 64.62 161 VAL B CA 1
ATOM 2985 C C . VAL B 1 161 ? 30.469 18.672 2.607 1 64.62 161 VAL B C 1
ATOM 2987 O O . VAL B 1 161 ? 31.578 18.734 2.055 1 64.62 161 VAL B O 1
ATOM 2990 N N . ASP B 1 162 ? 30.281 18.594 3.846 1 64.44 162 ASP B N 1
ATOM 2991 C CA . ASP B 1 162 ? 31.438 18.562 4.734 1 64.44 162 ASP B CA 1
ATOM 2992 C C . ASP B 1 162 ? 32.219 17.266 4.559 1 64.44 162 ASP B C 1
ATOM 2994 O O . ASP B 1 162 ? 33.438 17.281 4.539 1 64.44 162 ASP B O 1
ATOM 2998 N N . PHE B 1 163 ? 31.453 16.281 4.34 1 62.88 163 PHE B N 1
ATOM 2999 C CA . PHE B 1 163 ? 32.094 14.977 4.234 1 62.88 163 PHE B CA 1
ATOM 3000 C C . PHE B 1 163 ? 32.875 14.859 2.939 1 62.88 163 PHE B C 1
ATOM 3002 O O . PHE B 1 163 ? 33.969 14.297 2.924 1 62.88 163 PHE B O 1
ATOM 3009 N N . LEU B 1 164 ? 32.375 15.5 1.986 1 68.12 164 LEU B N 1
ATOM 3010 C CA . LEU B 1 164 ? 33.031 15.367 0.694 1 68.12 164 LEU B CA 1
ATOM 3011 C C . LEU B 1 164 ? 33.938 16.562 0.423 1 68.12 164 LEU B C 1
ATOM 3013 O O . LEU B 1 164 ? 34.594 16.625 -0.612 1 68.12 164 LEU B O 1
ATOM 3017 N N . SER B 1 165 ? 34.094 17.422 1.374 1 68.94 165 SER B N 1
ATOM 3018 C CA . SER B 1 165 ? 34.938 18.609 1.285 1 68.94 165 SER B CA 1
ATOM 3019 C C . SER B 1 165 ? 34.75 19.344 -0.029 1 68.94 165 SER B C 1
ATOM 3021 O O . SER B 1 165 ? 35.688 19.734 -0.696 1 68.94 165 SER B O 1
ATOM 3023 N N . PHE B 1 166 ? 33.594 19.422 -0.455 1 68.56 166 PHE B N 1
ATOM 3024 C CA . PHE B 1 166 ? 33.281 20.078 -1.714 1 68.56 166 PHE B CA 1
ATOM 3025 C C . PHE B 1 166 ? 33.156 21.578 -1.516 1 68.56 166 PHE B C 1
ATOM 3027 O O . PHE B 1 166 ? 32.75 22.047 -0.437 1 68.56 166 PHE B O 1
ATOM 3034 N N . SER B 1 167 ? 33.75 22.25 -2.496 1 73.06 167 SER B N 1
ATOM 3035 C CA . SER B 1 167 ? 33.375 23.656 -2.564 1 73.06 167 SER B CA 1
ATOM 3036 C C . SER B 1 167 ? 31.859 23.797 -2.764 1 73.06 167 SER B C 1
ATOM 3038 O O . SER B 1 167 ? 31.203 22.891 -3.273 1 73.06 167 SER B O 1
ATOM 3040 N N . PRO B 1 168 ? 31.281 24.875 -2.236 1 73.88 168 PRO B N 1
ATOM 3041 C CA . PRO B 1 168 ? 29.828 25.047 -2.355 1 73.88 168 PRO B CA 1
ATOM 3042 C C . PRO B 1 168 ? 29.344 24.891 -3.791 1 73.88 168 PRO B C 1
ATOM 3044 O O . PRO B 1 168 ? 28.266 24.328 -4.02 1 73.88 168 PRO B O 1
ATOM 3047 N N . LYS B 1 169 ? 30.062 25.516 -4.738 1 77.44 169 LYS B N 1
ATOM 3048 C CA . LYS B 1 169 ? 29.656 25.391 -6.133 1 77.44 169 LYS B CA 1
ATOM 3049 C C . LYS B 1 169 ? 29.703 23.938 -6.594 1 77.44 169 LYS B C 1
ATOM 3051 O O . LYS B 1 169 ? 28.797 23.469 -7.285 1 77.44 169 LYS B O 1
ATOM 3056 N N . THR B 1 170 ? 30.719 23.297 -6.234 1 77.94 170 THR B N 1
ATOM 3057 C CA . THR B 1 170 ? 30.891 21.891 -6.59 1 77.94 170 THR B CA 1
ATOM 3058 C C . THR B 1 170 ? 29.828 21.031 -5.906 1 77.94 170 THR B C 1
ATOM 3060 O O . THR B 1 170 ? 29.328 20.062 -6.492 1 77.94 170 THR B O 1
ATOM 3063 N N . ALA B 1 171 ? 29.5 21.453 -4.777 1 78.94 171 ALA B N 1
ATOM 3064 C CA . ALA B 1 171 ? 28.484 20.734 -4.023 1 78.94 171 ALA B CA 1
ATOM 3065 C C . ALA B 1 171 ? 27.125 20.812 -4.715 1 78.94 171 ALA B C 1
ATOM 3067 O O . ALA B 1 171 ? 26.406 19.812 -4.812 1 78.94 171 ALA B O 1
ATOM 3068 N N . ASP B 1 172 ? 26.875 21.922 -5.195 1 82.62 172 ASP B N 1
ATOM 3069 C CA . ASP B 1 172 ? 25.594 22.125 -5.879 1 82.62 172 ASP B CA 1
ATOM 3070 C C . ASP B 1 172 ? 25.516 21.312 -7.168 1 82.62 172 ASP B C 1
ATOM 3072 O O . ASP B 1 172 ? 24.484 20.703 -7.465 1 82.62 172 ASP B O 1
ATOM 3076 N N . SER B 1 173 ? 26.656 21.438 -7.871 1 84.88 173 SER B N 1
ATOM 3077 C CA . SER B 1 173 ? 26.688 20.688 -9.117 1 84.88 173 SER B CA 1
ATOM 3078 C C . SER B 1 173 ? 26.578 19.188 -8.867 1 84.88 173 SER B C 1
ATOM 3080 O O . SER B 1 173 ? 25.891 18.484 -9.609 1 84.88 173 SER B O 1
ATOM 3082 N N . PHE B 1 174 ? 27.234 18.812 -7.91 1 83.12 174 PHE B N 1
ATOM 3083 C CA . PHE B 1 174 ? 27.203 17.391 -7.555 1 83.12 174 PHE B CA 1
ATOM 3084 C C . PHE B 1 174 ? 25.797 16.969 -7.133 1 83.12 174 PHE B C 1
ATOM 3086 O O . PHE B 1 174 ? 25.328 15.898 -7.523 1 83.12 174 PHE B O 1
ATOM 3093 N N . GLU B 1 175 ? 25.172 17.766 -6.375 1 85.12 175 GLU B N 1
ATOM 3094 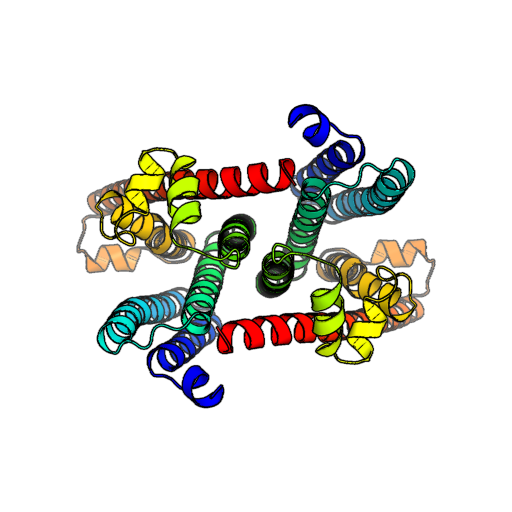C CA . GLU B 1 175 ? 23.797 17.484 -5.945 1 85.12 175 GLU B CA 1
ATOM 3095 C C . GLU B 1 175 ? 22.859 17.391 -7.141 1 85.12 175 GLU B C 1
ATOM 3097 O O . GLU B 1 175 ? 21.969 16.531 -7.18 1 85.12 175 GLU B O 1
ATOM 3102 N N . PHE B 1 176 ? 23.109 18.219 -8.047 1 88.75 176 PHE B N 1
ATOM 3103 C CA . PHE B 1 176 ? 22.266 18.219 -9.242 1 88.75 176 PHE B CA 1
ATOM 3104 C C . PHE B 1 176 ? 22.484 16.953 -10.055 1 88.75 176 PHE B C 1
ATOM 3106 O O . PHE B 1 176 ? 21.516 16.328 -10.492 1 88.75 176 PHE B O 1
ATOM 3113 N N . LEU B 1 177 ? 23.703 16.625 -10.18 1 90.38 177 LEU B N 1
ATOM 3114 C CA . LEU B 1 177 ? 24.031 15.461 -10.992 1 90.38 177 LEU B CA 1
ATOM 3115 C C . LEU B 1 177 ? 23.516 14.18 -10.352 1 90.38 177 LEU B C 1
ATOM 3117 O O . LEU B 1 177 ? 22.969 13.312 -11.031 1 90.38 177 LEU B O 1
ATOM 3121 N N . ILE B 1 178 ? 23.703 14.094 -9.109 1 89.38 178 ILE B N 1
ATOM 3122 C CA . ILE B 1 178 ? 23.25 12.906 -8.398 1 89.38 178 ILE B CA 1
ATOM 3123 C C . ILE B 1 178 ? 21.719 12.812 -8.461 1 89.38 178 ILE B C 1
ATOM 3125 O O . ILE B 1 178 ? 21.172 11.734 -8.688 1 89.38 178 ILE B O 1
ATOM 3129 N N . THR B 1 179 ? 21.109 13.883 -8.281 1 92.12 179 THR B N 1
ATOM 3130 C CA . THR B 1 179 ? 19.656 13.906 -8.32 1 92.12 179 THR B CA 1
ATOM 3131 C C . THR B 1 179 ? 19.141 13.523 -9.703 1 92.12 179 THR B C 1
ATOM 3133 O O . THR B 1 179 ? 18.203 12.727 -9.828 1 92.12 179 THR B O 1
ATOM 3136 N N . ALA B 1 180 ? 19.781 14.023 -10.672 1 93.75 180 ALA B N 1
ATOM 3137 C CA . ALA B 1 180 ? 19.391 13.719 -12.047 1 93.75 180 ALA B CA 1
ATOM 3138 C C . ALA B 1 180 ? 19.562 12.234 -12.352 1 93.75 180 ALA B C 1
ATOM 3140 O O . ALA B 1 180 ? 18.703 11.609 -12.961 1 93.75 180 ALA B O 1
ATOM 3141 N N . PHE B 1 181 ? 20.688 11.797 -11.953 1 94.56 181 PHE B N 1
ATOM 3142 C CA . PHE B 1 181 ? 20.969 10.383 -12.156 1 94.56 181 PHE B CA 1
ATOM 3143 C C . PHE B 1 181 ? 19.938 9.516 -11.438 1 94.56 181 PHE B C 1
ATOM 3145 O O . PHE B 1 181 ? 19.422 8.555 -12.008 1 94.56 181 PHE B O 1
ATOM 3152 N N . LEU B 1 182 ? 19.641 9.852 -10.273 1 94.75 182 LEU B N 1
ATOM 3153 C CA . LEU B 1 182 ? 18.719 9.047 -9.469 1 94.75 182 LEU B CA 1
ATOM 3154 C C . LEU B 1 182 ? 17.297 9.133 -10.016 1 94.75 182 LEU B C 1
ATOM 3156 O O . LEU B 1 182 ? 16.562 8.148 -9.992 1 94.75 182 LEU B O 1
ATOM 3160 N N . ILE B 1 183 ? 16.938 10.219 -10.523 1 94.69 183 ILE B N 1
ATOM 3161 C CA . ILE B 1 183 ? 15.602 10.383 -11.102 1 94.69 183 ILE B CA 1
ATOM 3162 C C . ILE B 1 183 ? 15.484 9.547 -12.375 1 94.69 183 ILE B C 1
ATOM 3164 O O . ILE B 1 183 ? 14.477 8.867 -12.586 1 94.69 183 ILE B O 1
ATOM 3168 N N . THR B 1 184 ? 16.516 9.617 -13.133 1 94.62 184 THR B N 1
ATOM 3169 C CA . THR B 1 184 ? 16.516 8.828 -14.359 1 94.62 184 THR B CA 1
ATOM 3170 C C . THR B 1 184 ? 16.453 7.336 -14.039 1 94.62 184 THR B C 1
ATOM 3172 O O . THR B 1 184 ? 15.734 6.582 -14.703 1 94.62 184 THR B O 1
ATOM 3175 N N . SER B 1 185 ? 17.156 6.973 -13.07 1 92.88 185 SER B N 1
ATOM 3176 C CA . SER B 1 185 ? 17.156 5.574 -12.648 1 92.88 185 SER B CA 1
ATOM 3177 C C . SER B 1 185 ? 15.773 5.152 -12.156 1 92.88 185 SER B C 1
ATOM 3179 O O . SER B 1 185 ? 15.32 4.035 -12.422 1 92.88 185 SER B O 1
ATOM 3181 N N . ARG B 1 186 ? 15.18 5.98 -11.523 1 93.56 186 ARG B N 1
ATOM 3182 C CA . ARG B 1 186 ? 13.844 5.672 -11.016 1 93.56 186 ARG B CA 1
ATOM 3183 C C . ARG B 1 186 ? 12.844 5.547 -12.164 1 93.56 186 ARG B C 1
ATOM 3185 O O . ARG B 1 186 ? 11.93 4.723 -12.102 1 93.56 186 ARG B O 1
ATOM 3192 N N . PHE B 1 187 ? 13.008 6.355 -13.109 1 93.25 187 PHE B N 1
ATOM 3193 C CA . PHE B 1 187 ? 12.125 6.262 -14.266 1 93.25 187 PHE B CA 1
ATOM 3194 C C . PHE B 1 187 ? 12.312 4.93 -14.984 1 93.25 187 PHE B C 1
ATOM 3196 O O . PHE B 1 187 ? 11.352 4.355 -15.5 1 93.25 187 PHE B O 1
ATOM 3203 N N . HIS B 1 188 ? 13.555 4.559 -14.992 1 92.19 188 HIS B N 1
ATOM 3204 C CA . HIS B 1 188 ? 13.812 3.23 -15.539 1 92.19 188 HIS B CA 1
ATOM 3205 C C . HIS B 1 188 ? 13.07 2.156 -14.75 1 92.19 188 HIS B C 1
ATOM 3207 O O . HIS B 1 188 ? 12.43 1.28 -15.328 1 92.19 188 HIS B O 1
ATOM 3213 N N . CYS B 1 189 ? 13.125 2.207 -13.508 1 90.88 189 CYS B N 1
ATOM 3214 C CA . CYS B 1 189 ? 12.422 1.265 -12.648 1 90.88 189 CYS B CA 1
ATOM 3215 C C . CYS B 1 189 ? 10.914 1.347 -12.859 1 90.88 189 CYS B C 1
ATOM 3217 O O . CYS B 1 189 ? 10.234 0.322 -12.898 1 90.88 189 CYS B O 1
ATOM 3219 N N . LEU B 1 190 ? 10.492 2.541 -13 1 92.56 190 LEU B N 1
ATOM 3220 C CA . LEU B 1 190 ? 9.07 2.76 -13.227 1 92.56 190 LEU B CA 1
ATOM 3221 C C . LEU B 1 190 ? 8.617 2.094 -14.516 1 92.56 190 LEU B C 1
ATOM 3223 O O . LEU B 1 190 ? 7.531 1.511 -14.57 1 92.56 190 LEU B O 1
ATOM 3227 N N . HIS B 1 191 ? 9.398 2.195 -15.445 1 91.06 191 HIS B N 1
ATOM 3228 C CA . HIS B 1 191 ? 9.086 1.571 -16.719 1 91.06 191 HIS B CA 1
ATOM 3229 C C . HIS B 1 191 ? 8.891 0.066 -16.562 1 91.06 191 HIS B C 1
ATOM 3231 O O . HIS B 1 191 ? 7.938 -0.499 -17.109 1 91.06 191 HIS B O 1
ATOM 3237 N N . VAL B 1 192 ? 9.719 -0.522 -15.875 1 88.94 192 VAL B N 1
ATOM 3238 C CA . VAL B 1 192 ? 9.633 -1.959 -15.633 1 88.94 192 VAL B CA 1
ATOM 3239 C C . VAL B 1 192 ? 8.383 -2.271 -14.82 1 88.94 192 VAL B C 1
ATOM 3241 O O . VAL B 1 192 ? 7.645 -3.211 -15.133 1 88.94 192 VAL B O 1
ATOM 3244 N N . GLU B 1 193 ? 8.156 -1.532 -13.844 1 91 193 GLU B N 1
ATOM 3245 C CA . GLU B 1 193 ? 6.996 -1.736 -12.977 1 91 193 GLU B CA 1
ATOM 3246 C C . GLU B 1 193 ? 5.691 -1.598 -13.758 1 91 193 GLU B C 1
ATOM 3248 O O . GLU B 1 193 ? 4.754 -2.369 -13.555 1 91 193 GLU B O 1
ATOM 3253 N N . LEU B 1 194 ? 5.672 -0.638 -14.641 1 92.06 194 LEU B N 1
ATOM 3254 C CA . LEU B 1 194 ? 4.477 -0.424 -15.453 1 92.06 194 LEU B CA 1
ATOM 3255 C C . LEU B 1 194 ? 4.246 -1.597 -16.391 1 92.06 194 LEU B C 1
ATOM 3257 O O . LEU B 1 194 ? 3.102 -1.962 -16.672 1 92.06 194 LEU B O 1
ATOM 3261 N N . SER B 1 195 ? 5.301 -2.131 -16.828 1 88.81 195 SER B N 1
ATOM 3262 C CA . SER B 1 195 ? 5.176 -3.297 -17.703 1 88.81 195 SER B CA 1
ATOM 3263 C C . SER B 1 195 ? 4.594 -4.488 -16.953 1 88.81 195 SER B C 1
ATOM 3265 O O . SER B 1 195 ? 3.756 -5.219 -17.484 1 88.81 195 SER B O 1
ATOM 3267 N N . ILE B 1 196 ? 5.02 -4.668 -15.781 1 87.44 196 ILE B N 1
ATOM 3268 C CA . ILE B 1 196 ? 4.52 -5.758 -14.953 1 87.44 196 ILE B CA 1
ATOM 3269 C C . ILE B 1 196 ? 3.033 -5.543 -14.664 1 87.44 196 ILE B C 1
ATOM 3271 O O . ILE B 1 196 ? 2.234 -6.477 -14.766 1 87.44 196 ILE B O 1
ATOM 3275 N N . LEU B 1 197 ? 2.734 -4.402 -14.336 1 90.44 197 LEU B N 1
ATOM 3276 C CA . LEU B 1 197 ? 1.35 -4.082 -14.016 1 90.44 197 LEU B CA 1
ATOM 3277 C C . LEU B 1 197 ? 0.454 -4.242 -15.242 1 90.44 197 LEU B C 1
ATOM 3279 O O . LEU B 1 197 ? -0.675 -4.727 -15.125 1 90.44 197 LEU B O 1
ATOM 3283 N N . LYS B 1 198 ? 0.981 -3.799 -16.328 1 89.06 198 LYS B N 1
ATOM 3284 C CA . LYS B 1 198 ? 0.229 -3.934 -17.562 1 89.06 198 LYS B CA 1
ATOM 3285 C C . LYS B 1 198 ? -0.103 -5.395 -17.859 1 89.06 198 LYS B C 1
ATOM 3287 O O . LYS B 1 198 ? -1.236 -5.719 -18.219 1 89.06 198 LYS B O 1
ATOM 3292 N N . ASN B 1 199 ? 0.824 -6.227 -17.688 1 85.75 199 ASN B N 1
ATOM 3293 C CA . ASN B 1 199 ? 0.6 -7.652 -17.922 1 85.75 199 ASN B CA 1
ATOM 3294 C C . ASN B 1 199 ? -0.443 -8.211 -16.953 1 85.75 199 ASN B C 1
ATOM 3296 O O . ASN B 1 199 ? -1.273 -9.031 -17.344 1 85.75 199 ASN B O 1
ATOM 3300 N N . TYR B 1 200 ? -0.337 -7.805 -15.781 1 87.5 200 TYR B N 1
ATOM 3301 C CA . TYR B 1 200 ? -1.302 -8.25 -14.781 1 87.5 200 TYR B CA 1
ATOM 3302 C C . TYR B 1 200 ? -2.711 -7.793 -15.148 1 87.5 200 TYR B C 1
ATOM 3304 O O . TYR B 1 200 ? -3.662 -8.578 -15.062 1 87.5 200 TYR B O 1
ATOM 3312 N N . ILE B 1 201 ? -2.826 -6.57 -15.594 1 88.94 201 ILE B N 1
ATOM 3313 C CA . ILE B 1 201 ? -4.125 -6.016 -15.961 1 88.94 201 ILE B CA 1
ATOM 3314 C C . ILE B 1 201 ? -4.672 -6.754 -17.172 1 88.94 201 ILE B C 1
ATOM 3316 O O . ILE B 1 201 ? -5.871 -7.035 -17.25 1 88.94 201 ILE B O 1
ATOM 3320 N N . LEU B 1 202 ? -3.82 -7.047 -18.094 1 87 202 LEU B N 1
ATOM 3321 C CA . LEU B 1 202 ? -4.246 -7.801 -19.266 1 87 202 LEU B CA 1
ATOM 3322 C C . LEU B 1 202 ? -4.766 -9.18 -18.875 1 87 202 LEU B C 1
ATOM 3324 O O . LEU B 1 202 ? -5.75 -9.664 -19.438 1 87 202 LEU B O 1
ATOM 3328 N N . ASP B 1 203 ? -4.113 -9.766 -17.938 1 84.06 203 ASP B N 1
ATOM 3329 C CA . ASP B 1 203 ? -4.578 -11.047 -17.422 1 84.06 203 ASP B CA 1
ATOM 3330 C C . ASP B 1 203 ? -5.957 -10.914 -16.781 1 84.06 203 ASP B C 1
ATOM 3332 O O . ASP B 1 203 ? -6.801 -11.805 -16.922 1 84.06 203 ASP B O 1
ATOM 3336 N N . LEU B 1 204 ? -6.164 -9.875 -16.094 1 84.88 204 LEU B N 1
ATOM 3337 C CA . LEU B 1 204 ? -7.453 -9.633 -15.453 1 84.88 204 LEU B CA 1
ATOM 3338 C C . LEU B 1 204 ? -8.547 -9.438 -16.5 1 84.88 204 LEU B C 1
ATOM 3340 O O . LEU B 1 204 ? -9.688 -9.867 -16.297 1 84.88 204 LEU B O 1
ATOM 3344 N N . LEU B 1 205 ? -8.172 -8.781 -17.594 1 86.25 205 LEU B N 1
ATOM 3345 C CA . LEU B 1 205 ? -9.141 -8.477 -18.641 1 86.25 205 LEU B CA 1
ATOM 3346 C C . LEU B 1 205 ? -9.5 -9.734 -19.422 1 86.25 205 LEU B C 1
ATOM 3348 O O . LEU B 1 205 ? -10.602 -9.828 -19.969 1 86.25 205 LEU B O 1
ATOM 3352 N N . GLU B 1 206 ? -8.594 -10.672 -19.422 1 82.81 206 GLU B N 1
ATOM 3353 C CA . GLU B 1 206 ? -8.836 -11.914 -20.156 1 82.81 206 GLU B CA 1
ATOM 3354 C C . GLU B 1 206 ? -9.617 -12.906 -19.297 1 82.81 206 GLU B C 1
ATOM 3356 O O . GLU B 1 206 ? -10.219 -13.844 -19.828 1 82.81 206 GLU B O 1
ATOM 3361 N N . SER B 1 207 ? -9.648 -12.758 -18 1 74 207 SER B N 1
ATOM 3362 C CA . SER B 1 207 ? -10.336 -13.688 -17.109 1 74 207 SER B CA 1
ATOM 3363 C C . SER B 1 207 ? -11.797 -13.281 -16.922 1 74 207 SER B C 1
ATOM 3365 O O . SER B 1 207 ? -12.109 -12.086 -16.859 1 74 207 SER B O 1
#

Nearest PDB structures (foldseek):
  6h59-assembly1_A  TM=4.642E-01  e=1.777E-02  Mycobacterium tuberculosis H37Rv
  6h53-assembly1_A  TM=4.271E-01  e=6.816E-02  Mycobacterium tuberculosis H37Rv
  6wmv-assembly1_A  TM=4.504E-01  e=9.429E-02  Archaeoglobus fulgidus
  6h59-assembly1_A  TM=4.641E-01  e=1.526E-02  Mycobacterium tuberculosis H37Rv
  6h53-assembly1_A  TM=4.301E-01  e=6.786E-02  Mycobacterium tuberculosis H37Rv

Sequence (414 aa):
MYREILLNGPNIVGYVRLMLVFTGCLFFNNTVFITFVSLSAILDMFDGYLARKWNQETRFGEWLDVVIDLFTRGLLWCRALPNFGFLIFGFEFLVFVAIQANSHNSENRAWQERKRGLNWLAAMTVSKGFKTIPGAIAIIGLWVLPVWACIMMNSDTSFLVDFLSFSPKTADSFEFLITAFLITSRFHCLHVELSILKNYILDLLESMYREILLNGPNIVGYVRLMLVFTGCLFFNNTVFITFVSLSAILDMFDGYLARKWNQETRFGEWLDVVIDLFTRGLLWCRALPNFGFLIFGFEFLVFVAIQANSHNSENRAWQERKRGLNWLAAMTVSKGFKTIPGAIAIIGLWVLPVWACIMMNSDTSFLVDFLSFSPKTADSFEFLITAFLITSRFHCLHVELSILKNYILDLLES

Solvent-accessible surface area (backbone atoms only — not comparable to full-atom values): 21050 Å² total; per-residue (Å²): 112,61,62,61,57,64,64,26,69,48,38,45,50,48,53,50,30,50,49,33,41,53,55,16,65,74,41,87,47,63,68,58,24,50,50,27,42,49,52,27,54,53,49,49,60,50,32,57,52,48,19,63,73,64,66,61,76,42,54,41,50,53,51,50,49,52,51,53,50,50,52,51,52,26,53,32,26,31,69,39,32,70,90,54,13,57,58,57,36,48,52,54,50,50,39,48,34,39,53,46,32,56,60,62,54,75,76,83,62,52,64,59,50,49,47,62,70,33,50,69,65,40,38,52,23,54,36,81,81,28,75,31,70,64,16,46,40,23,48,44,14,64,55,48,33,38,53,50,42,29,40,64,66,73,38,76,60,53,58,59,33,61,71,62,66,44,54,70,71,54,38,51,51,48,52,48,51,51,51,51,51,29,50,52,22,30,50,52,34,47,52,35,46,50,38,51,37,47,53,42,50,50,52,30,62,73,87,112,61,62,60,58,64,64,27,69,48,37,45,50,48,51,51,31,50,50,34,40,53,57,16,64,73,42,88,46,63,68,58,24,49,50,28,41,49,51,28,53,54,49,48,62,50,32,56,51,47,20,63,74,64,67,60,75,42,52,40,49,53,50,50,48,50,53,51,50,50,53,52,52,27,52,32,26,32,68,38,32,71,90,52,13,58,59,57,36,48,51,54,50,51,40,47,33,40,53,45,31,57,61,63,52,77,78,80,64,52,63,59,50,49,49,63,69,30,50,68,66,38,39,52,22,54,36,81,81,27,74,33,67,62,15,46,41,23,49,43,14,64,54,49,32,40,54,51,41,28,40,66,64,73,40,76,60,53,58,59,34,60,71,64,67,45,52,71,69,55,38,50,52,48,50,50,51,52,50,51,51,30,50,52,21,30,51,52,34,47,52,37,46,52,37,51,38,49,52,43,50,50,51,30,62,73,87

pLDDT: mean 81.48, std 13.34, range [37.41, 95.0]

Foldseek 3Di:
DVVCLCPPDLNVLLVVLLVLQVVLVVDPDLVSNLVSNVVSVVSNVVSVVVCVVVVSDDPVSVVSSLVSLLVSLLVLQCLLPVVCSVVVSVLSVLLVVLVVVPVPPDDPVVVVVLCVQFDPLLNQCPPPNRPDPLSVLLVCLSPVQSSLSNCVRRHDCVVVCVVVVDDPVRVVVVNVVVNVSSVVSNVSNVSSSVSSSVSSVVVVVVD/DVVCLCPPDLNVLLVVLLVLQVVLVVDPDLVSNLVSNVVSVVSNVVSVVVCVVVVSDDPVSVVSSLVSLLVSLLVLQCLLPVVCSVVVSVLSVLLVVLVVVPVPPDDDVVVVVLCVQFDPLLNQCPPPNRPDPLSVLLVCLSPVQSSLSNCVRPHDCVVVCVVVVDDPVRVVVVNVVVNVSSVVSNVSNVSSSVSSSVSSVVVVVVD

InterPro domains:
  IPR000462 CDP-alcohol phosphatidyltransferase [PF01066] (8-78)
  IPR043130 CDP-alcohol phosphatidyltransferase, transmembrane domain [G3DSA:1.20.120.1760] (5-190)
  IPR048254 CDP-alcohol phosphatidyltransferase, conserved site [PS00379] (47-69)

Secondary structure (DSSP, 8-state):
-HHHHHTSHHHHHHHHHHHHHHHHHH-S-HHHHHHHHHHHHHHHHHHHHHHHHTT---HHHHHHHHHHHHHHHHHHHHHH-TTTHHHHHHHHHHHHHHHHHHHSS-STHHHHHHGGGS-HHHHHHHGGGG-SHHHHHHHHHHHHHHHHHHHHHHS-THHHHHHHT--HHHHHHHHHHHHHHHHHHHHHHHHHHHHHHHHHHHHHHH-/-HHHHHTSHHHHHHHHHHHHHHHHHH---HHHHHHHHHHHHHHHHHHHHHHHHTT---HHHHHHHHHHHHHHHHHHHHHH-TTTHHHHHHHHHHHHHHHHHHHSS-STHHHHHHGGGS-HHHHHHHGGGG-SHHHHHHHHHHHHHHHHHHHHHHS-THHHHHHHT--HHHHHHHHHHHHHHHHHHHHHHHHHHHHHHHHHHHHHHH-

Radius of gyration: 22.94 Å; Cα contacts (8 Å, |Δi|>4): 428; chains: 2; bounding box: 64×52×52 Å

Organism: NCBI:txid252671